Protein AF-0000000082525202 (afdb_homodimer)

Sequence (404 aa):
MDLHSHCEIDAHRSPLAAMVFSSNGMYMATASEQGTIIRVHLVSEATKSYSFRRGTYPSTIFSLSFGPSADLPDILLATSSSGSIHIFPLGLDLNQRSRKSSSFLGSLMPGSVSDVLDAAHHHIFHNAFPAGVRSNAVLRKIDKVGDRSISGPIALRATISVITYGGYFQEYGFRINHRNEASWTLEHELNLLTATAEIATSMDLHSHCEIDAHRSPLAAMVFSSNGMYMATASEQGTIIRVHLVSEATKSYSFRRGTYPSTIFSLSFGPSADLPDILLATSSSGSIHIFPLGLDLNQRSRKSSSFLGSLMPGSVSDVLDAAHHHIFHNAFPAGVRSNAVLRKIDKVGDRSISGPIALRATISVITYGGYFQEYGFRINHRNEASWTLEHELNLLTATAEIATS

Solvent-accessible surface area (backbone atoms only — not comparable to full-atom values): 21695 Å² total; per-residue (Å²): 130,82,50,66,54,75,25,55,12,93,35,68,92,50,63,67,56,40,69,38,64,33,77,78,55,52,35,34,38,36,23,22,55,47,29,26,45,39,34,40,31,36,61,90,44,30,69,44,55,42,32,39,42,72,46,92,58,73,35,41,45,55,29,66,31,55,30,88,43,96,82,59,55,41,31,38,38,34,32,31,37,70,9,30,37,38,40,38,66,35,44,73,55,60,53,48,46,65,57,54,59,67,68,75,74,72,92,70,64,81,81,61,67,55,63,54,42,70,46,61,88,52,48,75,44,70,68,70,46,64,58,69,53,55,36,42,57,45,47,26,77,75,41,78,48,73,63,85,80,53,98,55,54,66,18,34,38,31,34,36,43,36,33,34,73,78,17,48,31,40,30,28,41,36,35,28,38,59,82,67,47,75,48,79,41,85,72,48,49,33,38,40,39,39,60,60,72,74,73,71,77,125,130,83,51,65,55,74,25,56,12,92,35,67,92,50,62,66,57,42,69,40,62,33,79,79,56,53,35,35,40,38,24,22,55,48,28,26,44,38,35,42,30,35,61,89,42,30,68,44,55,43,34,37,46,71,47,93,58,72,33,42,44,54,30,64,31,55,31,84,45,96,83,61,56,40,34,39,38,34,31,31,37,70,11,30,38,37,38,38,66,38,43,72,57,60,54,50,44,66,60,56,59,67,69,74,74,73,91,70,62,82,80,59,67,58,64,55,43,65,54,56,89,52,47,73,44,73,69,72,45,63,59,70,53,53,37,42,56,46,46,26,77,74,40,78,47,71,65,84,80,52,97,56,55,66,18,34,36,30,36,37,43,36,34,32,71,77,17,48,32,39,30,30,42,36,36,29,38,58,84,68,48,75,48,78,40,85,73,46,47,34,38,40,40,38,58,60,7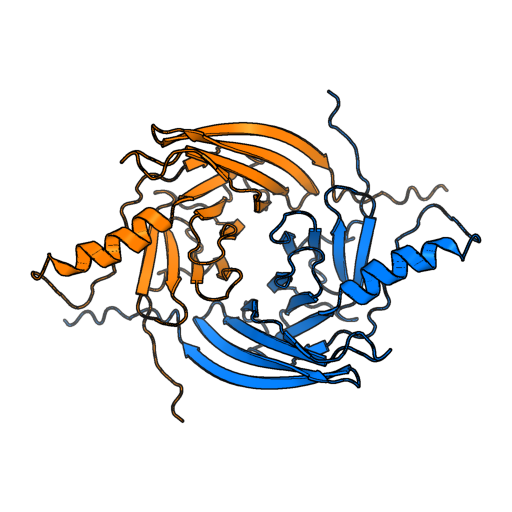0,73,72,72,75,124

pLDDT: mean 76.77, std 22.78, range [26.78, 98.69]

Nearest PDB structures (foldseek):
  8afw-assembly1_A  TM=7.609E-01  e=9.145E-12  Saccharomyces cerevisiae
  8afw-assembly1_C  TM=7.635E-01  e=1.856E-11  Saccharomyces cerevisiae
  8afq-assembly1_D  TM=7.635E-01  e=1.856E-11  Saccharomyces cerevisiae
  6kyb-assembly2_B  TM=7.438E-01  e=1.576E-11  Saccharomyces cerevisiae S288C
  3vu4-assembly3_B  TM=7.514E-01  e=5.843E-08  Kluyveromyces marxianus

InterPro domains:
  IPR015943 WD40/YVTN repeat-like-containing domain superfamily [G3DSA:2.130.10.10] (1-122)
  IPR036322 WD40-repeat-containing domain superfamily [SSF50978] (7-90)
  IPR048720 PROPPIN [PF21032] (3-107)
  IPR048720 PROPPIN [PTHR11227] (4-189)

Structure (mmCIF, N/CA/C/O backbone):
data_AF-0000000082525202-model_v1
#
loop_
_entity.id
_entity.type
_entity.pdbx_description
1 polymer 'Autophagy-related protein 18b'
#
loop_
_atom_site.group_PDB
_atom_site.id
_atom_site.type_symbol
_atom_site.label_atom_id
_atom_site.label_alt_id
_atom_site.label_comp_id
_atom_site.label_asym_id
_atom_site.label_entity_id
_atom_site.label_seq_id
_atom_site.pdbx_PDB_ins_code
_atom_site.Cartn_x
_atom_site.Cartn_y
_atom_site.Cartn_z
_atom_site.occupancy
_atom_site.B_iso_or_equiv
_atom_site.auth_seq_id
_atom_site.auth_comp_id
_atom_site.auth_asym_id
_atom_site.auth_atom_id
_atom_site.pdbx_PDB_model_num
ATOM 1 N N . MET A 1 1 ? 30.141 -5.074 12.086 1 28.77 1 MET A N 1
ATOM 2 C CA . MET A 1 1 ? 29.219 -6.18 11.82 1 28.77 1 MET A CA 1
ATOM 3 C C . MET A 1 1 ? 28.781 -6.191 10.359 1 28.77 1 MET A C 1
ATOM 5 O O . MET A 1 1 ? 28.422 -5.152 9.805 1 28.77 1 MET A O 1
ATOM 9 N N . ASP A 1 2 ? 29.328 -7.043 9.617 1 37 2 ASP A N 1
ATOM 10 C CA . ASP A 1 2 ? 29.25 -7.344 8.195 1 37 2 ASP A CA 1
ATOM 11 C C . ASP A 1 2 ? 27.797 -7.523 7.746 1 37 2 ASP A C 1
ATOM 13 O O . ASP A 1 2 ? 27.25 -8.625 7.812 1 37 2 ASP A O 1
ATOM 17 N N . LEU A 1 3 ? 26.938 -6.746 8.156 1 40.5 3 LEU A N 1
ATOM 18 C CA . LEU A 1 3 ? 25.5 -6.949 7.938 1 40.5 3 LEU A CA 1
ATOM 19 C C . LEU A 1 3 ? 25.219 -7.258 6.473 1 40.5 3 LEU A C 1
ATOM 21 O O . LEU A 1 3 ? 24.156 -6.922 5.957 1 40.5 3 LEU A O 1
ATOM 25 N N . HIS A 1 4 ? 26.359 -7.57 5.656 1 42.66 4 HIS A N 1
ATOM 26 C CA . HIS A 1 4 ? 26.109 -7.633 4.219 1 42.66 4 HIS A CA 1
ATOM 27 C C . HIS A 1 4 ? 25.391 -8.914 3.842 1 42.66 4 HIS A C 1
ATOM 29 O O . HIS A 1 4 ? 25.859 -9.672 2.992 1 42.66 4 HIS A O 1
ATOM 35 N N . SER A 1 5 ? 24.594 -9.523 4.656 1 44.94 5 SER A N 1
ATOM 36 C CA . SER A 1 5 ? 24.172 -10.836 4.18 1 44.94 5 SER A CA 1
ATOM 37 C C . SER A 1 5 ? 23.469 -10.734 2.834 1 44.94 5 SER A C 1
ATOM 39 O O . SER A 1 5 ? 22.609 -9.867 2.641 1 44.94 5 SER A O 1
ATOM 41 N N . HIS A 1 6 ? 24.219 -11.141 1.759 1 44.91 6 HIS A N 1
ATOM 42 C CA . HIS A 1 6 ? 23.781 -11.273 0.375 1 44.91 6 HIS A CA 1
ATOM 43 C C . HIS A 1 6 ? 22.578 -12.211 0.267 1 44.91 6 HIS A C 1
ATOM 45 O O . HIS A 1 6 ? 22.609 -13.328 0.798 1 44.91 6 HIS A O 1
ATOM 51 N N . CYS A 1 7 ? 21.438 -11.906 0.654 1 48.59 7 CYS A N 1
ATOM 52 C CA . CYS A 1 7 ? 20.375 -12.883 0.392 1 48.59 7 CYS A CA 1
ATOM 53 C C . CYS A 1 7 ? 19.906 -12.797 -1.055 1 48.59 7 CYS A C 1
ATOM 55 O O . CYS A 1 7 ? 19.953 -11.727 -1.664 1 48.59 7 CYS A O 1
ATOM 57 N N . GLU A 1 8 ? 20.219 -13.961 -1.849 1 47.69 8 GLU A N 1
ATOM 58 C CA . GLU A 1 8 ? 19.922 -14.125 -3.268 1 47.69 8 GLU A CA 1
ATOM 59 C C . GLU A 1 8 ? 18.453 -14.469 -3.482 1 47.69 8 GLU A C 1
ATOM 61 O O . GLU A 1 8 ? 17.984 -15.516 -3.033 1 47.69 8 GLU A O 1
ATOM 66 N N . ILE A 1 9 ? 17.578 -13.562 -3.496 1 57.41 9 ILE A N 1
ATOM 67 C CA . ILE A 1 9 ? 16.188 -13.922 -3.803 1 57.41 9 ILE A CA 1
ATOM 68 C C . ILE A 1 9 ? 16 -13.992 -5.316 1 57.41 9 ILE A C 1
ATOM 70 O O . ILE A 1 9 ? 16.766 -13.391 -6.074 1 57.41 9 ILE A O 1
ATOM 74 N N . ASP A 1 10 ? 15.219 -15.023 -5.785 1 61.44 10 ASP A N 1
ATOM 75 C CA . ASP A 1 10 ? 14.797 -15.062 -7.18 1 61.44 10 ASP A CA 1
ATOM 76 C C . ASP A 1 10 ? 14.25 -13.711 -7.625 1 61.44 10 ASP A C 1
ATOM 78 O O . ASP A 1 10 ? 13.234 -13.242 -7.105 1 61.44 10 ASP A O 1
ATOM 82 N N . ALA A 1 11 ? 15.133 -13.023 -8.32 1 70.5 11 ALA A N 1
ATOM 83 C CA . ALA A 1 11 ? 14.742 -11.711 -8.828 1 70.5 11 ALA A CA 1
ATOM 84 C C . ALA A 1 11 ? 14.031 -11.828 -10.172 1 70.5 11 ALA A C 1
ATOM 86 O O . ALA A 1 11 ? 14.242 -12.789 -10.914 1 70.5 11 ALA A O 1
ATOM 87 N N . HIS A 1 12 ? 13.062 -10.977 -10.305 1 83.5 12 HIS A N 1
ATOM 88 C CA . HIS A 1 12 ? 12.461 -10.82 -11.625 1 83.5 12 HIS A CA 1
ATOM 89 C C . HIS A 1 12 ? 13.523 -10.531 -12.688 1 83.5 12 HIS A C 1
ATOM 91 O O . HIS A 1 12 ? 14.578 -9.977 -12.375 1 83.5 12 HIS A O 1
ATOM 97 N N . ARG A 1 13 ? 13.32 -10.93 -13.859 1 82.38 13 ARG A N 1
ATOM 98 C CA . ARG A 1 13 ? 14.258 -10.711 -14.953 1 82.38 13 ARG A CA 1
ATOM 99 C C . ARG A 1 13 ? 14.156 -9.281 -15.484 1 82.38 13 ARG A C 1
ATOM 101 O O . ARG A 1 13 ? 15.133 -8.742 -16.016 1 82.38 13 ARG A O 1
ATOM 108 N N . SER A 1 14 ? 12.984 -8.766 -15.422 1 88.06 14 SER A N 1
ATOM 109 C CA . SER A 1 14 ? 12.75 -7.375 -15.812 1 88.06 14 SER A CA 1
ATOM 110 C C . SER A 1 14 ? 12.664 -6.465 -14.594 1 88.06 14 SER A C 1
ATOM 112 O O . SER A 1 14 ? 12.492 -6.938 -13.469 1 88.06 14 SER A O 1
ATOM 114 N N . PRO A 1 15 ? 12.844 -5.129 -14.828 1 90.56 15 PRO A N 1
ATOM 115 C CA . PRO A 1 15 ? 12.766 -4.188 -13.711 1 90.56 15 PRO A CA 1
ATOM 116 C C . PRO A 1 15 ? 11.445 -4.297 -12.945 1 90.56 15 PRO A C 1
ATOM 118 O O . PRO A 1 15 ? 10.422 -4.68 -13.523 1 90.56 15 PRO A O 1
ATOM 121 N N . LEU A 1 16 ? 11.578 -3.928 -11.711 1 93.88 16 LEU A N 1
ATOM 122 C CA . LEU A 1 16 ? 10.398 -3.957 -10.859 1 93.88 16 LEU A CA 1
ATOM 123 C C . LEU A 1 16 ? 9.453 -2.811 -11.203 1 93.88 16 LEU A C 1
ATOM 125 O O . LEU A 1 16 ? 9.891 -1.692 -11.469 1 93.88 16 LEU A O 1
ATOM 129 N N . ALA A 1 17 ? 8.141 -3.086 -11.164 1 95.69 17 ALA A N 1
ATOM 130 C CA . ALA A 1 17 ? 7.121 -2.074 -11.438 1 95.69 17 ALA A CA 1
ATOM 131 C C . ALA A 1 17 ? 6.242 -1.843 -10.211 1 95.69 17 ALA A C 1
ATOM 133 O O . ALA A 1 17 ? 5.598 -0.798 -10.086 1 95.69 17 ALA A O 1
ATOM 134 N N . ALA A 1 18 ? 6.176 -2.777 -9.344 1 96.75 18 ALA A N 1
ATOM 135 C CA . ALA A 1 18 ? 5.355 -2.664 -8.141 1 96.75 18 ALA A CA 1
ATOM 136 C C . ALA A 1 18 ? 5.953 -3.475 -6.996 1 96.75 18 ALA A C 1
ATOM 138 O O . ALA A 1 18 ? 6.547 -4.531 -7.219 1 96.75 18 ALA A O 1
ATOM 139 N N . MET A 1 19 ? 5.754 -3.027 -5.859 1 95.75 19 MET A N 1
ATOM 140 C CA . MET A 1 19 ? 6.234 -3.656 -4.633 1 95.75 19 MET A CA 1
ATOM 141 C C . MET A 1 19 ? 5.43 -3.186 -3.428 1 95.75 19 MET A C 1
ATOM 143 O O . MET A 1 19 ? 5.066 -2.012 -3.338 1 95.75 19 MET A O 1
ATOM 147 N N . VAL A 1 20 ? 5.16 -4.121 -2.506 1 95.31 20 VAL A N 1
ATOM 148 C CA . VAL A 1 20 ? 4.434 -3.725 -1.303 1 95.31 20 VAL A CA 1
ATOM 149 C C . VAL A 1 20 ? 4.832 -4.625 -0.137 1 95.31 20 VAL A C 1
ATOM 151 O O . VAL A 1 20 ? 5.094 -5.816 -0.326 1 95.31 20 VAL A O 1
ATOM 154 N N . PHE A 1 21 ? 4.844 -4.039 1.054 1 92.88 21 PHE A N 1
ATOM 155 C CA . PHE A 1 21 ? 5.004 -4.793 2.289 1 92.88 21 PHE A CA 1
ATOM 156 C C . PHE A 1 21 ? 3.652 -5.238 2.834 1 92.88 21 PHE A C 1
ATOM 158 O O . PHE A 1 21 ? 2.658 -4.523 2.697 1 92.88 21 PHE A O 1
ATOM 165 N N . SER A 1 22 ? 3.752 -6.41 3.471 1 91.31 22 SER A N 1
ATOM 166 C CA . SER A 1 22 ? 2.641 -6.695 4.371 1 91.31 22 SER A CA 1
ATOM 167 C C . SER A 1 22 ? 2.664 -5.773 5.586 1 91.31 22 SER A C 1
ATOM 169 O O . SER A 1 22 ? 3.684 -5.145 5.875 1 91.31 22 SER A O 1
ATOM 171 N N . SER A 1 23 ? 1.531 -5.672 6.281 1 86.31 23 SER A N 1
ATOM 172 C CA . SER A 1 23 ? 1.392 -4.715 7.371 1 86.31 23 SER A CA 1
ATOM 173 C C . SER A 1 23 ? 2.4 -4.988 8.484 1 86.31 23 SER A C 1
ATOM 175 O O . SER A 1 23 ? 2.867 -4.062 9.148 1 86.31 23 SER A O 1
ATOM 177 N N . ASN A 1 24 ? 2.736 -6.23 8.703 1 84 24 ASN A N 1
ATOM 178 C CA . ASN A 1 24 ? 3.666 -6.566 9.781 1 84 24 ASN A CA 1
ATOM 179 C C . ASN A 1 24 ? 5.113 -6.555 9.297 1 84 24 ASN A C 1
ATOM 181 O O . ASN A 1 24 ? 6.035 -6.797 10.07 1 84 24 ASN A O 1
ATOM 185 N N . GLY A 1 25 ? 5.219 -6.344 7.977 1 87.69 25 GLY A N 1
ATOM 186 C CA . GLY A 1 25 ? 6.551 -6.188 7.414 1 87.69 25 GLY A CA 1
ATOM 187 C C . GLY A 1 25 ? 7.246 -7.512 7.156 1 87.69 25 GLY A C 1
ATOM 188 O O . GLY A 1 25 ? 8.406 -7.539 6.73 1 87.69 25 GLY A O 1
ATOM 189 N N . MET A 1 26 ? 6.539 -8.578 7.34 1 86.88 26 MET A N 1
ATOM 190 C CA . MET A 1 26 ? 7.152 -9.898 7.246 1 86.88 26 MET A CA 1
ATOM 191 C C . MET A 1 26 ? 7.238 -10.359 5.793 1 86.88 26 MET A C 1
ATOM 193 O O . MET A 1 26 ? 8.109 -11.148 5.438 1 86.88 26 MET A O 1
ATOM 197 N N . TYR A 1 27 ? 6.332 -9.891 5.004 1 88.94 27 TYR A N 1
ATOM 198 C CA . TYR A 1 27 ? 6.277 -10.312 3.609 1 88.94 27 TYR A CA 1
ATOM 199 C C . TYR A 1 27 ? 6.375 -9.117 2.672 1 88.94 27 TYR A C 1
ATOM 201 O O . TYR A 1 27 ? 5.953 -8.008 3.02 1 88.94 27 TYR A O 1
ATOM 209 N N . MET A 1 28 ? 6.871 -9.422 1.5 1 91.44 28 MET A N 1
ATOM 210 C CA . MET A 1 28 ? 6.938 -8.445 0.422 1 91.44 28 MET A CA 1
ATOM 211 C C . MET A 1 28 ? 6.473 -9.055 -0.898 1 91.44 28 MET A C 1
ATOM 213 O O . MET A 1 28 ? 6.922 -10.133 -1.276 1 91.44 28 MET A O 1
ATOM 217 N N . ALA A 1 29 ? 5.598 -8.383 -1.494 1 93.62 29 ALA A N 1
ATOM 218 C CA . ALA A 1 29 ? 5.176 -8.812 -2.826 1 93.62 29 ALA A CA 1
ATOM 219 C C . ALA A 1 29 ? 5.766 -7.906 -3.904 1 93.62 29 ALA A C 1
ATOM 221 O O . ALA A 1 29 ? 5.836 -6.688 -3.729 1 93.62 29 ALA A O 1
ATOM 222 N N . THR A 1 30 ? 6.191 -8.492 -5.035 1 94.88 30 THR A N 1
ATOM 223 C CA . THR A 1 30 ? 6.797 -7.73 -6.121 1 94.88 30 THR A CA 1
ATOM 224 C C . THR A 1 30 ? 6.227 -8.164 -7.469 1 94.88 30 THR A C 1
ATOM 226 O O . THR A 1 30 ? 5.77 -9.297 -7.621 1 94.88 30 THR A O 1
ATOM 229 N N . ALA A 1 31 ? 6.207 -7.254 -8.367 1 96.25 31 ALA A N 1
ATOM 230 C CA . ALA A 1 31 ? 5.902 -7.504 -9.773 1 96.25 31 ALA A CA 1
ATOM 231 C C . ALA A 1 31 ? 6.828 -6.711 -10.688 1 96.25 31 ALA A C 1
ATOM 233 O O . ALA A 1 31 ? 7.141 -5.551 -10.414 1 96.25 31 ALA A O 1
ATOM 234 N N . SER A 1 32 ? 7.277 -7.336 -11.719 1 95.31 32 SER A N 1
ATOM 235 C CA . SER A 1 32 ? 8.094 -6.656 -12.719 1 95.31 32 SER A CA 1
ATOM 236 C C . SER A 1 32 ? 7.227 -5.867 -13.695 1 95.31 32 SER A C 1
ATOM 238 O O . SER A 1 32 ? 6 -5.879 -13.594 1 95.31 32 SER A O 1
ATOM 240 N N . GLU A 1 33 ? 7.898 -5.223 -14.641 1 96.44 33 GLU A N 1
ATOM 241 C CA . GLU A 1 33 ? 7.211 -4.461 -15.68 1 96.44 33 GLU A CA 1
ATOM 242 C C . GLU A 1 33 ? 6.367 -5.375 -16.562 1 96.44 33 GLU A C 1
ATOM 244 O O . GLU A 1 33 ? 5.367 -4.941 -17.141 1 96.44 33 GLU A O 1
ATOM 249 N N . GLN A 1 34 ? 6.77 -6.652 -16.672 1 96.12 34 GLN A N 1
ATOM 250 C CA . GLN A 1 34 ? 5.977 -7.602 -17.438 1 96.12 34 GLN A CA 1
ATOM 251 C C . GLN A 1 34 ? 4.676 -7.949 -16.719 1 96.12 34 GLN A C 1
ATOM 253 O O . GLN A 1 34 ? 3.639 -8.133 -17.359 1 96.12 34 GLN A O 1
ATOM 258 N N . GLY A 1 35 ? 4.742 -8.109 -15.469 1 97.25 35 GLY A N 1
ATOM 259 C CA . GLY A 1 35 ? 3.551 -8.289 -14.656 1 97.25 35 GLY A CA 1
ATOM 260 C C . GLY A 1 35 ? 2.934 -9.664 -14.789 1 97.25 35 GLY A C 1
ATOM 261 O O . GLY A 1 35 ? 1.771 -9.875 -14.43 1 97.25 35 GLY A O 1
ATOM 262 N N . THR A 1 36 ? 3.648 -10.633 -15.312 1 95.56 36 THR A N 1
ATOM 263 C CA . THR A 1 36 ? 3.098 -11.969 -15.531 1 95.56 36 THR A CA 1
ATOM 264 C C . THR A 1 36 ? 3.215 -12.812 -14.266 1 95.56 36 THR A C 1
ATOM 266 O O . THR A 1 36 ? 2.506 -13.812 -14.109 1 95.56 36 THR A O 1
ATOM 269 N N . ILE A 1 37 ? 4.137 -12.43 -13.461 1 93.06 37 ILE A N 1
ATOM 270 C CA . ILE A 1 37 ? 4.379 -13.18 -12.234 1 93.06 37 ILE A CA 1
ATOM 271 C C . ILE A 1 37 ? 4.426 -12.219 -11.047 1 93.06 37 ILE A C 1
ATOM 273 O O . ILE A 1 37 ? 5.035 -11.148 -11.125 1 93.06 37 ILE A O 1
ATOM 277 N N . ILE A 1 38 ? 3.707 -12.602 -10.016 1 94.56 38 ILE A N 1
ATOM 278 C CA . ILE A 1 38 ? 3.855 -11.953 -8.719 1 94.56 38 ILE A CA 1
ATOM 279 C C . ILE A 1 38 ? 4.699 -12.828 -7.793 1 94.56 38 ILE A C 1
ATOM 281 O O . ILE A 1 38 ? 4.477 -14.039 -7.703 1 94.56 38 ILE A O 1
ATOM 285 N N . ARG A 1 39 ? 5.648 -12.227 -7.152 1 90 39 ARG A N 1
ATOM 286 C CA . ARG A 1 39 ? 6.457 -12.969 -6.188 1 90 39 ARG A CA 1
ATOM 287 C C . ARG A 1 39 ? 6.254 -12.438 -4.773 1 90 39 ARG A C 1
ATOM 289 O O . ARG A 1 39 ? 6.156 -11.227 -4.57 1 90 39 ARG A O 1
ATOM 296 N N . VAL A 1 40 ? 6.133 -13.352 -3.861 1 90.56 40 VAL A N 1
ATOM 297 C CA . VAL A 1 40 ? 6.031 -13.016 -2.443 1 90.56 40 VAL A CA 1
ATOM 298 C C . VAL A 1 40 ? 7.262 -13.531 -1.702 1 90.56 40 VAL A C 1
ATOM 300 O O . VAL A 1 40 ? 7.559 -14.727 -1.727 1 90.56 40 VAL A O 1
ATOM 303 N N . HIS A 1 41 ? 7.914 -12.578 -1.051 1 86.44 41 HIS A N 1
ATOM 304 C CA . HIS A 1 41 ? 9.164 -12.875 -0.355 1 86.44 41 HIS A CA 1
ATOM 305 C C . HIS A 1 41 ? 8.977 -12.828 1.158 1 86.44 41 HIS A C 1
ATOM 307 O O . HIS A 1 41 ? 8.25 -11.969 1.67 1 86.44 41 HIS A O 1
ATOM 313 N N . LEU A 1 42 ? 9.648 -13.75 1.799 1 84.31 42 LEU A N 1
ATOM 314 C CA . LEU A 1 42 ? 9.82 -13.594 3.238 1 84.31 42 LEU A CA 1
ATOM 315 C C . LEU A 1 42 ? 11 -12.672 3.545 1 84.31 42 LEU A C 1
ATOM 317 O O . LEU A 1 42 ? 12.141 -12.977 3.184 1 84.31 42 LEU A O 1
ATOM 321 N N . VAL A 1 43 ? 10.758 -11.609 4.223 1 85 43 VAL A N 1
ATOM 322 C CA . VAL A 1 43 ? 11.742 -10.555 4.406 1 85 43 VAL A CA 1
ATOM 323 C C . VAL A 1 43 ? 12.891 -11.062 5.277 1 85 43 VAL A C 1
ATOM 325 O O . VAL A 1 43 ? 14.055 -10.734 5.039 1 85 43 VAL A O 1
ATOM 328 N N . SER A 1 44 ? 12.586 -11.852 6.328 1 78.81 44 SER A N 1
ATOM 329 C CA . SER A 1 44 ? 13.602 -12.344 7.258 1 78.81 44 SER A CA 1
ATOM 330 C C . SER A 1 44 ? 14.414 -13.477 6.641 1 78.81 44 SER A C 1
ATOM 332 O O . SER A 1 44 ? 15.508 -13.789 7.117 1 78.81 44 SER A O 1
ATOM 334 N N . GLU A 1 45 ? 13.797 -14.133 5.727 1 75.69 45 GLU A N 1
ATOM 335 C CA . GLU A 1 45 ? 14.477 -15.219 5.027 1 75.69 45 GLU A CA 1
ATOM 336 C C . GLU A 1 45 ? 14.609 -14.922 3.539 1 75.69 45 GLU A C 1
ATOM 338 O O . GLU A 1 45 ? 13.789 -15.359 2.734 1 75.69 45 GLU A O 1
ATOM 343 N N . ALA A 1 46 ? 15.602 -14.297 3.141 1 64.75 46 ALA A N 1
ATOM 344 C CA . ALA A 1 46 ? 15.773 -13.727 1.809 1 64.75 46 ALA A CA 1
ATOM 345 C C . ALA A 1 46 ? 15.789 -14.812 0.739 1 64.75 46 ALA A C 1
ATOM 347 O O . ALA A 1 46 ? 15.594 -14.531 -0.446 1 64.75 46 ALA A O 1
ATOM 348 N N . THR A 1 47 ? 15.867 -15.969 1.153 1 65.69 47 THR A N 1
ATOM 349 C CA . THR A 1 47 ? 15.984 -17.031 0.167 1 65.69 47 THR A CA 1
ATOM 350 C C . THR A 1 47 ? 14.633 -17.703 -0.084 1 65.69 47 THR A C 1
ATOM 352 O O . THR A 1 47 ? 14.5 -18.516 -0.998 1 65.69 47 THR A O 1
ATOM 355 N N . LYS A 1 48 ? 13.695 -17.281 0.657 1 75 48 LYS A N 1
ATOM 356 C CA . LYS A 1 48 ? 12.391 -17.922 0.503 1 75 48 LYS A CA 1
ATOM 357 C C . LYS A 1 48 ? 11.406 -17.016 -0.211 1 75 48 LYS A C 1
ATOM 359 O O . LYS A 1 48 ? 11.148 -15.891 0.24 1 75 48 LYS A O 1
ATOM 364 N N . SER A 1 49 ? 11.031 -17.469 -1.362 1 81.5 49 SER A N 1
ATOM 365 C CA . SER A 1 49 ? 10.023 -16.734 -2.113 1 81.5 49 SER A CA 1
ATOM 366 C C . SER A 1 49 ? 9.031 -17.672 -2.787 1 81.5 49 SER A C 1
ATOM 368 O O . SER A 1 49 ? 9.328 -18.859 -2.982 1 81.5 49 SER A O 1
ATOM 370 N N . TYR A 1 50 ? 7.832 -17.109 -3.018 1 84.12 50 TYR A N 1
ATOM 371 C CA . TYR A 1 50 ? 6.762 -17.797 -3.736 1 84.12 50 TYR A CA 1
ATOM 372 C C . TYR A 1 50 ? 6.355 -17.016 -4.98 1 84.12 50 TYR A C 1
ATOM 374 O O . TYR A 1 50 ? 6.305 -15.781 -4.961 1 84.12 50 TYR A O 1
ATOM 382 N N . SER A 1 51 ? 6.086 -17.797 -6.02 1 87.75 51 SER A N 1
ATOM 383 C CA . SER A 1 51 ? 5.703 -17.156 -7.277 1 87.75 51 SER A CA 1
ATOM 384 C C . SER A 1 51 ? 4.258 -17.484 -7.645 1 87.75 51 SER A C 1
ATOM 386 O O . SER A 1 51 ? 3.822 -18.625 -7.504 1 87.75 51 SER A O 1
ATOM 388 N N . PHE A 1 52 ? 3.539 -16.516 -8.102 1 89.69 52 PHE A N 1
ATOM 389 C CA . PHE A 1 52 ? 2.154 -16.641 -8.547 1 89.69 52 PHE A CA 1
ATOM 390 C C . PHE A 1 52 ? 1.981 -16.094 -9.953 1 89.69 52 PHE A C 1
ATOM 392 O O . PHE A 1 52 ? 2.203 -14.914 -10.203 1 89.69 52 PHE A O 1
ATOM 399 N N . ARG A 1 53 ? 1.524 -16.984 -10.773 1 92.56 53 ARG A N 1
ATOM 400 C CA . ARG A 1 53 ? 1.319 -16.547 -12.148 1 92.56 53 ARG A CA 1
ATOM 401 C C . ARG A 1 53 ? 0.023 -15.758 -12.289 1 92.56 53 ARG A C 1
ATOM 403 O O . ARG A 1 53 ? -1.051 -16.25 -11.93 1 92.56 53 ARG A O 1
ATOM 410 N N . ARG A 1 54 ? 0.119 -14.648 -12.711 1 94.69 54 ARG A N 1
ATOM 411 C CA . ARG A 1 54 ? -1.042 -13.812 -12.984 1 94.69 54 ARG A CA 1
ATOM 412 C C . ARG A 1 54 ? -1.645 -14.133 -14.344 1 94.69 54 ARG A C 1
ATOM 414 O O . ARG A 1 54 ? -2.867 -14.133 -14.508 1 94.69 54 ARG A O 1
ATOM 421 N N . GLY A 1 55 ? -0.815 -14.297 -15.297 1 93.62 55 GLY A N 1
ATOM 422 C CA . GLY A 1 55 ? -1.191 -14.547 -16.688 1 93.62 55 GLY A CA 1
ATOM 423 C C . GLY A 1 55 ? -0.002 -14.82 -17.578 1 93.62 55 GLY A C 1
ATOM 424 O O . GLY A 1 55 ? 1.148 -14.727 -17.141 1 93.62 55 GLY A O 1
ATOM 425 N N . THR A 1 56 ? -0.325 -15.164 -18.797 1 92.69 56 THR A N 1
ATOM 426 C CA . THR A 1 56 ? 0.72 -15.477 -19.766 1 92.69 56 THR A CA 1
ATOM 427 C C . THR A 1 56 ? 1.121 -14.227 -20.547 1 92.69 56 THR A C 1
ATOM 429 O O . THR A 1 56 ? 2.246 -14.133 -21.031 1 92.69 56 THR A O 1
ATOM 432 N N . TYR A 1 57 ? 0.237 -13.258 -20.594 1 95.88 57 TYR A N 1
ATOM 433 C CA . TYR A 1 57 ? 0.507 -12.023 -21.328 1 95.88 57 TYR A CA 1
ATOM 434 C C . TYR A 1 57 ? 0.902 -10.898 -20.375 1 95.88 57 TYR A C 1
ATOM 436 O O . TYR A 1 57 ? 0.399 -10.82 -19.25 1 95.88 57 TYR A O 1
ATOM 444 N N . PRO A 1 58 ? 1.711 -10.039 -20.922 1 97.19 58 PRO A N 1
ATOM 445 C CA . PRO A 1 58 ? 2.133 -8.922 -20.062 1 97.19 58 PRO A CA 1
ATOM 446 C C . PRO A 1 58 ? 0.988 -7.969 -19.734 1 97.19 58 PRO A C 1
ATOM 448 O O . PRO A 1 58 ? 0.098 -7.75 -20.547 1 97.19 58 PRO A O 1
ATOM 451 N N . SER A 1 59 ? 0.913 -7.477 -18.578 1 98.31 59 SER A N 1
ATOM 452 C CA . SER A 1 59 ? 0.037 -6.434 -18.047 1 98.31 59 SER A CA 1
ATOM 453 C C . SER A 1 59 ? 0.657 -5.746 -16.828 1 98.31 59 SER A C 1
ATOM 455 O O . SER A 1 59 ? 1.021 -6.41 -15.859 1 98.31 59 SER A O 1
ATOM 457 N N . THR A 1 60 ? 0.784 -4.445 -16.922 1 98.19 60 THR A N 1
ATOM 458 C CA . THR A 1 60 ? 1.413 -3.709 -15.836 1 98.19 60 THR A CA 1
ATOM 459 C C . THR A 1 60 ? 0.585 -3.82 -14.562 1 98.19 60 THR A C 1
ATOM 461 O O . THR A 1 60 ? -0.624 -3.574 -14.578 1 98.19 60 THR A O 1
ATOM 464 N N . ILE A 1 61 ? 1.256 -4.152 -13.508 1 98.62 61 ILE A N 1
ATOM 465 C CA . ILE A 1 61 ? 0.593 -4.184 -12.203 1 98.62 61 ILE A CA 1
ATOM 466 C C . ILE A 1 61 ? 0.514 -2.771 -11.633 1 98.62 61 ILE A C 1
ATOM 468 O O . ILE A 1 61 ? 1.539 -2.115 -11.438 1 98.62 61 ILE A O 1
ATOM 472 N N . PHE A 1 62 ? -0.696 -2.305 -11.359 1 98.38 62 PHE A N 1
ATOM 473 C CA . PHE A 1 62 ? -0.885 -0.958 -10.828 1 98.38 62 PHE A CA 1
ATOM 474 C C . PHE A 1 62 ? -0.787 -0.95 -9.312 1 98.38 62 PHE A C 1
ATOM 476 O O . PHE A 1 62 ? -0.285 0.009 -8.719 1 98.38 62 PHE A O 1
ATOM 483 N N . SER A 1 63 ? -1.271 -1.947 -8.719 1 98.31 63 SER A N 1
ATOM 484 C CA . SER A 1 63 ? -1.216 -1.966 -7.266 1 98.31 63 SER A CA 1
ATOM 485 C C . SER A 1 63 ? -1.177 -3.395 -6.73 1 98.31 63 SER A C 1
ATOM 487 O O . SER A 1 63 ? -1.615 -4.328 -7.406 1 98.31 63 SER A O 1
ATOM 489 N N . LEU A 1 64 ? -0.562 -3.576 -5.574 1 97.5 64 LEU A N 1
ATOM 490 C CA . LEU A 1 64 ? -0.534 -4.777 -4.75 1 97.5 64 LEU A CA 1
ATOM 491 C C . LEU A 1 64 ? -1.012 -4.477 -3.334 1 97.5 64 LEU A C 1
ATOM 493 O O . LEU A 1 64 ? -0.712 -3.412 -2.787 1 97.5 64 LEU A O 1
ATOM 497 N N . SER A 1 65 ? -1.748 -5.406 -2.773 1 95.44 65 SER A N 1
ATOM 498 C CA . SER A 1 65 ? -2.184 -5.227 -1.393 1 95.44 65 SER A CA 1
ATOM 499 C C . SER A 1 65 ? -2.4 -6.566 -0.701 1 95.44 65 SER A C 1
ATOM 501 O O . SER A 1 65 ? -3.123 -7.426 -1.214 1 95.44 65 SER A O 1
ATOM 503 N N . PHE A 1 66 ? -1.76 -6.723 0.467 1 92.62 66 PHE A N 1
ATOM 504 C CA . PHE A 1 66 ? -1.999 -7.906 1.285 1 92.62 66 PHE A CA 1
ATOM 505 C C . PHE A 1 66 ? -3.303 -7.773 2.062 1 92.62 66 PHE A C 1
ATOM 507 O O . PHE A 1 66 ? -3.639 -6.688 2.539 1 92.62 66 PHE A O 1
ATOM 514 N N . GLY A 1 67 ? -4.059 -8.828 2.162 1 89.19 67 GLY A N 1
ATOM 515 C CA . GLY A 1 67 ? -5.199 -8.844 3.068 1 89.19 67 GLY A CA 1
ATOM 516 C C . GLY A 1 67 ? -4.801 -8.711 4.527 1 89.19 67 GLY A C 1
ATOM 517 O O . GLY A 1 67 ? -3.625 -8.844 4.871 1 89.19 67 GLY A O 1
ATOM 518 N N . PRO A 1 68 ? -5.988 -8.422 5.309 1 76.31 68 PRO A N 1
ATOM 519 C CA . PRO A 1 68 ? -5.734 -8.211 6.738 1 76.31 68 PRO A CA 1
ATOM 520 C C . PRO A 1 68 ? -5.512 -9.516 7.496 1 76.31 68 PRO A C 1
ATOM 522 O O . PRO A 1 68 ? -6.148 -10.531 7.191 1 76.31 68 PRO A O 1
ATOM 525 N N . SER A 1 69 ? -4.324 -10.141 7.734 1 62.34 69 SER A N 1
ATOM 526 C CA . SER A 1 69 ? -4.211 -11.305 8.602 1 62.34 69 SER A CA 1
ATOM 527 C C . SER A 1 69 ? -3.104 -11.125 9.633 1 62.34 69 SER A C 1
ATOM 529 O O . SER A 1 69 ? -2.08 -10.5 9.344 1 62.34 69 SER A O 1
ATOM 531 N N . ALA A 1 70 ? -3.543 -11.242 10.883 1 54.5 70 ALA A N 1
ATOM 532 C CA . ALA A 1 70 ? -2.627 -11.109 12.016 1 54.5 70 ALA A CA 1
ATOM 533 C C . ALA A 1 70 ? -1.391 -11.984 11.82 1 54.5 70 ALA A C 1
ATOM 535 O O . ALA A 1 70 ? -0.289 -11.609 12.234 1 54.5 70 ALA A O 1
ATOM 536 N N . ASP A 1 71 ? -1.451 -13.172 11.281 1 53.88 71 ASP A N 1
ATOM 537 C CA . ASP A 1 71 ? -0.303 -14.07 11.289 1 53.88 71 ASP A CA 1
ATOM 538 C C . ASP A 1 71 ? 0.247 -14.273 9.883 1 53.88 71 ASP A C 1
ATOM 540 O O . ASP A 1 71 ? 1.435 -14.055 9.633 1 53.88 71 ASP A O 1
ATOM 544 N N . LEU A 1 72 ? -0.479 -14.875 8.984 1 56.28 72 LEU A N 1
ATOM 545 C CA . LEU A 1 72 ? -0.071 -15.109 7.605 1 56.28 72 LEU A CA 1
ATOM 546 C C . LEU A 1 72 ? -1.004 -14.391 6.637 1 56.28 72 LEU A C 1
ATOM 548 O O . LEU A 1 72 ? -2.223 -14.398 6.816 1 56.28 72 LEU A O 1
ATOM 552 N N . PRO A 1 73 ? -0.29 -13.477 5.719 1 60.5 73 PRO A N 1
ATOM 553 C CA . PRO A 1 73 ? -1.215 -12.953 4.707 1 60.5 73 PRO A CA 1
ATOM 554 C C . PRO A 1 73 ? -1.881 -14.062 3.895 1 60.5 73 PRO A C 1
ATOM 556 O O . PRO A 1 73 ? -1.193 -14.906 3.309 1 60.5 73 PRO A O 1
ATOM 559 N N . ASP A 1 74 ? -3.227 -14.133 3.955 1 77.38 74 ASP A N 1
ATOM 560 C CA . ASP A 1 74 ? -3.945 -15.227 3.316 1 77.38 74 ASP A CA 1
ATOM 561 C C . ASP A 1 74 ? -4.309 -14.883 1.874 1 77.38 74 ASP A C 1
ATOM 563 O O . ASP A 1 74 ? -4.559 -15.773 1.06 1 77.38 74 ASP A O 1
ATOM 567 N N . ILE A 1 75 ? -4.191 -13.609 1.65 1 89.62 75 ILE A N 1
ATOM 568 C CA . ILE A 1 75 ? -4.652 -13.211 0.326 1 89.62 75 ILE A CA 1
ATOM 569 C C . ILE A 1 75 ? -3.816 -12.039 -0.178 1 89.62 75 ILE A C 1
ATOM 571 O O . ILE A 1 75 ? -3.48 -11.133 0.589 1 89.62 75 ILE A O 1
ATOM 575 N N . LEU A 1 76 ? -3.471 -12.039 -1.414 1 94 76 LEU A N 1
ATOM 576 C CA . LEU A 1 76 ? -2.848 -10.906 -2.102 1 94 76 LEU A CA 1
ATOM 577 C C . LEU A 1 76 ? -3.715 -10.438 -3.262 1 94 76 LEU A C 1
ATOM 579 O O . LEU A 1 76 ? -4.18 -11.242 -4.066 1 94 76 LEU A O 1
ATOM 583 N N . LEU A 1 77 ? -3.975 -9.164 -3.238 1 96.19 77 LEU A N 1
ATOM 584 C CA . LEU A 1 77 ? -4.77 -8.516 -4.277 1 96.19 77 LEU A CA 1
ATOM 585 C C . LEU A 1 77 ? -3.881 -7.703 -5.215 1 96.19 77 LEU A C 1
ATOM 587 O O . LEU A 1 77 ? -2.953 -7.023 -4.766 1 96.19 77 LEU A O 1
ATOM 591 N N . ALA A 1 78 ? -4.145 -7.785 -6.566 1 98.06 78 ALA A N 1
ATOM 592 C CA . ALA A 1 78 ? -3.428 -6.992 -7.559 1 98.06 78 ALA A CA 1
ATOM 593 C C . ALA A 1 78 ? -4.391 -6.352 -8.555 1 98.06 78 ALA A C 1
ATOM 595 O O . ALA A 1 78 ? -5.363 -6.984 -8.984 1 98.06 78 ALA A O 1
ATOM 596 N N . THR A 1 79 ? -4.156 -5.125 -8.859 1 98.69 79 THR A N 1
ATOM 597 C CA . THR A 1 79 ? -4.812 -4.5 -10 1 98.69 79 THR A CA 1
ATOM 598 C C . THR A 1 79 ? -3.855 -4.383 -11.18 1 98.69 79 THR A C 1
ATOM 600 O O . THR A 1 79 ? -2.65 -4.199 -10.992 1 98.69 79 THR A O 1
ATOM 603 N N . SER A 1 80 ? -4.328 -4.484 -12.383 1 98.62 80 SER A N 1
ATOM 604 C CA . SER A 1 80 ? -3.461 -4.445 -13.555 1 98.62 80 SER A CA 1
ATOM 605 C C . SER A 1 80 ? -4.008 -3.498 -14.617 1 98.62 80 SER A C 1
ATOM 607 O O . SER A 1 80 ? -5.152 -3.057 -14.531 1 98.62 80 SER A O 1
ATOM 609 N N . SER A 1 81 ? -3.17 -3.24 -15.625 1 98.56 81 SER A N 1
ATOM 610 C CA . SER A 1 81 ? -3.494 -2.287 -16.672 1 98.56 81 SER A CA 1
ATOM 611 C C . SER A 1 81 ? -4.578 -2.832 -17.594 1 98.56 8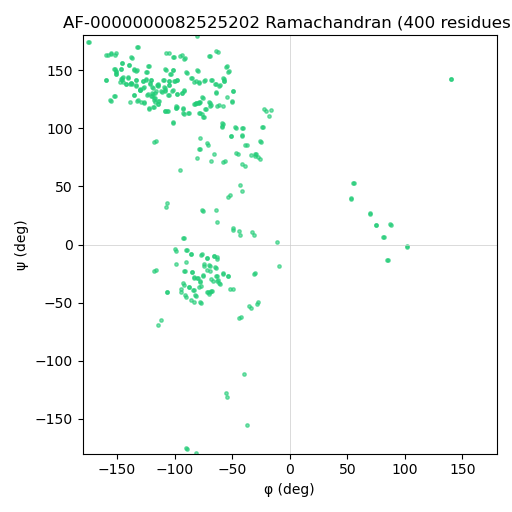1 SER A C 1
ATOM 613 O O . SER A 1 81 ? -5.164 -2.086 -18.391 1 98.56 81 SER A O 1
ATOM 615 N N . SER A 1 82 ? -4.898 -4.117 -17.484 1 98.06 82 SER A N 1
ATOM 616 C CA . SER A 1 82 ? -5.992 -4.691 -18.25 1 98.06 82 SER A CA 1
ATOM 617 C C . SER A 1 82 ? -7.348 -4.312 -17.672 1 98.06 82 SER A C 1
ATOM 619 O O . SER A 1 82 ? -8.391 -4.598 -18.266 1 98.06 82 SER A O 1
ATOM 621 N N . GLY A 1 83 ? -7.352 -3.691 -16.516 1 98.25 83 GLY A N 1
ATOM 622 C CA . GLY A 1 83 ? -8.594 -3.334 -15.844 1 98.25 83 GLY A CA 1
ATOM 623 C C . GLY A 1 83 ? -9.133 -4.441 -14.961 1 98.25 83 GLY A C 1
ATOM 624 O O . GLY A 1 83 ? -10.32 -4.449 -14.617 1 98.25 83 GLY A O 1
ATOM 625 N N . SER A 1 84 ? -8.289 -5.418 -14.617 1 98.31 84 SER A N 1
ATOM 626 C CA . SER A 1 84 ? -8.711 -6.586 -13.852 1 98.31 84 SER A CA 1
ATOM 627 C C . SER A 1 84 ? -8.172 -6.539 -12.422 1 98.31 84 SER A C 1
ATOM 629 O O . SER A 1 84 ? -7.152 -5.895 -12.164 1 98.31 84 SER A O 1
ATOM 631 N N . ILE A 1 85 ? -8.906 -7.133 -11.586 1 98.38 85 ILE A N 1
ATOM 632 C CA . ILE A 1 85 ? -8.445 -7.418 -10.227 1 98.38 85 ILE A CA 1
ATOM 633 C C . ILE A 1 85 ? -8.117 -8.906 -10.094 1 98.38 85 ILE A C 1
ATOM 635 O O . ILE A 1 85 ? -8.922 -9.758 -10.477 1 98.38 85 ILE A O 1
ATOM 639 N N . HIS A 1 86 ? -6.965 -9.188 -9.609 1 97.06 86 HIS A N 1
ATOM 640 C CA . HIS A 1 86 ? -6.508 -10.555 -9.367 1 97.06 86 HIS A CA 1
ATOM 641 C C . HIS A 1 86 ? -6.375 -10.836 -7.875 1 97.06 86 HIS A C 1
ATOM 643 O O . HIS A 1 86 ? -5.801 -10.031 -7.137 1 97.06 86 HIS A O 1
ATOM 649 N N . ILE A 1 87 ? -6.922 -11.945 -7.445 1 94.94 87 ILE A N 1
ATOM 650 C CA . ILE A 1 87 ? -6.883 -12.336 -6.043 1 94.94 87 ILE A CA 1
ATOM 651 C C . ILE A 1 87 ? -6.137 -13.664 -5.898 1 94.94 87 ILE A C 1
ATOM 653 O O . ILE A 1 87 ? -6.586 -14.695 -6.414 1 94.94 87 ILE A O 1
ATOM 657 N N . PHE A 1 88 ? -5.039 -13.625 -5.168 1 91.94 88 PHE A N 1
ATOM 658 C CA . PHE A 1 88 ? -4.199 -14.797 -4.969 1 91.94 88 PHE A CA 1
ATOM 659 C C . PHE A 1 88 ? -4.328 -15.32 -3.543 1 91.94 88 PHE A C 1
ATOM 661 O O . PHE A 1 88 ? -3.971 -14.633 -2.586 1 91.94 88 PHE A O 1
ATOM 668 N N . PRO A 1 89 ? -4.855 -16.516 -3.338 1 85.38 89 PRO A N 1
ATOM 669 C CA . PRO A 1 89 ? -4.766 -17.156 -2.018 1 85.38 89 PRO A CA 1
ATOM 670 C C . PRO A 1 89 ? -3.34 -17.562 -1.658 1 85.38 89 PRO A C 1
ATOM 672 O O . PRO A 1 89 ? -2.713 -18.328 -2.395 1 85.38 89 PRO A O 1
ATOM 675 N N . LEU A 1 90 ? -2.781 -17.031 -0.566 1 82.62 90 LEU A N 1
ATOM 676 C CA . LEU A 1 90 ? -1.396 -17.297 -0.188 1 82.62 90 LEU A CA 1
ATOM 677 C C . LEU A 1 90 ? -1.303 -18.5 0.733 1 82.62 90 LEU A C 1
ATOM 679 O O . LEU A 1 90 ? -0.26 -19.156 0.801 1 82.62 90 LEU A O 1
ATOM 683 N N . GLY A 1 91 ? -2.23 -18.688 1.829 1 67.38 91 GLY A N 1
ATOM 684 C CA . GLY A 1 91 ? -2.225 -19.75 2.82 1 67.38 91 GLY A CA 1
ATOM 685 C C . GLY A 1 91 ? -1.987 -21.125 2.219 1 67.38 91 GLY A C 1
ATOM 686 O O . GLY A 1 91 ? -1.155 -21.891 2.713 1 67.38 91 GLY A O 1
ATOM 687 N N . LEU A 1 92 ? -2.896 -21.516 1.414 1 54.28 92 LEU A N 1
ATOM 688 C CA . LEU A 1 92 ? -2.811 -22.891 0.919 1 54.28 92 LEU A CA 1
ATOM 689 C C . LEU A 1 92 ? -1.439 -23.156 0.308 1 54.28 92 LEU A C 1
ATOM 691 O O . LEU A 1 92 ? -0.907 -24.266 0.434 1 54.28 92 LEU A O 1
ATOM 695 N N . ASP A 1 93 ? -0.882 -22.172 -0.133 1 52 93 ASP A N 1
ATOM 696 C CA . ASP A 1 93 ? 0.374 -22.391 -0.847 1 52 93 ASP A CA 1
ATOM 697 C C . ASP A 1 93 ? 1.568 -22.281 0.099 1 52 93 ASP A C 1
ATOM 699 O O . ASP A 1 93 ? 2.496 -23.078 0.031 1 52 93 ASP A O 1
ATOM 703 N N . LEU A 1 94 ? 1.434 -21.375 1.059 1 55.19 94 LEU A N 1
ATOM 704 C CA . LEU A 1 94 ? 2.561 -21.156 1.955 1 55.19 94 LEU A CA 1
ATOM 705 C C . LEU A 1 94 ? 2.668 -22.266 2.994 1 55.19 94 LEU A C 1
ATOM 707 O O . LEU A 1 94 ? 3.77 -22.625 3.416 1 55.19 94 LEU A O 1
ATOM 711 N N . ASN A 1 95 ? 1.504 -22.812 3.488 1 49.53 95 ASN A N 1
ATOM 712 C CA . ASN A 1 95 ? 1.47 -23.891 4.473 1 49.53 95 ASN A CA 1
ATOM 713 C C . ASN A 1 95 ? 1.753 -25.25 3.83 1 49.53 95 ASN A C 1
ATOM 715 O O . ASN A 1 95 ? 2.41 -26.094 4.43 1 49.53 95 ASN A O 1
ATOM 719 N N . GLN A 1 96 ? 1.072 -25.484 2.812 1 44.66 96 GLN A N 1
ATOM 720 C CA . GLN A 1 96 ? 1.244 -26.797 2.205 1 44.66 96 GLN A CA 1
ATOM 721 C C . GLN A 1 96 ? 2.697 -27.031 1.806 1 44.66 96 GLN A C 1
ATOM 723 O O . GLN A 1 96 ? 3.186 -28.156 1.853 1 44.66 96 GLN A O 1
ATOM 728 N N . ARG A 1 97 ? 3.4 -25.953 1.566 1 46.16 97 ARG A N 1
ATOM 729 C CA . ARG A 1 97 ? 4.773 -26.188 1.133 1 46.16 97 ARG A CA 1
ATOM 730 C C . ARG A 1 97 ? 5.676 -26.5 2.32 1 46.16 97 ARG A C 1
ATOM 732 O O . ARG A 1 97 ? 6.652 -27.25 2.18 1 46.16 97 ARG A O 1
ATOM 739 N N . SER A 1 98 ? 5.266 -25.938 3.461 1 41.91 98 SER A N 1
ATOM 740 C CA . SER A 1 98 ? 6.07 -26.422 4.582 1 41.91 98 SER A CA 1
ATOM 741 C C . SER A 1 98 ? 5.918 -27.922 4.77 1 41.91 98 SER A C 1
ATOM 743 O O . SER A 1 98 ? 6.863 -28.609 5.18 1 41.91 98 SER A O 1
ATOM 745 N N . ARG A 1 99 ? 4.73 -28.5 4.426 1 40.84 99 ARG A N 1
ATOM 746 C CA . ARG A 1 99 ? 4.574 -29.922 4.66 1 40.84 99 ARG A CA 1
ATOM 747 C C . ARG A 1 99 ? 5.152 -30.734 3.504 1 40.84 99 ARG A C 1
ATOM 749 O O . ARG A 1 99 ? 5.598 -31.875 3.693 1 40.84 99 ARG A O 1
ATOM 756 N N . LYS A 1 100 ? 4.93 -30.234 2.299 1 39.09 100 LYS A N 1
ATOM 757 C CA . LYS A 1 100 ? 5.391 -31.125 1.235 1 39.09 100 LYS A CA 1
ATOM 758 C C . LYS A 1 100 ? 6.914 -31.109 1.131 1 39.09 100 LYS A C 1
ATOM 760 O O . LYS A 1 100 ? 7.492 -31.859 0.348 1 39.09 100 LYS A O 1
ATOM 765 N N . SER A 1 101 ? 7.559 -30.047 1.708 1 37.81 101 SER A N 1
ATOM 766 C CA . SER A 1 101 ? 9 -30.219 1.547 1 37.81 101 SER A CA 1
ATOM 767 C C . SER A 1 101 ? 9.5 -31.453 2.297 1 37.81 101 SER A C 1
ATOM 769 O O . SER A 1 101 ? 10.664 -31.844 2.148 1 37.81 101 SER A O 1
ATOM 771 N N . SER A 1 102 ? 8.781 -31.938 3.24 1 34.75 102 SER A N 1
ATOM 772 C CA . SER A 1 102 ? 9.484 -33.062 3.861 1 34.75 102 SER A CA 1
ATOM 773 C C . SER A 1 102 ? 9.57 -34.25 2.916 1 34.75 102 SER A C 1
ATOM 775 O O . SER A 1 102 ? 10.469 -35.094 3.039 1 34.75 102 SER A O 1
ATOM 777 N N . SER A 1 103 ? 8.578 -34.594 2.174 1 33.19 103 SER A N 1
ATOM 778 C CA . SER A 1 103 ? 8.75 -35.969 1.654 1 33.19 103 SER A CA 1
ATOM 779 C C . SER A 1 103 ? 9.633 -35.969 0.411 1 33.19 103 SER A C 1
ATOM 781 O O . SER A 1 103 ? 10.125 -37 -0.004 1 33.19 103 SER A O 1
ATOM 783 N N . PHE A 1 104 ? 9.469 -35.125 -0.708 1 31.86 104 PHE A N 1
ATOM 784 C CA . PHE A 1 104 ? 10.273 -35.469 -1.877 1 31.86 104 PHE A CA 1
ATOM 785 C C . PHE A 1 104 ? 11.742 -35.156 -1.636 1 31.86 104 PHE A C 1
ATOM 787 O O . PHE A 1 104 ? 12.109 -33.969 -1.479 1 31.86 104 PHE A O 1
ATOM 794 N N . LEU A 1 105 ? 12.68 -35.938 -1.078 1 34.03 105 LEU A N 1
ATOM 795 C CA . LEU A 1 105 ? 14.117 -36.188 -1.102 1 34.03 105 LEU A CA 1
ATOM 796 C C . LEU A 1 105 ? 14.703 -35.812 -2.465 1 34.03 105 LEU A C 1
ATOM 798 O O . LEU A 1 105 ? 15.914 -35.906 -2.664 1 34.03 105 LEU A O 1
ATOM 802 N N . GLY A 1 106 ? 14.094 -36.281 -3.709 1 33.06 106 GLY A N 1
ATOM 803 C CA . GLY A 1 106 ? 14.984 -36.406 -4.852 1 33.06 106 GLY A CA 1
ATOM 804 C C . GLY A 1 106 ? 15.742 -35.094 -5.145 1 33.06 106 GLY A C 1
ATOM 805 O O . GLY A 1 106 ? 16.797 -34.844 -4.566 1 33.06 106 GLY A O 1
ATOM 806 N N . SER A 1 107 ? 15.75 -34.594 -6.582 1 33.06 107 SER A N 1
ATOM 807 C CA . SER A 1 107 ? 16.75 -33.781 -7.262 1 33.06 107 SER A CA 1
ATOM 808 C C . SER A 1 107 ? 16.828 -32.375 -6.676 1 33.06 107 SER A C 1
ATOM 810 O O . SER A 1 107 ? 15.852 -31.641 -6.734 1 33.06 107 SER A O 1
ATOM 812 N N . LEU A 1 108 ? 17.422 -32.031 -5.566 1 34.38 108 LEU A N 1
ATOM 813 C CA . LEU A 1 108 ? 18.078 -30.906 -4.934 1 34.38 108 LEU A CA 1
ATOM 814 C C . LEU A 1 108 ? 18.766 -30.031 -5.973 1 34.38 108 LEU A C 1
ATOM 816 O O . LEU A 1 108 ? 19.734 -29.328 -5.656 1 34.38 108 LEU A O 1
ATOM 820 N N . MET A 1 109 ? 18.625 -30.203 -7.371 1 32.16 109 MET A N 1
ATOM 821 C CA . MET A 1 109 ? 19.531 -29.297 -8.047 1 32.16 109 MET A CA 1
ATOM 822 C C . MET A 1 109 ? 19.391 -27.875 -7.5 1 32.16 109 MET A C 1
ATOM 824 O O . MET A 1 109 ? 18.281 -27.453 -7.16 1 32.16 109 MET A O 1
ATOM 828 N N . PRO A 1 110 ? 20.516 -27.203 -7.18 1 34.81 110 PRO A N 1
ATOM 829 C CA . PRO A 1 110 ? 20.703 -25.891 -6.562 1 34.81 110 PRO A CA 1
ATOM 830 C C . PRO A 1 110 ? 19.641 -24.891 -6.984 1 34.81 110 PRO A C 1
ATOM 832 O O . PRO A 1 110 ? 19.328 -23.953 -6.23 1 34.81 110 PRO A O 1
ATOM 835 N N . GLY A 1 111 ? 19.469 -24.734 -8.367 1 37.47 111 GLY A N 1
ATOM 836 C CA . GLY A 1 111 ? 18.766 -23.516 -8.734 1 37.47 111 GLY A CA 1
ATOM 837 C C . GLY A 1 111 ? 17.328 -23.484 -8.211 1 37.47 111 GLY A C 1
ATOM 838 O O . GLY A 1 111 ? 16.406 -23.922 -8.891 1 37.47 111 GLY A O 1
ATOM 839 N N . SER A 1 112 ? 17.047 -24.094 -7.145 1 36.47 112 SER A N 1
ATOM 840 C CA . SER A 1 112 ? 15.695 -24.312 -6.633 1 36.47 112 SER A CA 1
ATOM 841 C C . SER A 1 112 ? 14.836 -23.062 -6.793 1 36.47 112 SER A C 1
ATOM 843 O O . SER A 1 112 ? 14.984 -22.094 -6.043 1 36.47 112 SER A O 1
ATOM 845 N N . VAL A 1 113 ? 14.914 -22.453 -8.023 1 40.09 113 VAL A N 1
ATOM 846 C CA . VAL A 1 113 ? 13.781 -21.578 -8.289 1 40.09 113 VAL A CA 1
ATOM 847 C C . VAL A 1 113 ? 12.523 -22.141 -7.637 1 40.09 113 VAL A C 1
ATOM 849 O O . VAL A 1 113 ? 12.102 -23.25 -7.945 1 40.09 113 VAL A O 1
ATOM 852 N N . SER A 1 114 ? 12.375 -22 -6.387 1 42.25 114 SER A N 1
ATOM 853 C CA . SER A 1 114 ? 11.109 -22.344 -5.746 1 42.25 114 SER A CA 1
ATOM 854 C C . SER A 1 114 ? 9.953 -22.312 -6.746 1 42.25 114 SER A C 1
ATOM 856 O O . SER A 1 114 ? 9.945 -21.5 -7.668 1 42.25 114 SER A O 1
ATOM 858 N N . ASP A 1 115 ? 9.367 -23.453 -6.945 1 40.91 115 ASP A N 1
ATOM 859 C CA . ASP A 1 115 ? 8.164 -23.844 -7.676 1 40.91 115 ASP A CA 1
ATOM 860 C C . ASP A 1 115 ? 7.176 -22.688 -7.762 1 40.91 115 ASP A C 1
ATOM 862 O O . ASP A 1 115 ? 6.906 -22.016 -6.762 1 40.91 115 ASP A O 1
ATOM 866 N N . VAL A 1 116 ? 7.359 -21.781 -8.953 1 46.09 116 VAL A N 1
ATOM 867 C CA . VAL A 1 116 ? 6.164 -21 -9.25 1 46.09 116 VAL A CA 1
ATOM 868 C C . VAL A 1 116 ? 4.926 -21.75 -8.773 1 46.09 116 VAL A C 1
ATOM 870 O O . VAL A 1 116 ? 4.688 -22.906 -9.172 1 46.09 116 VAL A O 1
ATOM 873 N N . LEU A 1 117 ? 4.66 -21.797 -7.586 1 48 117 LEU A N 1
ATOM 874 C CA . LEU A 1 117 ? 3.324 -22.297 -7.277 1 48 117 LEU A CA 1
ATOM 875 C C . LEU A 1 117 ? 2.383 -22.094 -8.461 1 48 117 LEU A C 1
ATOM 877 O O . LEU A 1 117 ? 2.453 -21.062 -9.141 1 48 117 LEU A O 1
ATOM 881 N N . ASP A 1 118 ? 2.166 -23.203 -9.195 1 42.97 118 ASP A N 1
ATOM 882 C CA . ASP A 1 118 ? 1.241 -23.188 -10.32 1 42.97 118 ASP A CA 1
ATOM 883 C C . ASP A 1 118 ? 0.3 -21.984 -10.234 1 42.97 118 ASP A C 1
ATOM 885 O O . ASP A 1 118 ? -0.029 -21.516 -9.141 1 42.97 118 ASP A O 1
ATOM 889 N N . ALA A 1 119 ? 0.458 -21 -11.164 1 46.12 119 ALA A N 1
ATOM 890 C CA . ALA A 1 119 ? -0.606 -20.062 -11.539 1 46.12 119 ALA A CA 1
ATOM 891 C C . ALA A 1 119 ? -1.938 -20.484 -10.922 1 46.12 119 ALA A C 1
ATOM 893 O O . ALA A 1 119 ? -2.982 -19.906 -11.234 1 46.12 119 ALA A O 1
ATOM 894 N N . ALA A 1 120 ? -1.953 -21.781 -10.523 1 50.94 120 ALA A N 1
ATOM 895 C CA . ALA A 1 120 ? -3.334 -22.25 -10.609 1 50.94 120 ALA A CA 1
ATOM 896 C C . ALA A 1 120 ? -4.309 -21.172 -10.141 1 50.94 120 ALA A C 1
ATOM 898 O O . ALA A 1 120 ? -5.168 -20.734 -10.898 1 50.94 120 ALA A O 1
ATOM 899 N N . HIS A 1 121 ? -5.039 -21.375 -8.898 1 68.12 121 HIS A N 1
ATOM 900 C CA . HIS A 1 121 ? -6.434 -21.016 -8.664 1 68.12 121 HIS A CA 1
ATOM 901 C C . HIS A 1 121 ? -6.547 -19.656 -8 1 68.12 121 HIS A C 1
ATOM 903 O O . HIS A 1 121 ? -6.543 -19.547 -6.77 1 68.12 121 HIS A O 1
ATOM 909 N N . HIS A 1 122 ? -5.996 -18.625 -8.984 1 88.69 122 HIS A N 1
ATOM 910 C CA . HIS A 1 122 ? -6.418 -17.344 -8.406 1 88.69 122 HIS A CA 1
ATOM 911 C C . HIS A 1 122 ? -7.727 -16.875 -9.031 1 88.69 122 HIS A C 1
ATOM 913 O O . HIS A 1 122 ? -8.203 -17.453 -10.008 1 88.69 122 HIS A O 1
ATOM 919 N N . HIS A 1 123 ? -8.297 -16.031 -8.398 1 93.31 123 HIS A N 1
ATOM 920 C CA . HIS A 1 123 ? -9.578 -15.5 -8.852 1 93.31 123 HIS A CA 1
ATOM 921 C C . HIS A 1 123 ? -9.406 -14.156 -9.562 1 93.31 123 HIS A C 1
ATOM 923 O O . HIS A 1 123 ? -8.602 -13.328 -9.133 1 93.31 123 HIS A O 1
ATOM 929 N N . ILE A 1 124 ? -10.211 -14.008 -10.656 1 96.19 124 ILE A N 1
ATOM 930 C CA . ILE A 1 124 ? -10.07 -12.797 -11.461 1 96.19 124 ILE A CA 1
ATOM 931 C C . ILE A 1 124 ? -11.414 -12.086 -11.562 1 96.19 124 ILE A C 1
ATOM 933 O O . ILE A 1 124 ? -12.438 -12.727 -11.836 1 96.19 124 ILE A O 1
ATOM 937 N N . PHE A 1 125 ? -11.453 -10.867 -11.281 1 97.25 125 PHE A N 1
ATOM 938 C CA . PHE A 1 125 ? -12.555 -9.984 -11.617 1 97.25 125 PHE A CA 1
ATOM 939 C C . PHE A 1 125 ? -12.211 -9.133 -12.836 1 97.25 125 PHE A C 1
ATOM 941 O O . PHE A 1 125 ? -11.484 -8.141 -12.727 1 97.25 125 PHE A O 1
ATOM 948 N N . HIS A 1 126 ? -12.766 -9.453 -13.953 1 96.94 126 HIS A N 1
ATOM 949 C CA . HIS A 1 126 ? -12.461 -8.758 -15.195 1 96.94 126 HIS A CA 1
ATOM 950 C C . HIS A 1 126 ? -13.25 -7.449 -15.289 1 96.94 126 HIS A C 1
ATOM 952 O O . HIS A 1 126 ? -14.352 -7.344 -14.758 1 96.94 126 HIS A O 1
ATOM 958 N N . ASN A 1 127 ? -12.664 -6.516 -15.961 1 97.06 127 ASN A N 1
ATOM 959 C CA . ASN A 1 127 ? -13.289 -5.234 -16.266 1 97.06 127 ASN A CA 1
ATOM 960 C C . ASN A 1 127 ? -13.805 -4.547 -15.008 1 97.06 127 ASN A C 1
ATOM 962 O O . ASN A 1 127 ? -14.93 -4.047 -14.984 1 97.06 127 ASN A O 1
ATOM 966 N N . ALA A 1 128 ? -13.062 -4.637 -13.953 1 96.81 128 ALA A N 1
ATOM 967 C CA . ALA A 1 128 ? -13.398 -3.98 -12.695 1 96.81 128 ALA A CA 1
ATOM 968 C C . ALA A 1 128 ? -13.32 -2.463 -12.828 1 96.81 128 ALA A C 1
ATOM 970 O O . ALA A 1 128 ? -14.047 -1.734 -12.141 1 96.81 128 ALA A O 1
ATOM 971 N N . PHE A 1 129 ? -12.5 -1.936 -13.609 1 96.12 129 PHE A N 1
ATOM 972 C CA . PHE A 1 129 ? -12.289 -0.535 -13.961 1 96.12 129 PHE A CA 1
ATOM 973 C C . PHE A 1 129 ? -11.75 -0.405 -15.383 1 96.12 129 PHE A C 1
ATOM 975 O O . PHE A 1 129 ? -11.359 -1.399 -15.992 1 96.12 129 PHE A O 1
ATOM 982 N N . PRO A 1 130 ? -11.812 0.796 -15.945 1 96.56 130 PRO A N 1
ATOM 983 C CA . PRO A 1 130 ? -11.367 0.932 -17.328 1 96.56 130 PRO A CA 1
ATOM 984 C C . PRO A 1 130 ? -9.891 0.578 -17.516 1 96.56 130 PRO A C 1
ATOM 986 O O . PRO A 1 130 ? -9.055 0.974 -16.703 1 96.56 130 PRO A O 1
ATOM 989 N N . ALA A 1 131 ? -9.57 -0.177 -18.594 1 98 131 ALA A N 1
ATOM 990 C CA . ALA A 1 131 ? -8.188 -0.554 -18.891 1 98 131 ALA A CA 1
ATOM 991 C C . ALA A 1 131 ? -7.305 0.68 -19.047 1 98 131 ALA A C 1
ATOM 993 O O . ALA A 1 131 ? -7.73 1.692 -19.609 1 98 131 ALA A O 1
ATOM 994 N N . GLY A 1 132 ? -6.094 0.569 -18.578 1 97.56 132 GLY A N 1
ATOM 995 C CA . GLY A 1 132 ? -5.125 1.642 -18.75 1 97.56 132 GLY A CA 1
ATOM 996 C C . GLY A 1 132 ? -5.223 2.703 -17.672 1 97.56 132 GLY A C 1
ATOM 997 O O . GLY A 1 132 ? -4.352 3.568 -17.562 1 97.56 132 GLY A O 1
ATOM 998 N N . VAL A 1 133 ? -6.27 2.73 -16.891 1 96.38 133 VAL A N 1
ATOM 999 C CA . VAL A 1 133 ? -6.438 3.721 -15.836 1 96.38 133 VAL A CA 1
ATOM 1000 C C . VAL A 1 133 ? -5.887 3.174 -14.523 1 96.38 133 VAL A C 1
ATOM 1002 O O . VAL A 1 133 ? -6.395 2.184 -13.992 1 96.38 133 VAL A O 1
ATOM 1005 N N . ARG A 1 134 ? -4.844 3.885 -14.039 1 96.88 134 ARG A N 1
ATOM 1006 C CA . ARG A 1 134 ? -4.219 3.439 -12.797 1 96.88 134 ARG A CA 1
ATOM 1007 C C . ARG A 1 134 ? -5.238 3.361 -11.672 1 96.88 134 ARG A C 1
ATOM 1009 O O . ARG A 1 134 ? -6.113 4.223 -11.555 1 96.88 134 ARG A O 1
ATOM 1016 N N . SER A 1 135 ? -5.094 2.328 -10.859 1 97.44 135 SER A N 1
ATOM 1017 C CA . SER A 1 135 ? -6.055 2.064 -9.797 1 97.44 135 SER A CA 1
ATOM 1018 C C . SER A 1 135 ? -5.371 1.467 -8.57 1 97.44 135 SER A C 1
ATOM 1020 O O . SER A 1 135 ? -4.25 0.967 -8.656 1 97.44 135 SER A O 1
ATOM 1022 N N . ASN A 1 136 ? -5.973 1.626 -7.469 1 97.25 136 ASN A N 1
ATOM 1023 C CA . ASN A 1 136 ? -5.613 1.002 -6.203 1 97.25 136 ASN A CA 1
ATOM 1024 C C . ASN A 1 136 ? -6.781 0.221 -5.609 1 97.25 136 ASN A C 1
ATOM 1026 O O . ASN A 1 136 ? -7.941 0.582 -5.812 1 97.25 136 ASN A O 1
ATOM 1030 N N . ALA A 1 137 ? -6.445 -0.848 -4.898 1 97.56 137 ALA A N 1
ATOM 1031 C CA . ALA A 1 137 ? -7.484 -1.68 -4.301 1 97.56 137 ALA A CA 1
ATOM 1032 C C . ALA A 1 137 ? -7.02 -2.268 -2.971 1 97.56 137 ALA A C 1
ATOM 1034 O O . ALA A 1 137 ? -5.824 -2.459 -2.754 1 97.56 137 ALA A O 1
ATOM 1035 N N . VAL A 1 138 ? -7.977 -2.51 -2.094 1 95.5 138 VAL A N 1
ATOM 1036 C CA . VAL A 1 138 ? -7.688 -3.141 -0.81 1 95.5 138 VAL A CA 1
ATOM 1037 C C . VAL A 1 138 ? -8.789 -4.133 -0.46 1 95.5 138 VAL A C 1
ATOM 1039 O O . VAL A 1 138 ? -9.945 -3.953 -0.853 1 95.5 138 VAL A O 1
ATOM 1042 N N . LEU A 1 139 ? -8.383 -5.191 0.15 1 93.06 139 LEU A N 1
ATOM 1043 C CA . LEU A 1 139 ? -9.312 -6.172 0.708 1 93.06 139 LEU A CA 1
ATOM 1044 C C . LEU A 1 139 ? -9.586 -5.879 2.18 1 93.06 139 LEU A C 1
ATOM 1046 O O . LEU A 1 139 ? -8.656 -5.676 2.963 1 93.06 139 LEU A O 1
ATOM 1050 N N . ARG A 1 140 ? -10.852 -5.863 2.473 1 89.5 140 ARG A N 1
ATOM 1051 C CA . ARG A 1 140 ? -11.242 -5.539 3.842 1 89.5 140 ARG A CA 1
ATOM 1052 C C . ARG A 1 140 ? -12.344 -6.469 4.332 1 89.5 140 ARG A C 1
ATOM 1054 O O . ARG A 1 140 ? -12.992 -7.152 3.535 1 89.5 140 ARG A O 1
ATOM 1061 N N . LYS A 1 141 ? -12.523 -6.555 5.676 1 86.88 141 LYS A N 1
ATOM 1062 C CA . LYS A 1 141 ? -13.625 -7.281 6.309 1 86.88 141 LYS A CA 1
ATOM 1063 C C . LYS A 1 141 ? -13.656 -8.734 5.848 1 86.88 141 LYS A C 1
ATOM 1065 O O . LYS A 1 141 ? -14.695 -9.227 5.41 1 86.88 141 LYS A O 1
ATOM 1070 N N . ILE A 1 142 ? -12.648 -9.406 5.938 1 86.25 142 ILE A N 1
ATOM 1071 C CA . ILE A 1 142 ? -12.57 -10.797 5.512 1 86.25 142 ILE A CA 1
ATOM 1072 C C . ILE A 1 142 ? -13.203 -11.695 6.57 1 86.25 142 ILE A C 1
ATOM 1074 O O . ILE A 1 142 ? -12.844 -11.625 7.75 1 86.25 142 ILE A O 1
ATOM 1078 N N . ASP A 1 143 ? -14.18 -12.438 6.156 1 86.12 143 ASP A N 1
ATOM 1079 C CA . ASP A 1 143 ? -14.836 -13.43 7.004 1 86.12 143 ASP A CA 1
ATOM 1080 C C . ASP A 1 143 ? -14.758 -14.82 6.387 1 86.12 143 ASP A C 1
ATOM 1082 O O . ASP A 1 143 ? -15.242 -15.039 5.273 1 86.12 143 ASP A O 1
ATOM 1086 N N . LYS A 1 144 ? -14.117 -15.711 7.031 1 80 144 LYS A N 1
ATOM 1087 C CA . LYS A 1 144 ? -14.062 -17.094 6.594 1 80 144 LYS A CA 1
ATOM 1088 C C . LYS A 1 144 ? -15.227 -17.906 7.168 1 80 144 LYS A C 1
ATOM 1090 O O . LYS A 1 144 ? -15.5 -17.844 8.367 1 80 144 LYS A O 1
ATOM 1095 N N . VAL A 1 145 ? -16.062 -18.297 6.25 1 72 145 VAL A N 1
ATOM 1096 C CA . VAL A 1 145 ? -17.297 -18.984 6.621 1 72 145 VAL A CA 1
ATOM 1097 C C . VAL A 1 145 ? -17.125 -20.5 6.461 1 72 145 VAL A C 1
ATOM 1099 O O . VAL A 1 145 ? -16.734 -20.969 5.387 1 72 145 VAL A O 1
ATOM 1102 N N . GLY A 1 146 ? -17.234 -21.344 7.645 1 65.12 146 GLY A N 1
ATOM 1103 C CA . GLY A 1 146 ? -17.266 -22.797 7.621 1 65.12 146 GLY A CA 1
ATOM 1104 C C . GLY A 1 146 ? -16.469 -23.422 8.75 1 65.12 146 GLY A C 1
ATOM 1105 O O . GLY A 1 146 ? -15.695 -22.75 9.422 1 65.12 146 GLY A O 1
ATOM 1106 N N . ASP A 1 147 ? -16.969 -24.484 9.281 1 55.09 147 ASP A N 1
ATOM 1107 C CA . ASP A 1 147 ? -16.422 -25.344 10.336 1 55.09 147 ASP A CA 1
ATOM 1108 C C . ASP A 1 147 ? -15.07 -25.922 9.93 1 55.09 147 ASP A C 1
ATOM 1110 O O . ASP A 1 147 ? -14.961 -26.562 8.883 1 55.09 147 ASP A O 1
ATOM 1114 N N . ARG A 1 148 ? -14.047 -25.312 10.461 1 54.53 148 ARG A N 1
ATOM 1115 C CA . ARG A 1 148 ? -12.703 -25.844 10.266 1 54.53 148 ARG A CA 1
ATOM 1116 C C . ARG A 1 148 ? -12.734 -27.359 10.117 1 54.53 148 ARG A C 1
ATOM 1118 O O . ARG A 1 148 ? -11.711 -27.984 9.812 1 54.53 148 ARG A O 1
ATOM 1125 N N . SER A 1 149 ? -13.711 -27.828 10.648 1 50.25 149 SER A N 1
ATOM 1126 C CA . SER A 1 149 ? -13.695 -29.281 10.773 1 50.25 149 SER A CA 1
ATOM 1127 C C . SER A 1 149 ? -13.891 -29.938 9.414 1 50.25 149 SER A C 1
ATOM 1129 O O . SER A 1 149 ? -13.672 -31.156 9.273 1 50.25 149 SER A O 1
ATOM 1131 N N . ILE A 1 150 ? -14.484 -29.25 8.406 1 48.06 150 ILE A N 1
ATOM 1132 C CA . ILE A 1 150 ? -14.781 -29.969 7.168 1 48.06 150 ILE A CA 1
ATOM 1133 C C . ILE A 1 150 ? -13.688 -29.703 6.137 1 48.06 150 ILE A C 1
ATOM 1135 O O . ILE A 1 150 ? -13.172 -28.578 6.051 1 48.06 150 ILE A O 1
ATOM 1139 N N . SER A 1 151 ? -12.945 -30.688 5.668 1 53.19 151 SER A N 1
ATOM 1140 C CA . SER A 1 151 ? -11.844 -30.844 4.719 1 53.19 151 SER A CA 1
ATOM 1141 C C . SER A 1 151 ? -12.086 -30.016 3.463 1 53.19 151 SER A C 1
ATOM 1143 O O . SER A 1 151 ? -11.461 -30.25 2.428 1 53.19 151 SER A O 1
ATOM 1145 N N . GLY A 1 152 ? -13.125 -29.141 3.438 1 54.62 152 GLY A N 1
ATOM 1146 C CA . GLY A 1 152 ? -13.383 -28.469 2.176 1 54.62 152 GLY A CA 1
ATOM 1147 C C . GLY A 1 152 ? -12.93 -27.016 2.174 1 54.62 152 GLY A C 1
ATOM 1148 O O . GLY A 1 152 ? -12.398 -26.516 3.172 1 54.62 152 GLY A O 1
ATOM 1149 N N . PRO A 1 153 ? -12.875 -26.531 0.925 1 60 153 PRO A N 1
ATOM 1150 C CA . PRO A 1 153 ? -12.484 -25.125 0.807 1 60 153 PRO A CA 1
ATOM 1151 C C . PRO A 1 153 ? -13.297 -24.219 1.718 1 60 153 PRO A C 1
ATOM 1153 O O . PRO A 1 153 ? -14.492 -24.422 1.906 1 60 153 PRO A O 1
ATOM 1156 N N . ILE A 1 154 ? -12.68 -23.516 2.537 1 66.19 154 ILE A N 1
ATOM 1157 C CA . ILE A 1 154 ? -13.281 -22.516 3.416 1 66.19 154 ILE A CA 1
ATOM 1158 C C . ILE A 1 154 ? -13.938 -21.422 2.582 1 66.19 154 ILE A C 1
ATOM 1160 O O . ILE A 1 154 ? -13.336 -20.922 1.624 1 66.19 154 ILE A O 1
ATOM 1164 N N . ALA A 1 155 ? -15.234 -21.312 2.803 1 83.69 155 ALA A N 1
ATOM 1165 C CA . ALA A 1 155 ? -15.93 -20.172 2.195 1 83.69 155 ALA A CA 1
ATOM 1166 C C . ALA A 1 155 ? -15.438 -18.859 2.77 1 83.69 155 ALA A C 1
ATOM 1168 O O . ALA A 1 155 ? -15.055 -18.781 3.939 1 83.69 155 ALA A O 1
ATOM 1169 N N . LEU A 1 156 ? -15.273 -17.906 1.875 1 88.25 156 LEU A N 1
ATOM 1170 C CA . LEU A 1 156 ? -14.75 -16.594 2.262 1 88.25 156 LEU A CA 1
ATOM 1171 C C . LEU A 1 156 ? -15.68 -15.484 1.792 1 88.25 156 LEU A C 1
ATOM 1173 O O . LEU A 1 156 ? -16.203 -15.531 0.679 1 88.25 156 LEU A O 1
ATOM 1177 N N . ARG A 1 157 ? -15.898 -14.57 2.707 1 92.62 157 ARG A N 1
ATOM 1178 C CA . ARG A 1 157 ? -16.547 -13.312 2.355 1 92.62 157 ARG A CA 1
ATOM 1179 C C . ARG A 1 157 ? -15.648 -12.125 2.686 1 92.62 157 ARG A C 1
ATOM 1181 O O . ARG A 1 157 ? -15.008 -12.102 3.736 1 92.62 157 ARG A O 1
ATOM 1188 N N . ALA A 1 158 ? -15.656 -11.18 1.742 1 93.44 158 ALA A N 1
ATOM 1189 C CA . ALA A 1 158 ? -14.836 -9.992 1.974 1 93.44 158 ALA A CA 1
ATOM 1190 C C . ALA A 1 158 ? -15.383 -8.797 1.198 1 93.44 158 ALA A C 1
ATOM 1192 O O . ALA A 1 158 ? -16.281 -8.938 0.368 1 93.44 158 ALA A O 1
ATOM 1193 N N . THR A 1 159 ? -14.969 -7.688 1.537 1 94.81 159 THR A N 1
ATOM 1194 C CA . THR A 1 159 ? -15.227 -6.465 0.789 1 94.81 159 THR A CA 1
ATOM 1195 C C . THR A 1 159 ? -13.969 -5.973 0.088 1 94.81 159 THR A C 1
ATOM 1197 O O . THR A 1 159 ? -12.883 -5.969 0.68 1 94.81 159 THR A O 1
ATOM 1200 N N . ILE A 1 160 ? -14.078 -5.59 -1.163 1 96.38 160 ILE A N 1
ATOM 1201 C CA . ILE A 1 160 ? -12.969 -5.023 -1.922 1 96.38 160 ILE A CA 1
ATOM 1202 C C . ILE A 1 160 ? -13.273 -3.566 -2.27 1 96.38 160 ILE A C 1
ATOM 1204 O O . ILE A 1 160 ? -14.32 -3.266 -2.859 1 96.38 160 ILE A O 1
ATOM 1208 N N . SER A 1 161 ? -12.461 -2.699 -1.843 1 96.06 161 SER A N 1
ATOM 1209 C CA . SER A 1 161 ? -12.547 -1.298 -2.24 1 96.06 161 SER A CA 1
ATOM 1210 C C . SER A 1 161 ? -11.57 -0.988 -3.371 1 96.06 161 SER A C 1
ATOM 1212 O O . SER A 1 161 ? -10.383 -1.316 -3.283 1 96.06 161 SER A O 1
ATOM 1214 N N . VAL A 1 162 ? -12.055 -0.376 -4.422 1 97.06 162 VAL A N 1
ATOM 1215 C CA . VAL A 1 162 ? -11.242 -0.013 -5.578 1 97.06 162 VAL A CA 1
ATOM 1216 C C . VAL A 1 162 ? -11.422 1.472 -5.887 1 97.06 162 VAL A C 1
ATOM 1218 O O . VAL A 1 162 ? -12.539 1.993 -5.836 1 97.06 162 VAL A O 1
ATOM 1221 N N . ILE A 1 163 ? -10.328 2.096 -6.246 1 94.94 163 ILE A N 1
ATOM 1222 C CA . ILE A 1 163 ? -10.414 3.488 -6.672 1 94.94 163 ILE A CA 1
ATOM 1223 C C . ILE A 1 163 ? -9.445 3.732 -7.828 1 94.94 163 ILE A C 1
ATOM 1225 O O . ILE A 1 163 ? -8.328 3.215 -7.824 1 94.94 163 ILE A O 1
ATOM 1229 N N . THR A 1 164 ? -9.852 4.445 -8.781 1 95.56 164 THR A N 1
ATOM 1230 C CA . THR A 1 164 ? -8.984 4.844 -9.883 1 95.56 164 THR A CA 1
ATOM 1231 C C . THR A 1 164 ? -8.328 6.188 -9.594 1 95.56 164 THR A C 1
ATOM 1233 O O . THR A 1 164 ? -8.781 6.934 -8.719 1 95.56 164 THR A O 1
ATOM 1236 N N . TYR A 1 165 ? -7.242 6.473 -10.273 1 93.94 165 TYR A N 1
ATOM 1237 C CA . TYR A 1 165 ? -6.543 7.742 -10.094 1 93.94 165 TYR A CA 1
ATOM 1238 C C . TYR A 1 165 ? -7.402 8.906 -10.57 1 93.94 165 TYR A C 1
ATOM 1240 O O . TYR A 1 165 ? -7.109 10.07 -10.266 1 93.94 165 TYR A O 1
ATOM 1248 N N . GLY A 1 166 ? -8.508 8.625 -11.242 1 88.19 166 GLY A N 1
ATOM 1249 C CA . GLY A 1 166 ? -9.484 9.641 -11.586 1 88.19 166 GLY A CA 1
ATOM 1250 C C . GLY A 1 166 ? -10.5 9.898 -10.492 1 88.19 166 GLY A C 1
ATOM 1251 O O . GLY A 1 166 ? -11.352 10.773 -10.617 1 88.19 166 GLY A O 1
ATOM 1252 N N . GLY A 1 167 ? -10.445 9.047 -9.469 1 89.38 167 GLY A N 1
ATOM 1253 C CA . GLY A 1 167 ? -11.281 9.32 -8.312 1 89.38 167 GLY A CA 1
ATOM 1254 C C . GLY A 1 167 ? -12.531 8.469 -8.266 1 89.38 167 GLY A C 1
ATOM 1255 O O . GLY A 1 167 ? -13.367 8.633 -7.375 1 89.38 167 GLY A O 1
ATOM 1256 N N . TYR A 1 168 ? -12.727 7.633 -9.25 1 91.69 168 TYR A N 1
ATOM 1257 C CA . TYR A 1 168 ? -13.883 6.742 -9.273 1 91.69 168 TYR A CA 1
ATOM 1258 C C . TYR A 1 168 ? -13.719 5.613 -8.258 1 91.69 168 TYR A C 1
ATOM 1260 O O . TYR A 1 168 ? -12.844 4.754 -8.414 1 91.69 168 TYR A O 1
ATOM 1268 N N . PHE A 1 169 ? -14.625 5.621 -7.285 1 93.75 169 PHE A N 1
ATOM 1269 C CA . PHE A 1 169 ? -14.562 4.672 -6.18 1 93.75 169 PHE A CA 1
ATOM 1270 C C . PHE A 1 169 ? -15.664 3.629 -6.297 1 93.75 169 PHE A C 1
ATOM 1272 O O . PHE A 1 169 ? -16.828 3.967 -6.531 1 93.75 169 PHE A O 1
ATOM 1279 N N . GLN A 1 170 ? -15.266 2.344 -6.133 1 94.94 170 GLN A N 1
ATOM 1280 C CA . GLN A 1 170 ? -16.203 1.218 -6.141 1 94.94 170 GLN A CA 1
ATOM 1281 C C . GLN A 1 170 ? -15.93 0.275 -4.973 1 94.94 170 GLN A C 1
ATOM 1283 O O . GLN A 1 170 ? -14.781 0.041 -4.605 1 94.94 170 GLN A O 1
ATOM 1288 N N . GLU A 1 171 ? -16.984 -0.228 -4.41 1 95.44 171 GLU A N 1
ATOM 1289 C CA . GLU A 1 171 ? -16.906 -1.277 -3.396 1 95.44 171 GLU A CA 1
ATOM 1290 C C . GLU A 1 171 ? -17.641 -2.537 -3.855 1 95.44 171 GLU A C 1
ATOM 1292 O O . GLU A 1 171 ? -18.812 -2.48 -4.242 1 95.44 171 GLU A O 1
ATOM 1297 N N . TYR A 1 172 ? -16.969 -3.645 -3.736 1 96.56 172 TYR A N 1
ATOM 1298 C CA . TYR A 1 172 ? -17.531 -4.926 -4.145 1 96.56 172 TYR A CA 1
ATOM 1299 C C . TYR A 1 172 ? -17.609 -5.891 -2.965 1 96.56 172 TYR A C 1
ATOM 1301 O O . TYR A 1 172 ? -16.672 -5.969 -2.158 1 96.56 172 TYR A O 1
ATOM 1309 N N . GLY A 1 173 ? -18.719 -6.531 -2.873 1 96.12 173 GLY A N 1
ATOM 1310 C CA . GLY A 1 173 ? -18.734 -7.762 -2.094 1 96.12 173 GLY A CA 1
ATOM 1311 C C . GLY A 1 173 ? -18.109 -8.938 -2.816 1 96.12 173 GLY A C 1
ATOM 1312 O O . GLY A 1 173 ? -18.438 -9.211 -3.975 1 96.12 173 GLY A O 1
ATOM 1313 N N . PHE A 1 174 ? -17.203 -9.547 -2.176 1 95.31 174 PHE A N 1
ATOM 1314 C CA . PHE A 1 174 ? -16.469 -10.68 -2.73 1 95.31 174 PHE A CA 1
ATOM 1315 C C . PHE A 1 174 ? -16.719 -11.938 -1.908 1 95.31 174 PHE A C 1
ATOM 1317 O O . PHE A 1 174 ? -16.625 -11.914 -0.679 1 95.31 174 PHE A O 1
ATOM 1324 N N . ARG A 1 175 ? -17.062 -13.008 -2.672 1 92.81 175 ARG A N 1
ATOM 1325 C CA . ARG A 1 175 ? -17.328 -14.281 -1.998 1 92.81 175 ARG A CA 1
ATOM 1326 C C . ARG A 1 175 ? -16.688 -15.438 -2.75 1 92.81 175 ARG A C 1
ATOM 1328 O O . ARG A 1 175 ? -16.672 -15.461 -3.982 1 92.81 175 ARG A O 1
ATOM 1335 N N . ILE A 1 176 ? -16.141 -16.297 -2.006 1 90.12 176 ILE A N 1
ATOM 1336 C CA . ILE A 1 176 ? -15.727 -17.609 -2.51 1 90.12 176 ILE A CA 1
ATOM 1337 C C . ILE A 1 176 ? -16.516 -18.703 -1.802 1 90.12 176 ILE A C 1
ATOM 1339 O O . ILE A 1 176 ? -16.5 -18.781 -0.571 1 90.12 176 ILE A O 1
ATOM 1343 N N . ASN A 1 177 ? -17.125 -19.516 -2.559 1 89.38 177 ASN A N 1
ATOM 1344 C 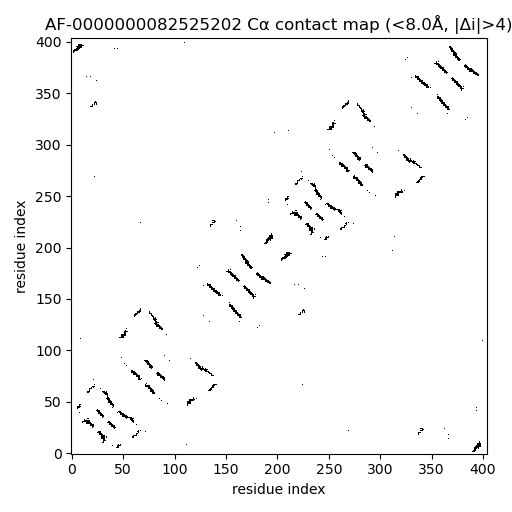CA . ASN A 1 177 ? -17.906 -20.578 -1.936 1 89.38 177 ASN A CA 1
ATOM 1345 C C . ASN A 1 177 ? -17.078 -21.828 -1.689 1 89.38 177 ASN A C 1
ATOM 1347 O O . ASN A 1 177 ? -15.867 -21.828 -1.927 1 89.38 177 ASN A O 1
ATOM 1351 N N . HIS A 1 178 ? -17.75 -22.891 -1.197 1 84.5 178 HIS A N 1
ATOM 1352 C CA . HIS A 1 178 ? -17.062 -24.125 -0.806 1 84.5 178 HIS A CA 1
ATOM 1353 C C . HIS A 1 178 ? -16.516 -24.859 -2.021 1 84.5 178 HIS A C 1
ATOM 1355 O O . HIS A 1 178 ? -15.688 -25.766 -1.886 1 84.5 178 HIS A O 1
ATOM 1361 N N . ARG A 1 179 ? -17.031 -24.531 -3.174 1 85.19 179 ARG A N 1
ATOM 1362 C CA . ARG A 1 179 ? -16.531 -25.109 -4.414 1 85.19 179 ARG A CA 1
ATOM 1363 C C . ARG A 1 179 ? -15.43 -24.25 -5.023 1 85.19 179 ARG A C 1
ATOM 1365 O O . ARG A 1 179 ? -15.078 -24.422 -6.191 1 85.19 179 ARG A O 1
ATOM 1372 N N . ASN A 1 180 ? -15.016 -23.203 -4.285 1 84.5 180 ASN A N 1
ATOM 1373 C CA . ASN A 1 180 ? -13.953 -22.281 -4.691 1 84.5 180 ASN A CA 1
ATOM 1374 C C . ASN A 1 180 ? -14.391 -21.406 -5.867 1 84.5 180 ASN A C 1
ATOM 1376 O O . ASN A 1 180 ? -13.562 -21 -6.684 1 84.5 180 ASN A O 1
ATOM 1380 N N . GLU A 1 181 ? -15.656 -21.234 -5.918 1 89.81 181 GLU A N 1
ATOM 1381 C CA . GLU A 1 181 ? -16.188 -20.328 -6.93 1 89.81 181 GLU A CA 1
ATOM 1382 C C . GLU A 1 181 ? -16.312 -18.906 -6.387 1 89.81 181 GLU A C 1
ATOM 1384 O O . GLU A 1 181 ? -16.859 -18.688 -5.301 1 89.81 181 GLU A O 1
ATOM 1389 N N . ALA A 1 182 ? -15.812 -18.016 -7.227 1 92.88 182 ALA A N 1
ATOM 1390 C CA . ALA A 1 182 ? -15.812 -16.625 -6.785 1 92.88 182 ALA A CA 1
ATOM 1391 C C . ALA A 1 182 ? -17.016 -15.875 -7.363 1 92.88 182 ALA A C 1
ATOM 1393 O O . ALA A 1 182 ? -17.453 -16.156 -8.484 1 92.88 182 ALA A O 1
ATOM 1394 N N . SER A 1 183 ? -17.578 -15.008 -6.559 1 95.69 183 SER A N 1
ATOM 1395 C CA . SER A 1 183 ? -18.625 -14.094 -7 1 95.69 183 SER A CA 1
ATOM 1396 C C . SER A 1 183 ? -18.359 -12.672 -6.52 1 95.69 183 SER A C 1
ATOM 1398 O O . SER A 1 183 ? -17.734 -12.477 -5.473 1 95.69 183 SER A O 1
ATOM 1400 N N . TRP A 1 184 ? -18.844 -11.742 -7.363 1 95.31 184 TRP A N 1
ATOM 1401 C CA . TRP A 1 184 ? -18.641 -10.312 -7.125 1 95.31 184 TRP A CA 1
ATOM 1402 C C . TRP A 1 184 ? -19.953 -9.555 -7.223 1 95.31 184 TRP A C 1
ATOM 1404 O 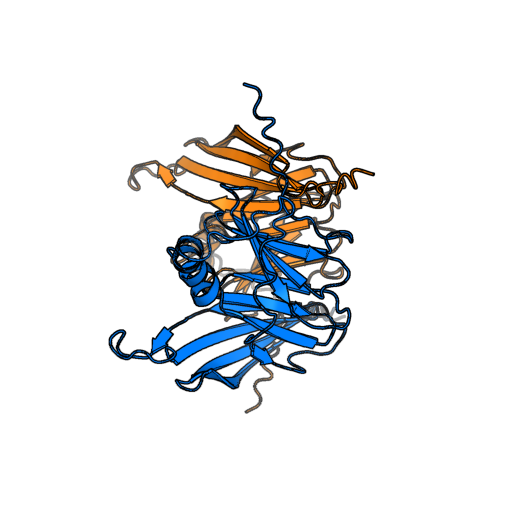O . TRP A 1 184 ? -20.734 -9.766 -8.148 1 95.31 184 TRP A O 1
ATOM 1414 N N . THR A 1 185 ? -20.141 -8.742 -6.258 1 96.25 185 THR A N 1
ATOM 1415 C CA . THR A 1 185 ? -21.328 -7.898 -6.297 1 96.25 185 THR A CA 1
ATOM 1416 C C . THR A 1 185 ? -20.969 -6.441 -6.012 1 96.25 185 THR A C 1
ATOM 1418 O O . THR A 1 185 ? -20.375 -6.137 -4.98 1 96.25 185 THR A O 1
ATOM 1421 N N . LEU A 1 186 ? -21.328 -5.539 -6.918 1 95.81 186 LEU A N 1
ATOM 1422 C CA . LEU A 1 186 ? -21.109 -4.113 -6.684 1 95.81 186 LEU A CA 1
ATOM 1423 C C . LEU A 1 186 ? -22.047 -3.598 -5.594 1 95.81 186 LEU A C 1
ATOM 1425 O O . LEU A 1 186 ? -23.266 -3.699 -5.719 1 95.81 186 LEU A O 1
ATOM 1429 N N . GLU A 1 187 ? -21.484 -3.059 -4.578 1 95.06 187 GLU A N 1
ATOM 1430 C CA . GLU A 1 187 ? -22.281 -2.633 -3.436 1 95.06 187 GLU A CA 1
ATOM 1431 C C . GLU A 1 187 ? -22.406 -1.113 -3.381 1 95.06 187 GLU A C 1
ATOM 1433 O O . GLU A 1 187 ? -23.438 -0.581 -2.975 1 95.06 187 GLU A O 1
ATOM 1438 N N . HIS A 1 188 ? -21.359 -0.441 -3.652 1 91.5 188 HIS A N 1
ATOM 1439 C CA . HIS A 1 188 ? -21.312 1.017 -3.604 1 91.5 188 HIS A CA 1
ATOM 1440 C C . HIS A 1 188 ? -20.391 1.582 -4.68 1 91.5 188 HIS A C 1
ATOM 1442 O O . HIS A 1 188 ? -19.375 0.968 -5.02 1 91.5 188 HIS A O 1
ATOM 1448 N N . GLU A 1 189 ? -20.766 2.73 -5.262 1 90.06 189 GLU A N 1
ATOM 1449 C CA . GLU A 1 189 ? -19.875 3.461 -6.152 1 90.06 189 GLU A CA 1
ATOM 1450 C C . GLU A 1 189 ? -20.078 4.969 -6.027 1 90.06 189 GLU A C 1
ATOM 1452 O O . GLU A 1 189 ? -21.188 5.43 -5.781 1 90.06 189 GLU A O 1
ATOM 1457 N N . LEU A 1 190 ? -18.984 5.68 -6.086 1 86.06 190 LEU A N 1
ATOM 1458 C CA . LEU A 1 190 ? -19.047 7.137 -6.051 1 86.06 190 LEU A CA 1
ATOM 1459 C C . LEU A 1 190 ? -17.797 7.75 -6.652 1 86.06 190 LEU A C 1
ATOM 1461 O O . LEU A 1 190 ? -16.781 7.062 -6.816 1 86.06 190 LEU A O 1
ATOM 1465 N N . ASN A 1 191 ? -17.891 9.086 -6.996 1 83.75 191 ASN A N 1
ATOM 1466 C CA . ASN A 1 191 ? -16.703 9.852 -7.379 1 83.75 191 ASN A CA 1
ATOM 1467 C C . ASN A 1 191 ? -16.094 10.555 -6.176 1 83.75 191 ASN A C 1
ATOM 1469 O O . ASN A 1 191 ? -16.703 11.453 -5.59 1 83.75 191 ASN A O 1
ATOM 1473 N N . LEU A 1 192 ? -14.922 10.211 -5.715 1 79.75 192 LEU A N 1
ATOM 1474 C CA . LEU A 1 192 ? -14.297 10.711 -4.492 1 79.75 192 LEU A CA 1
ATOM 1475 C C . LEU A 1 192 ? -13.375 11.883 -4.797 1 79.75 192 LEU A C 1
ATOM 1477 O O . LEU A 1 192 ? -13.242 12.805 -3.982 1 79.75 192 LEU A O 1
ATOM 1481 N N . LEU A 1 193 ? -12.523 12.008 -5.863 1 70.56 193 LEU A N 1
ATOM 1482 C CA . LEU A 1 193 ? -11.492 13.016 -6.109 1 70.56 193 LEU A CA 1
ATOM 1483 C C . LEU A 1 193 ? -11.938 13.992 -7.188 1 70.56 193 LEU A C 1
ATOM 1485 O O . LEU A 1 193 ? -11.109 14.711 -7.758 1 70.56 193 LEU A O 1
ATOM 1489 N N . THR A 1 194 ? -13.133 14.375 -7.312 1 55.91 194 THR A N 1
ATOM 1490 C CA . THR A 1 194 ? -13.523 15.32 -8.359 1 55.91 194 THR A CA 1
ATOM 1491 C C . THR A 1 194 ? -13.086 16.734 -7.996 1 55.91 194 THR A C 1
ATOM 1493 O O . THR A 1 194 ? -13.211 17.156 -6.844 1 55.91 194 THR A O 1
ATOM 1496 N N . ALA A 1 195 ? -12.086 17.344 -8.742 1 47.91 195 ALA A N 1
ATOM 1497 C CA . ALA A 1 195 ? -11.672 18.734 -8.664 1 47.91 195 ALA A CA 1
ATOM 1498 C C . ALA A 1 195 ? -12.875 19.672 -8.547 1 47.91 195 ALA A C 1
ATOM 1500 O O . ALA A 1 195 ? -13.852 19.531 -9.289 1 47.91 195 ALA A O 1
ATOM 1501 N N . THR A 1 196 ? -13.219 20 -7.41 1 42.94 196 THR A N 1
ATOM 1502 C CA . THR A 1 196 ? -14.211 21.078 -7.387 1 42.94 196 THR A CA 1
ATOM 1503 C C . THR A 1 196 ? -13.758 22.25 -8.25 1 42.94 196 THR A C 1
ATOM 1505 O O . THR A 1 196 ? -12.641 22.75 -8.094 1 42.94 196 THR A O 1
ATOM 1508 N N . ALA A 1 197 ? -14.141 22.344 -9.508 1 37.19 197 ALA A N 1
ATOM 1509 C CA . ALA A 1 197 ? -14.039 23.625 -10.203 1 37.19 197 ALA A CA 1
ATOM 1510 C C . ALA A 1 197 ? -14.406 24.781 -9.273 1 37.19 197 ALA A C 1
ATOM 1512 O O . ALA A 1 197 ? -15.477 24.781 -8.664 1 37.19 197 ALA A O 1
ATOM 1513 N N . GLU A 1 198 ? -13.461 25.234 -8.539 1 37.12 198 GLU A N 1
ATOM 1514 C CA . GLU A 1 198 ? -13.758 26.562 -8.023 1 37.12 198 GLU A CA 1
ATOM 1515 C C . GLU A 1 198 ? -14.656 27.344 -8.977 1 37.12 198 GLU A C 1
ATOM 1517 O O . GLU A 1 198 ? -14.289 27.578 -10.133 1 37.12 198 GLU A O 1
ATOM 1522 N N . ILE A 1 199 ? -15.914 27.078 -9.008 1 33.12 199 ILE A N 1
ATOM 1523 C CA . ILE A 1 199 ? -16.734 28.094 -9.672 1 33.12 199 ILE A CA 1
ATOM 1524 C C . ILE A 1 199 ? -16.344 29.484 -9.164 1 33.12 199 ILE A C 1
ATOM 1526 O O . ILE A 1 199 ? -16.562 29.797 -7.992 1 33.12 199 ILE A O 1
ATOM 1530 N N . ALA A 1 200 ? -15.242 30.016 -9.664 1 34.75 200 ALA A N 1
ATOM 1531 C CA . ALA A 1 200 ? -15.102 31.469 -9.609 1 34.75 200 ALA A CA 1
ATOM 1532 C C . ALA A 1 200 ? -16.422 32.156 -9.945 1 34.75 200 ALA A C 1
ATOM 1534 O O . ALA A 1 200 ? -16.875 32.125 -11.094 1 34.75 200 ALA A O 1
ATOM 1535 N N . THR A 1 201 ? -17.391 32.094 -9.18 1 28.03 201 THR A N 1
ATOM 1536 C CA . THR A 1 201 ? -18.391 33.125 -9.414 1 28.03 201 THR A CA 1
ATOM 1537 C C . THR A 1 201 ? -17.719 34.469 -9.703 1 28.03 201 THR A C 1
ATOM 1539 O O . THR A 1 201 ? -16.953 34.969 -8.875 1 28.03 201 THR A O 1
ATOM 1542 N N . SER A 1 202 ? -17.641 34.812 -10.883 1 26.78 202 SER A N 1
ATOM 1543 C CA . SER A 1 202 ? -17.531 36.188 -11.289 1 26.78 202 SER A CA 1
ATOM 1544 C C . SER A 1 202 ? -18.516 37.094 -10.531 1 26.78 202 SER A C 1
ATOM 1546 O O . SER A 1 202 ? -19.672 36.688 -10.32 1 26.78 202 SER A O 1
ATOM 1548 N N . MET B 1 1 ? -31.109 3.125 -8.352 1 28.39 1 MET B N 1
ATOM 1549 C CA . MET B 1 1 ? -30.562 3.887 -7.227 1 28.39 1 MET B CA 1
ATOM 1550 C C . MET B 1 1 ? -29.344 4.703 -7.66 1 28.39 1 MET B C 1
ATOM 1552 O O . MET B 1 1 ? -28.469 4.191 -8.352 1 28.39 1 MET B O 1
ATOM 1556 N N . ASP B 1 2 ? -29.5 5.953 -7.781 1 36.59 2 ASP B N 1
ATOM 1557 C CA . ASP B 1 2 ? -28.672 7.059 -8.234 1 36.59 2 ASP B CA 1
ATOM 1558 C C . ASP B 1 2 ? -27.344 7.086 -7.473 1 36.59 2 ASP B C 1
ATOM 1560 O O . ASP B 1 2 ? -27.234 7.699 -6.41 1 36.59 2 ASP B O 1
ATOM 1564 N N . LEU B 1 3 ? -26.75 6.02 -7.23 1 40.06 3 LEU B N 1
ATOM 1565 C CA . LEU B 1 3 ? -25.594 5.938 -6.352 1 40.06 3 LEU B CA 1
ATOM 1566 C C . LEU B 1 3 ? -24.562 7 -6.711 1 40.06 3 LEU B C 1
ATOM 1568 O O . LEU B 1 3 ? -23.359 6.781 -6.559 1 40.06 3 LEU B O 1
ATOM 1572 N N . HIS B 1 4 ? -25.016 8.031 -7.578 1 41.91 4 HIS B N 1
ATOM 1573 C CA . HIS B 1 4 ? -23.984 8.914 -8.102 1 41.91 4 HIS B CA 1
ATOM 1574 C C . HIS B 1 4 ? -23.516 9.914 -7.047 1 41.91 4 HIS B C 1
ATOM 1576 O O . HIS B 1 4 ? -23.641 11.125 -7.238 1 41.91 4 HIS B O 1
ATOM 1582 N N . SER B 1 5 ? -23.531 9.641 -5.797 1 44.34 5 SER B N 1
ATOM 1583 C CA . SER B 1 5 ? -23.234 10.797 -4.953 1 44.34 5 SER B CA 1
ATOM 1584 C C . SER B 1 5 ? -21.875 11.391 -5.289 1 44.34 5 SER B C 1
ATOM 1586 O O . SER B 1 5 ? -20.891 10.664 -5.441 1 44.34 5 SER B O 1
ATOM 1588 N N . HIS B 1 6 ? -21.922 12.547 -6.016 1 43.69 6 HIS B N 1
ATOM 1589 C CA . HIS B 1 6 ? -20.797 13.406 -6.375 1 43.69 6 HIS B CA 1
ATOM 1590 C C . HIS B 1 6 ? -20.062 13.891 -5.133 1 43.69 6 HIS B C 1
ATOM 1592 O O . HIS B 1 6 ? -20.672 14.406 -4.199 1 43.69 6 HIS B O 1
ATOM 1598 N N . CYS B 1 7 ? -19.375 13.148 -4.438 1 47.88 7 CYS B N 1
ATOM 1599 C CA . CYS B 1 7 ? -18.641 13.789 -3.348 1 47.88 7 CYS B CA 1
ATOM 1600 C C . CYS B 1 7 ? -17.391 14.492 -3.871 1 47.88 7 CYS B C 1
ATOM 1602 O O . CYS B 1 7 ? -16.797 14.062 -4.859 1 47.88 7 CYS B O 1
ATOM 1604 N N . GLU B 1 8 ? -17.453 15.945 -3.75 1 46.78 8 GLU B N 1
ATOM 1605 C CA . GLU B 1 8 ? -16.406 16.859 -4.219 1 46.78 8 GLU B CA 1
ATOM 1606 C C . GLU B 1 8 ? -15.242 16.906 -3.238 1 46.78 8 GLU B C 1
ATOM 1608 O O . GLU B 1 8 ? -15.414 17.312 -2.086 1 46.78 8 GLU B O 1
ATOM 1613 N N . ILE B 1 9 ? -14.344 16.031 -3.238 1 56.75 9 ILE B N 1
ATOM 1614 C CA . ILE B 1 9 ? -13.195 16.188 -2.35 1 56.75 9 ILE B CA 1
ATOM 1615 C C . ILE B 1 9 ? -12.172 17.125 -2.975 1 56.75 9 ILE B C 1
ATOM 1617 O O . ILE B 1 9 ? -12.164 17.328 -4.191 1 56.75 9 ILE B O 1
ATOM 1621 N N . ASP B 1 10 ? -11.539 18 -2.117 1 60.41 10 ASP B N 1
ATOM 1622 C CA . ASP B 1 10 ? -10.406 18.812 -2.557 1 60.41 10 ASP B CA 1
ATOM 1623 C C . ASP B 1 10 ? -9.391 17.984 -3.328 1 60.41 10 ASP B C 1
ATOM 1625 O O . ASP B 1 10 ? -8.773 17.078 -2.768 1 60.41 10 ASP B O 1
ATOM 1629 N N . ALA B 1 11 ? -9.5 18.125 -4.629 1 69.12 11 ALA B N 1
ATOM 1630 C CA . ALA B 1 11 ? -8.578 17.406 -5.496 1 69.12 11 ALA B CA 1
ATOM 1631 C C . ALA B 1 11 ? -7.273 18.172 -5.676 1 69.12 11 ALA B C 1
ATOM 1633 O O . ALA B 1 11 ? -7.238 19.391 -5.531 1 69.12 11 ALA B O 1
ATOM 1634 N N . HIS B 1 12 ? -6.242 17.391 -5.73 1 83.06 12 HIS B N 1
ATOM 1635 C CA . HIS B 1 12 ? -4.965 17.969 -6.141 1 83.06 12 HIS B CA 1
ATOM 1636 C C . HIS B 1 12 ? -5.098 18.703 -7.473 1 83.06 12 HIS B C 1
ATOM 1638 O O . HIS B 1 12 ? -5.957 18.359 -8.289 1 83.06 12 HIS B O 1
ATOM 1644 N N . ARG B 1 13 ? -4.355 19.703 -7.68 1 82.19 13 ARG B N 1
ATOM 1645 C CA . ARG B 1 13 ? -4.387 20.469 -8.914 1 82.19 13 ARG B CA 1
ATOM 1646 C C . ARG B 1 13 ? -3.646 19.75 -10.039 1 82.19 13 ARG B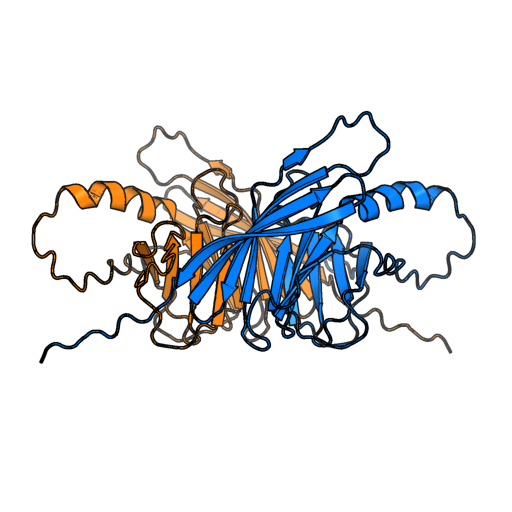 C 1
ATOM 1648 O O . ARG B 1 13 ? -3.945 19.953 -11.219 1 82.19 13 ARG B O 1
ATOM 1655 N N . SER B 1 14 ? -2.662 19.031 -9.656 1 87.75 14 SER B N 1
ATOM 1656 C CA . SER B 1 14 ? -1.908 18.203 -10.602 1 87.75 14 SER B CA 1
ATOM 1657 C C . SER B 1 14 ? -2.324 16.75 -10.523 1 87.75 14 SER B C 1
ATOM 1659 O O . SER B 1 14 ? -2.969 16.328 -9.562 1 87.75 14 SER B O 1
ATOM 1661 N N . PRO B 1 15 ? -1.997 15.977 -11.602 1 90.44 15 PRO B N 1
ATOM 1662 C CA . PRO B 1 15 ? -2.346 14.547 -11.586 1 90.44 15 PRO B CA 1
ATOM 1663 C C . PRO B 1 15 ? -1.802 13.82 -10.367 1 90.44 15 PRO B C 1
ATOM 1665 O O . PRO B 1 15 ? -0.775 14.219 -9.805 1 90.44 15 PRO B O 1
ATOM 1668 N N . LEU B 1 16 ? -2.521 12.781 -10.062 1 93.75 16 LEU B N 1
ATOM 1669 C CA . LEU B 1 16 ? -2.111 11.969 -8.922 1 93.75 16 LEU B CA 1
ATOM 1670 C C . LEU B 1 16 ? -0.896 11.117 -9.273 1 93.75 16 LEU B C 1
ATOM 1672 O O . LEU B 1 16 ? -0.804 10.586 -10.383 1 93.75 16 LEU B O 1
ATOM 1676 N N . ALA B 1 17 ? 0.034 10.984 -8.32 1 95.56 17 ALA B N 1
ATOM 1677 C CA . ALA B 1 17 ? 1.23 10.164 -8.508 1 95.56 17 ALA B CA 1
ATOM 1678 C C . ALA B 1 17 ? 1.253 8.992 -7.527 1 95.56 17 ALA B C 1
ATOM 1680 O O . ALA B 1 17 ? 1.941 8 -7.762 1 95.56 17 ALA B O 1
ATOM 1681 N N . ALA B 1 18 ? 0.564 9.094 -6.461 1 96.75 18 ALA B N 1
ATOM 1682 C CA . ALA B 1 18 ? 0.522 8.031 -5.453 1 96.75 18 ALA B CA 1
ATOM 1683 C C . ALA B 1 18 ? -0.811 8.039 -4.711 1 96.75 18 ALA B C 1
ATOM 1685 O O . ALA B 1 18 ? -1.405 9.094 -4.492 1 96.75 18 ALA B O 1
ATOM 1686 N N . MET B 1 19 ? -1.202 6.941 -4.309 1 95.75 19 MET B N 1
ATOM 1687 C CA . MET B 1 19 ? -2.447 6.738 -3.572 1 95.75 19 MET B CA 1
ATOM 1688 C C . MET B 1 19 ? -2.416 5.418 -2.805 1 95.75 19 MET B C 1
ATOM 1690 O O . MET B 1 19 ? -1.902 4.418 -3.303 1 95.75 19 MET B O 1
ATOM 1694 N N . VAL B 1 20 ? -2.975 5.438 -1.585 1 95.38 20 VAL B N 1
ATOM 1695 C CA . VAL B 1 20 ? -3.018 4.199 -0.813 1 95.38 20 VAL B CA 1
ATOM 1696 C C . VAL B 1 20 ? -4.23 4.211 0.115 1 95.38 20 VAL B C 1
ATOM 1698 O O . VAL B 1 20 ? -4.617 5.262 0.63 1 95.38 20 VAL B O 1
ATOM 1701 N N . PHE B 1 21 ? -4.785 3.029 0.338 1 92.88 21 PHE B N 1
ATOM 1702 C CA . PHE B 1 21 ? -5.816 2.828 1.35 1 92.88 21 PHE B CA 1
ATOM 1703 C C . PHE B 1 21 ? -5.191 2.467 2.693 1 92.88 21 PHE B C 1
ATOM 1705 O O . PHE B 1 21 ? -4.164 1.79 2.744 1 92.88 21 PHE B O 1
ATOM 1712 N N . SER B 1 22 ? -5.934 2.936 3.693 1 91.31 22 SER B N 1
ATOM 1713 C CA . SER B 1 22 ? -5.668 2.287 4.973 1 91.31 22 SER B CA 1
ATOM 1714 C C . SER B 1 22 ? -6.164 0.846 4.98 1 91.31 22 SER B C 1
ATOM 1716 O O . SER B 1 22 ? -6.969 0.458 4.129 1 91.31 22 SER B O 1
ATOM 1718 N N . SER B 1 23 ? -5.668 0.039 5.918 1 86.44 23 SER B N 1
ATOM 1719 C CA . SER B 1 23 ? -5.957 -1.392 5.934 1 86.44 23 SER B CA 1
ATOM 1720 C C . SER B 1 23 ? -7.453 -1.651 6.078 1 86.44 23 SER B C 1
ATOM 1722 O O . SER B 1 23 ? -7.973 -2.635 5.547 1 86.44 23 SER B O 1
ATOM 1724 N N . ASN B 1 24 ? -8.156 -0.808 6.805 1 84 24 ASN B N 1
ATOM 1725 C CA . ASN B 1 24 ? -9.586 -1.02 7.016 1 84 24 ASN B CA 1
ATOM 1726 C C . ASN B 1 24 ? -10.422 -0.362 5.922 1 84 24 ASN B C 1
ATOM 1728 O O . ASN B 1 24 ? -11.648 -0.459 5.93 1 84 24 ASN B O 1
ATOM 1732 N N . GLY B 1 25 ? -9.68 0.35 5.059 1 87.69 25 GLY B N 1
ATOM 1733 C CA . GLY B 1 25 ? -10.352 0.926 3.902 1 87.69 25 GLY B CA 1
ATOM 1734 C C . GLY B 1 25 ? -11.07 2.225 4.215 1 87.69 25 GLY B C 1
ATOM 1735 O O . GLY B 1 25 ? -11.727 2.803 3.344 1 87.69 25 GLY B O 1
ATOM 1736 N N . MET B 1 26 ? -10.883 2.715 5.41 1 86.88 26 MET B N 1
ATOM 1737 C CA . MET B 1 26 ? -11.633 3.891 5.848 1 86.88 26 MET B CA 1
ATOM 1738 C C . MET B 1 26 ? -10.969 5.172 5.359 1 86.88 26 MET B C 1
ATOM 1740 O O . MET B 1 26 ? -11.633 6.195 5.18 1 86.88 26 MET B O 1
ATOM 1744 N N . TYR B 1 27 ? -9.703 5.113 5.188 1 88.75 27 TYR B N 1
ATOM 1745 C CA . TYR B 1 27 ? -8.953 6.301 4.793 1 88.75 27 TY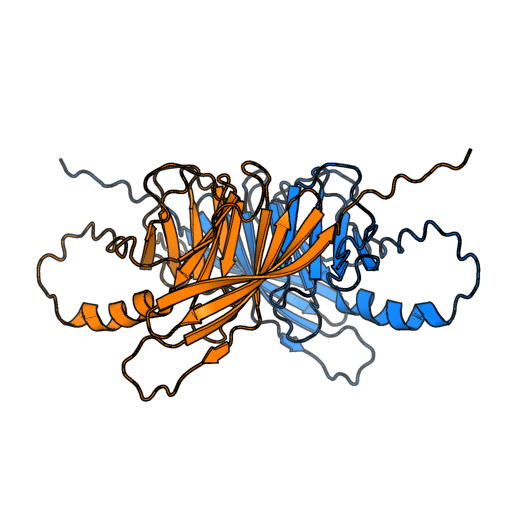R B CA 1
ATOM 1746 C C . TYR B 1 27 ? -8.18 6.055 3.502 1 88.75 27 TYR B C 1
ATOM 1748 O O . TYR B 1 27 ? -7.773 4.922 3.221 1 88.75 27 TYR B O 1
ATOM 1756 N N . MET B 1 28 ? -7.961 7.156 2.824 1 91.44 28 MET B N 1
ATOM 1757 C CA . MET B 1 28 ? -7.141 7.148 1.616 1 91.44 28 MET B CA 1
ATOM 1758 C C . MET B 1 28 ? -6.168 8.32 1.614 1 91.44 28 MET B C 1
ATOM 1760 O O . MET B 1 28 ? -6.562 9.461 1.858 1 91.44 28 MET B O 1
ATOM 1764 N N . ALA B 1 29 ? -4.973 8 1.396 1 93.56 29 ALA B N 1
ATOM 1765 C CA . ALA B 1 29 ? -3.979 9.062 1.247 1 93.56 29 ALA B CA 1
ATOM 1766 C C . ALA B 1 29 ? -3.58 9.234 -0.215 1 93.56 29 ALA B C 1
ATOM 1768 O O . ALA B 1 29 ? -3.432 8.258 -0.948 1 93.56 29 ALA B O 1
ATOM 1769 N N . THR B 1 30 ? -3.395 10.5 -0.653 1 94.81 30 THR B N 1
ATOM 1770 C CA . THR B 1 30 ? -3.041 10.789 -2.037 1 94.81 30 THR B CA 1
ATOM 1771 C C . THR B 1 30 ? -1.921 11.828 -2.104 1 94.81 30 THR B C 1
ATOM 1773 O O . THR B 1 30 ? -1.763 12.641 -1.187 1 94.81 30 THR B O 1
ATOM 1776 N N . ALA B 1 31 ? -1.148 11.727 -3.127 1 96.19 31 ALA B N 1
ATOM 1777 C CA . ALA B 1 31 ? -0.159 12.742 -3.494 1 96.19 31 ALA B CA 1
ATOM 1778 C C . ALA B 1 31 ? -0.151 12.977 -5 1 96.19 31 ALA B C 1
ATOM 1780 O O . ALA B 1 31 ? -0.263 12.031 -5.785 1 96.19 31 ALA B O 1
ATOM 1781 N N . SER B 1 32 ? -0.052 14.203 -5.379 1 95.12 32 SER B N 1
ATOM 1782 C CA . SER B 1 32 ? 0.07 14.562 -6.789 1 95.12 32 SER B CA 1
ATOM 1783 C C . SER B 1 32 ? 1.505 14.398 -7.277 1 95.12 32 SER B C 1
ATOM 1785 O O . SER B 1 32 ? 2.393 14.031 -6.504 1 95.12 32 SER B O 1
ATOM 1787 N N . GLU B 1 33 ? 1.698 14.695 -8.555 1 96.31 33 GLU B N 1
ATOM 1788 C CA . GLU B 1 33 ? 3.025 14.641 -9.156 1 96.31 33 GLU B CA 1
ATOM 1789 C C . GLU B 1 33 ? 3.967 15.656 -8.523 1 96.31 33 GLU B C 1
ATOM 1791 O O . GLU B 1 33 ? 5.184 15.461 -8.5 1 96.31 33 GLU B O 1
ATOM 1796 N N . GLN B 1 34 ? 3.4 16.75 -7.988 1 96.06 34 GLN B N 1
ATOM 1797 C CA . GLN B 1 34 ? 4.227 17.75 -7.305 1 96.06 34 GLN B CA 1
ATOM 1798 C C . GLN B 1 34 ? 4.73 17.203 -5.965 1 96.06 34 GLN B C 1
ATOM 1800 O O . GLN B 1 34 ? 5.855 17.5 -5.559 1 96.06 34 GLN B O 1
ATOM 1805 N N . GLY B 1 35 ? 3.912 16.531 -5.266 1 97.19 35 GLY B N 1
ATOM 1806 C CA . GLY B 1 35 ? 4.312 15.844 -4.047 1 97.19 35 GLY B CA 1
ATOM 1807 C C . GLY B 1 35 ? 4.523 16.781 -2.873 1 97.19 35 GLY B C 1
ATOM 1808 O O . GLY B 1 35 ? 5.16 16.406 -1.884 1 97.19 35 GLY B O 1
ATOM 1809 N N . THR B 1 36 ? 4.031 18 -2.939 1 95.5 36 THR B N 1
ATOM 1810 C CA . THR B 1 36 ? 4.25 18.969 -1.875 1 95.5 36 THR B CA 1
ATOM 1811 C C . THR B 1 36 ? 3.211 18.812 -0.769 1 95.5 36 THR B C 1
ATOM 1813 O O . THR B 1 36 ? 3.428 19.25 0.364 1 95.5 36 THR B O 1
ATOM 1816 N N . ILE B 1 37 ? 2.121 18.25 -1.158 1 92.94 37 ILE B N 1
ATOM 1817 C CA . ILE B 1 37 ? 1.032 18.062 -0.205 1 92.94 37 ILE B CA 1
ATOM 1818 C C . ILE B 1 37 ? 0.542 16.625 -0.248 1 92.94 37 ILE B C 1
ATOM 1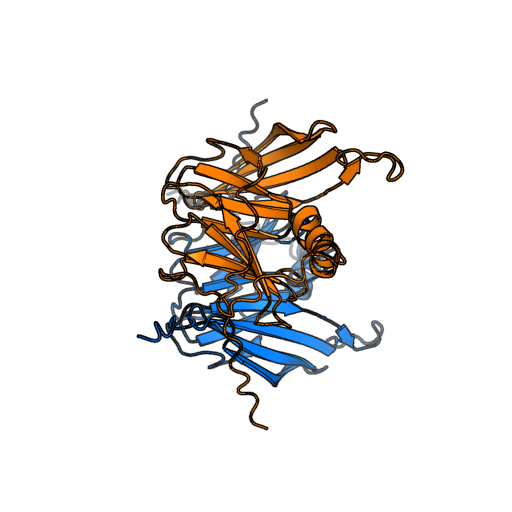820 O O . ILE B 1 37 ? 0.379 16.047 -1.327 1 92.94 37 ILE B O 1
ATOM 1824 N N . ILE B 1 38 ? 0.399 16.062 0.936 1 94.44 38 ILE B N 1
ATOM 1825 C CA . ILE B 1 38 ? -0.306 14.789 1.082 1 94.44 38 ILE B CA 1
ATOM 1826 C C . ILE B 1 38 ? -1.715 15.039 1.614 1 94.44 38 ILE B C 1
ATOM 1828 O O . ILE B 1 38 ? -1.899 15.805 2.566 1 94.44 38 ILE B O 1
ATOM 1832 N N . ARG B 1 39 ? -2.672 14.438 0.995 1 89.94 39 ARG B N 1
ATOM 1833 C CA . ARG B 1 39 ? -4.043 14.555 1.479 1 89.94 39 ARG B CA 1
ATOM 1834 C C . ARG B 1 39 ? -4.574 13.211 1.967 1 89.94 39 ARG B C 1
ATOM 1836 O O . ARG B 1 39 ? -4.316 12.18 1.35 1 89.94 39 ARG B O 1
ATOM 1843 N N . VAL B 1 40 ? -5.234 13.266 3.078 1 90.5 40 VAL B N 1
ATOM 1844 C CA . VAL B 1 40 ? -5.898 12.086 3.635 1 90.5 40 VAL B CA 1
ATOM 1845 C C . VAL B 1 40 ? -7.41 12.289 3.615 1 90.5 40 VAL B C 1
ATOM 1847 O O . VAL B 1 40 ? -7.922 13.25 4.199 1 90.5 40 VAL B O 1
ATOM 1850 N N . HIS B 1 41 ? -8.07 11.344 2.965 1 86.31 41 HIS B N 1
ATOM 1851 C CA . HIS B 1 41 ? -9.516 11.422 2.777 1 86.31 41 HIS B CA 1
ATOM 1852 C C . HIS B 1 41 ? -10.234 10.375 3.613 1 86.31 41 HIS B C 1
ATOM 1854 O O . HIS B 1 41 ? -9.758 9.242 3.746 1 86.31 41 HIS B O 1
ATOM 1860 N N . LEU B 1 42 ? -11.352 10.805 4.141 1 84.31 42 LEU B N 1
ATOM 1861 C CA . LEU B 1 42 ? -12.289 9.812 4.656 1 84.31 42 LEU B CA 1
ATOM 1862 C C . LEU B 1 42 ? -13.148 9.242 3.535 1 84.31 42 LEU B C 1
ATOM 1864 O O . LEU B 1 42 ? -13.898 9.977 2.887 1 84.31 42 LEU B O 1
ATOM 1868 N N . VAL B 1 43 ? -13.102 7.969 3.33 1 84.94 43 VAL B N 1
ATOM 1869 C CA . VAL B 1 43 ? -13.711 7.332 2.168 1 84.94 43 VAL B CA 1
ATOM 1870 C C . VAL B 1 43 ? -15.234 7.434 2.262 1 84.94 43 VAL B C 1
ATOM 1872 O O . VAL B 1 43 ? -15.914 7.637 1.252 1 84.94 43 VAL B O 1
ATOM 1875 N N . SER B 1 44 ? -15.805 7.262 3.459 1 78.81 44 SER B N 1
ATOM 1876 C CA . SER B 1 44 ? -17.25 7.277 3.645 1 78.81 44 SER B CA 1
ATOM 1877 C C . SER B 1 44 ? -17.797 8.695 3.576 1 78.81 44 SER B C 1
ATOM 1879 O O . SER B 1 44 ? -19 8.891 3.373 1 78.81 44 SER B O 1
ATOM 1881 N N . GLU B 1 45 ? -16.953 9.609 3.91 1 75.5 45 GLU B N 1
ATOM 1882 C CA . GLU B 1 45 ? -17.344 11.008 3.848 1 75.5 45 GLU B CA 1
ATOM 1883 C C . GLU B 1 45 ? -16.516 11.773 2.824 1 75.5 45 GLU B C 1
ATOM 1885 O O . GLU B 1 45 ? -15.492 12.383 3.174 1 75.5 45 GLU B O 1
ATOM 1890 N N . ALA B 1 46 ? -16.906 11.828 1.65 1 64.75 46 ALA B N 1
ATOM 1891 C CA . ALA B 1 46 ? -16.125 12.312 0.514 1 64.75 46 ALA B CA 1
ATOM 1892 C C . ALA B 1 46 ? -15.766 13.781 0.678 1 64.75 46 ALA B C 1
ATOM 1894 O O . ALA B 1 46 ? -14.844 14.281 0.03 1 64.75 46 ALA B O 1
ATOM 1895 N N . THR B 1 47 ? -16.359 14.383 1.577 1 65.38 47 THR B N 1
ATOM 1896 C CA . THR B 1 47 ? -16.141 15.82 1.699 1 65.38 47 THR B CA 1
ATOM 1897 C C . THR B 1 47 ? -15.109 16.125 2.787 1 65.38 47 THR B C 1
ATOM 1899 O O . THR B 1 47 ? -14.664 17.266 2.93 1 65.38 47 THR B O 1
ATOM 1902 N N . LYS B 1 48 ? -14.727 15.102 3.449 1 74.56 48 LYS B N 1
ATOM 1903 C CA . LYS B 1 48 ? -13.789 15.336 4.543 1 74.56 48 LYS B CA 1
ATOM 1904 C C . LYS B 1 48 ? -12.375 14.883 4.168 1 74.56 48 LYS B C 1
ATOM 1906 O O . LYS B 1 48 ? -12.164 13.719 3.824 1 74.56 48 LYS B O 1
ATOM 1911 N N . SER B 1 49 ? -11.531 15.859 4.105 1 81.25 49 SER B N 1
ATOM 1912 C CA . SER B 1 49 ? -10.125 15.555 3.842 1 81.25 49 SER B CA 1
ATOM 1913 C C . SER B 1 49 ? -9.203 16.422 4.684 1 81.25 49 SER B C 1
ATOM 1915 O O . SER B 1 49 ? -9.609 17.484 5.172 1 81.25 49 SER B O 1
ATOM 1917 N N . TYR B 1 50 ? -8 15.875 4.91 1 83.94 50 TYR B N 1
ATOM 1918 C CA . TYR B 1 50 ? -6.926 16.562 5.609 1 83.94 50 TYR B CA 1
ATOM 1919 C C . TYR B 1 50 ? -5.691 16.703 4.727 1 83.94 50 TYR B C 1
ATOM 1921 O O . TYR B 1 50 ? -5.355 15.773 3.98 1 83.94 50 TYR B O 1
ATOM 1929 N N . SER B 1 51 ? -5.066 17.859 4.863 1 87.69 51 SER B N 1
ATOM 1930 C CA . SER B 1 51 ? -3.881 18.109 4.051 1 87.69 51 SER B CA 1
ATOM 1931 C C . SER B 1 51 ? -2.631 18.219 4.914 1 87.69 51 SER B C 1
ATOM 1933 O O . SER B 1 51 ? -2.658 18.859 5.969 1 87.69 51 SER B O 1
ATOM 1935 N N . PHE B 1 52 ? -1.569 17.625 4.484 1 89.44 52 PHE B N 1
ATOM 1936 C CA . PHE B 1 52 ? -0.275 17.672 5.152 1 89.44 52 PHE B CA 1
ATOM 1937 C C . PHE B 1 52 ? 0.818 18.125 4.199 1 89.44 52 PHE B C 1
ATOM 1939 O O . PHE B 1 52 ? 1.084 17.484 3.188 1 89.44 52 PHE B O 1
ATOM 1946 N N . ARG B 1 53 ? 1.435 19.172 4.633 1 92.44 53 ARG B N 1
ATOM 1947 C CA . ARG B 1 53 ? 2.506 19.688 3.785 1 92.44 53 ARG B CA 1
ATOM 1948 C C . ARG B 1 53 ? 3.785 18.875 3.969 1 92.44 53 ARG B C 1
ATOM 1950 O O . ARG B 1 53 ? 4.285 18.734 5.09 1 92.44 53 ARG B O 1
ATOM 1957 N N . ARG B 1 54 ? 4.23 18.359 2.99 1 94.56 54 ARG B N 1
ATOM 1958 C CA . ARG B 1 54 ? 5.5 17.641 2.994 1 94.56 54 ARG B CA 1
ATOM 1959 C C . ARG B 1 54 ? 6.676 18.609 2.877 1 94.56 54 ARG B C 1
ATOM 1961 O O . ARG B 1 54 ? 7.711 18.406 3.514 1 94.56 54 ARG B O 1
ATOM 1968 N N . GLY B 1 55 ? 6.562 19.547 2.016 1 93.44 55 GLY B N 1
ATOM 1969 C CA . GLY B 1 55 ? 7.598 20.516 1.709 1 93.44 55 GLY B CA 1
ATOM 1970 C C . GLY B 1 55 ? 7.137 21.594 0.734 1 93.44 55 GLY B C 1
ATOM 1971 O O . GLY B 1 55 ? 6.023 21.516 0.213 1 93.44 55 GLY B O 1
ATOM 1972 N N . THR B 1 56 ? 8 22.531 0.547 1 92.44 56 THR B N 1
ATOM 1973 C CA . THR B 1 56 ? 7.68 23.641 -0.353 1 92.44 56 THR B CA 1
ATOM 1974 C C . THR B 1 56 ? 8.141 23.328 -1.774 1 92.44 56 THR B C 1
ATOM 1976 O O . THR B 1 56 ? 7.594 23.859 -2.742 1 92.44 56 THR B O 1
ATOM 1979 N N . TYR B 1 57 ? 9.094 22.438 -1.9 1 95.75 57 TYR B N 1
ATOM 1980 C CA . TYR B 1 57 ? 9.625 22.078 -3.211 1 95.75 57 TYR B CA 1
ATOM 1981 C C . TYR B 1 57 ? 9.039 20.75 -3.688 1 95.75 57 TYR B C 1
ATOM 1983 O O . TYR B 1 57 ? 8.789 19.844 -2.885 1 95.75 57 TYR B O 1
ATOM 1991 N N . PRO B 1 58 ? 8.953 20.672 -4.988 1 97.12 58 PRO B N 1
ATOM 1992 C CA . PRO B 1 58 ? 8.406 19.422 -5.527 1 97.12 58 PRO B CA 1
ATOM 1993 C C . PRO B 1 58 ? 9.336 18.234 -5.297 1 97.12 58 PRO B C 1
ATOM 1995 O O . PRO B 1 58 ? 10.555 18.375 -5.328 1 97.12 58 PRO B O 1
ATOM 1998 N N . SER B 1 59 ? 8.836 17.109 -4.992 1 98.31 59 SER B N 1
ATOM 1999 C CA . SER B 1 59 ? 9.469 15.805 -4.887 1 98.31 59 SER B CA 1
ATOM 2000 C C . SER B 1 59 ? 8.453 14.688 -5.082 1 98.31 59 SER B C 1
ATOM 2002 O O . SER B 1 59 ? 7.438 14.633 -4.391 1 98.31 59 SER B O 1
ATOM 2004 N N . THR B 1 60 ? 8.742 13.828 -6.039 1 98.12 60 THR B N 1
ATOM 2005 C CA . THR B 1 60 ? 7.805 12.75 -6.336 1 98.12 60 THR B CA 1
ATOM 2006 C C . THR B 1 60 ? 7.676 11.797 -5.145 1 98.12 60 THR B C 1
ATOM 2008 O O . THR B 1 60 ? 8.68 11.328 -4.609 1 98.12 60 THR B O 1
ATOM 2011 N N . ILE B 1 61 ? 6.453 11.539 -4.801 1 98.56 61 ILE B N 1
ATOM 2012 C CA . ILE B 1 61 ? 6.203 10.57 -3.742 1 98.56 61 ILE B CA 1
ATOM 2013 C C . ILE B 1 61 ? 6.277 9.156 -4.312 1 98.56 61 ILE B C 1
ATOM 2015 O O . ILE B 1 61 ? 5.531 8.805 -5.23 1 98.56 61 ILE B O 1
ATOM 2019 N N . PHE B 1 62 ? 7.168 8.336 -3.77 1 98.38 62 PHE B N 1
ATOM 2020 C CA . PHE B 1 62 ? 7.344 6.977 -4.262 1 98.38 62 PHE B CA 1
ATOM 2021 C C . PHE B 1 62 ? 6.387 6.02 -3.561 1 98.38 62 PHE B C 1
ATOM 2023 O O . PHE B 1 62 ? 5.898 5.066 -4.168 1 98.38 62 PHE B O 1
ATOM 2030 N N . SER B 1 63 ? 6.164 6.246 -2.344 1 98.31 63 SER B N 1
ATOM 2031 C CA . SER B 1 63 ? 5.27 5.34 -1.637 1 98.31 63 SER B CA 1
ATOM 2032 C C . SER B 1 63 ? 4.57 6.043 -0.478 1 98.31 63 SER B C 1
ATOM 2034 O O . SER B 1 63 ? 5.07 7.043 0.038 1 98.31 63 SER B O 1
ATOM 2036 N N . LEU B 1 64 ? 3.381 5.594 -0.136 1 97.56 64 LEU B N 1
ATOM 2037 C CA . LEU B 1 64 ? 2.58 5.945 1.033 1 97.56 64 LEU B CA 1
ATOM 2038 C C . LEU B 1 64 ? 2.201 4.699 1.827 1 97.56 64 LEU B C 1
ATOM 2040 O O . LEU B 1 64 ? 1.92 3.648 1.246 1 97.56 64 LEU B O 1
ATOM 2044 N N . SER B 1 65 ? 2.205 4.836 3.125 1 95.56 65 SER B N 1
ATOM 2045 C CA . SER B 1 65 ? 1.784 3.711 3.955 1 95.56 65 SER B CA 1
ATOM 2046 C C . SER B 1 65 ? 1.222 4.188 5.289 1 95.56 65 SER B C 1
ATOM 2048 O O . SER B 1 65 ? 1.869 4.957 6 1 95.56 65 SER B O 1
ATOM 2050 N N . PHE B 1 66 ? 0.013 3.719 5.617 1 92.62 66 PHE B N 1
ATOM 2051 C CA . PHE B 1 66 ? -0.567 3.998 6.926 1 92.62 66 PHE B CA 1
ATOM 2052 C C . PHE B 1 66 ? 0.026 3.078 7.988 1 92.62 66 PHE B C 1
ATOM 2054 O O . PHE B 1 66 ? 0.27 1.898 7.727 1 92.62 66 PHE B O 1
ATOM 2061 N N . GLY B 1 67 ? 0.302 3.609 9.125 1 89.31 67 GLY B N 1
ATOM 2062 C CA . GLY B 1 67 ? 0.649 2.762 10.258 1 89.31 67 GLY B CA 1
ATOM 2063 C C . GLY B 1 67 ? -0.476 1.836 10.672 1 89.31 67 GLY B C 1
ATOM 2064 O O . GLY B 1 67 ? -1.623 2.016 10.258 1 89.31 67 GLY B O 1
ATOM 2065 N N . PRO B 1 68 ? 0.076 0.861 11.539 1 76.75 68 PRO B N 1
ATOM 2066 C CA . PRO B 1 68 ? -0.928 -0.103 12 1 76.75 68 PRO B CA 1
ATOM 2067 C C . PRO B 1 68 ? -1.854 0.471 13.062 1 76.75 68 PRO B C 1
ATOM 2069 O O . PRO B 1 68 ? -1.438 1.322 13.859 1 76.75 68 PRO B O 1
ATOM 2072 N N . SER B 1 69 ? -3.16 0.757 12.875 1 63.41 69 SER B N 1
ATOM 2073 C CA . SER B 1 69 ? -4.047 1.129 13.969 1 63.41 69 SER B CA 1
ATOM 2074 C C . SER B 1 69 ? -5.414 0.466 13.828 1 63.41 69 SER B C 1
ATOM 2076 O O . SER B 1 69 ? -5.922 0.32 12.711 1 63.41 69 SER B O 1
ATOM 2078 N N . ALA B 1 70 ? -5.727 -0.239 14.844 1 54.81 70 ALA B N 1
ATOM 2079 C CA . ALA B 1 70 ? -7.035 -0.888 14.875 1 54.81 70 ALA B CA 1
ATOM 2080 C C . ALA B 1 70 ? -8.148 0.113 14.586 1 54.81 70 ALA B C 1
ATOM 2082 O O . ALA B 1 70 ? -9.141 -0.221 13.922 1 54.81 70 ALA B O 1
ATOM 2083 N N . ASP B 1 71 ? -8.102 1.333 15.039 1 54.84 71 ASP B N 1
ATOM 2084 C CA . ASP B 1 71 ? -9.234 2.25 14.938 1 54.84 71 ASP B CA 1
ATOM 2085 C C . ASP B 1 71 ? -8.906 3.424 14.016 1 54.84 71 ASP B C 1
ATOM 2087 O O . ASP B 1 71 ? -9.586 3.637 13.008 1 54.84 71 ASP B O 1
ATOM 2091 N N . LEU B 1 72 ? -8.031 4.309 14.398 1 57.19 72 LEU B N 1
ATOM 2092 C CA . LEU B 1 72 ? -7.633 5.473 13.617 1 57.19 72 LEU B CA 1
ATOM 2093 C C . LEU B 1 72 ? -6.152 5.402 13.25 1 57.19 72 LEU B C 1
ATOM 2095 O O . LEU B 1 72 ? -5.316 5.078 14.094 1 57.19 72 LEU B O 1
ATOM 2099 N N . PRO B 1 73 ? -5.934 5.453 11.812 1 60 73 PRO B N 1
ATOM 2100 C CA . PRO B 1 73 ? -4.504 5.574 11.508 1 60 73 PRO B CA 1
ATOM 2101 C C . PRO B 1 73 ? -3.85 6.766 12.211 1 60 73 PRO B C 1
ATOM 2103 O O . PRO B 1 73 ? -4.371 7.879 12.156 1 60 73 PRO B O 1
ATOM 2106 N N . ASP B 1 74 ? -2.773 6.504 12.922 1 77.94 74 ASP B N 1
ATOM 2107 C CA . ASP B 1 74 ? -2.133 7.559 13.703 1 77.94 74 ASP B CA 1
ATOM 2108 C C . ASP B 1 74 ? -0.929 8.133 12.961 1 77.94 74 ASP B C 1
ATOM 2110 O O . ASP B 1 74 ? -0.469 9.234 13.273 1 77.94 74 ASP B O 1
ATOM 2114 N N . ILE B 1 75 ? -0.539 7.383 12.016 1 89.88 75 ILE B N 1
ATOM 2115 C CA . ILE B 1 75 ? 0.694 7.816 11.367 1 89.88 75 ILE B CA 1
ATOM 2116 C C . ILE B 1 75 ? 0.635 7.484 9.875 1 89.88 75 ILE B C 1
ATOM 2118 O O . ILE B 1 75 ? 0.154 6.418 9.492 1 89.88 75 ILE B O 1
ATOM 2122 N N . LEU B 1 76 ? 1.1 8.352 9.062 1 94 76 LEU B N 1
ATOM 2123 C CA . LEU B 1 76 ? 1.297 8.125 7.637 1 94 76 LEU B CA 1
ATOM 2124 C C . LEU B 1 76 ? 2.762 8.312 7.254 1 94 76 LEU B C 1
ATOM 2126 O O . LEU B 1 76 ? 3.391 9.297 7.645 1 94 76 LEU B O 1
ATOM 2130 N N . LEU B 1 77 ? 3.268 7.316 6.602 1 96.31 77 LEU B N 1
ATOM 2131 C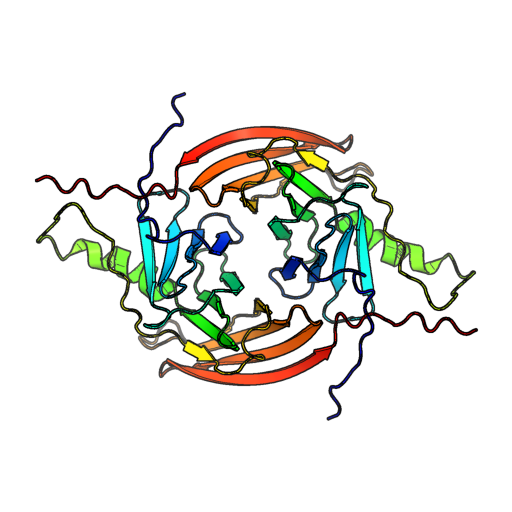 CA . LEU B 1 77 ? 4.648 7.312 6.129 1 96.31 77 LEU B CA 1
ATOM 2132 C C . LEU B 1 77 ? 4.707 7.547 4.621 1 96.31 77 LEU B C 1
ATOM 2134 O O . LEU B 1 77 ? 3.895 7 3.873 1 96.31 77 LEU B O 1
ATOM 2138 N N . ALA B 1 78 ? 5.672 8.398 4.152 1 98.06 78 ALA B N 1
ATOM 2139 C CA . ALA B 1 78 ? 5.891 8.641 2.729 1 98.06 78 ALA B CA 1
ATOM 2140 C C . ALA B 1 78 ? 7.375 8.57 2.383 1 98.06 78 ALA B C 1
ATOM 2142 O O . ALA B 1 78 ? 8.219 9.062 3.137 1 98.06 78 ALA B O 1
ATOM 2143 N N . THR B 1 79 ? 7.684 7.941 1.307 1 98.69 79 THR B N 1
ATOM 2144 C CA . THR B 1 79 ? 9.008 8.055 0.716 1 98.69 79 THR B CA 1
ATOM 2145 C C . THR B 1 79 ? 8.984 8.961 -0.51 1 98.69 79 THR B C 1
ATOM 2147 O O . THR B 1 79 ? 7.992 9 -1.236 1 98.69 79 THR B O 1
ATOM 2150 N N . SER B 1 80 ? 10.023 9.688 -0.761 1 98.62 80 SER B N 1
ATOM 2151 C CA . SER B 1 80 ? 10.047 10.625 -1.878 1 98.62 80 SER B CA 1
ATOM 2152 C C . SER B 1 80 ? 11.32 10.477 -2.699 1 98.62 80 SER B C 1
ATOM 2154 O O . SER B 1 80 ? 12.266 9.812 -2.273 1 98.62 80 SER B O 1
ATOM 2156 N N . SER B 1 81 ? 11.328 11.148 -3.848 1 98.56 81 SER B N 1
ATOM 2157 C CA . SER B 1 81 ? 12.438 11.055 -4.797 1 98.56 81 SER B CA 1
ATOM 2158 C C . SER B 1 81 ? 13.68 11.766 -4.277 1 98.56 81 SER B C 1
ATOM 2160 O O . SER B 1 81 ? 14.773 11.586 -4.812 1 98.56 81 SER B O 1
ATOM 2162 N N . SER B 1 82 ? 13.539 12.539 -3.215 1 98.06 82 SER B N 1
ATOM 2163 C CA . SER B 1 82 ? 14.703 13.18 -2.602 1 98.06 82 SER B CA 1
ATOM 2164 C C . SER B 1 82 ? 15.508 12.188 -1.771 1 98.06 82 SER B C 1
ATOM 2166 O O . SER B 1 82 ? 16.594 12.508 -1.291 1 98.06 82 SER B O 1
ATOM 2168 N N . GLY B 1 83 ? 14.977 10.992 -1.575 1 98.19 83 GLY B N 1
ATOM 2169 C CA . GLY B 1 83 ? 15.633 9.992 -0.747 1 98.19 83 GLY B CA 1
ATOM 2170 C C . GLY B 1 83 ? 15.258 10.094 0.72 1 98.19 83 GLY B C 1
ATOM 2171 O O . GLY B 1 83 ? 15.961 9.57 1.584 1 98.19 83 GLY B O 1
ATOM 2172 N N . SER B 1 84 ? 14.164 10.805 1.022 1 98.25 84 SER B N 1
ATOM 2173 C CA . SER B 1 84 ? 13.75 11.055 2.398 1 98.25 84 SER B CA 1
ATOM 2174 C C . SER B 1 84 ? 12.516 10.242 2.764 1 98.25 84 SER B C 1
ATOM 2176 O O . SER B 1 84 ? 11.742 9.852 1.886 1 98.25 84 SER B O 1
ATOM 2178 N N . ILE B 1 85 ? 12.453 9.938 4.004 1 98.38 85 ILE B N 1
ATOM 2179 C CA . ILE B 1 85 ? 11.234 9.391 4.59 1 98.38 85 ILE B CA 1
ATOM 2180 C C . ILE B 1 85 ? 10.531 10.469 5.418 1 98.38 85 ILE B C 1
ATOM 2182 O O . ILE B 1 85 ? 11.164 11.133 6.242 1 98.38 85 ILE B O 1
ATOM 2186 N N . HIS B 1 86 ? 9.289 10.664 5.172 1 97 86 HIS B N 1
ATOM 2187 C CA . HIS B 1 86 ? 8.453 11.609 5.898 1 97 86 HIS B CA 1
ATOM 2188 C C . HIS B 1 86 ? 7.414 10.891 6.75 1 97 86 HIS B C 1
ATOM 2190 O O . HIS B 1 86 ? 6.734 9.977 6.266 1 97 86 HIS B O 1
ATOM 2196 N N . ILE B 1 87 ? 7.312 11.273 7.992 1 94.94 87 ILE B N 1
ATOM 2197 C CA . ILE B 1 87 ? 6.363 10.672 8.922 1 94.94 87 ILE B CA 1
ATOM 2198 C C . ILE B 1 87 ? 5.375 11.734 9.406 1 94.94 87 ILE B C 1
ATOM 2200 O O . ILE B 1 87 ? 5.762 12.703 10.062 1 94.94 87 ILE B O 1
ATOM 2204 N N . PHE B 1 88 ? 4.113 11.508 9.109 1 92 88 PHE B N 1
ATOM 2205 C CA . PHE B 1 88 ? 3.057 12.445 9.469 1 92 88 PHE B CA 1
ATOM 2206 C C . PHE B 1 88 ? 2.199 11.891 10.602 1 92 88 PHE B C 1
ATOM 2208 O O . PHE B 1 88 ? 1.532 10.867 10.438 1 92 88 PHE B O 1
ATOM 2215 N N . PRO B 1 89 ? 2.18 12.492 11.773 1 85.69 89 PRO B N 1
ATOM 2216 C CA . PRO B 1 89 ? 1.186 12.133 12.781 1 85.69 89 PRO B CA 1
ATOM 2217 C C . PRO B 1 89 ? -0.228 12.562 12.406 1 85.69 89 PRO B C 1
ATOM 2219 O O . PRO B 1 89 ? -0.474 13.75 12.172 1 85.69 89 PRO B O 1
ATOM 2222 N N . LEU B 1 90 ? -1.164 11.609 12.273 1 82.75 90 LEU B N 1
ATOM 2223 C CA . LEU B 1 90 ? -2.52 11.906 11.82 1 82.75 90 LEU B CA 1
ATOM 2224 C C . LEU B 1 90 ? -3.43 12.219 13 1 82.75 90 LEU B C 1
ATOM 2226 O O . LEU B 1 90 ? -4.438 12.914 12.852 1 82.75 90 LEU B O 1
ATOM 2230 N N . GLY B 1 91 ? -3.404 11.391 14.203 1 67.5 91 GLY B N 1
ATOM 2231 C CA . GLY B 1 91 ? -4.25 11.531 15.383 1 67.5 91 GLY B CA 1
ATOM 2232 C C . GLY B 1 91 ? -4.434 12.969 15.82 1 67.5 91 GLY B C 1
ATOM 2233 O O . GLY B 1 91 ? -5.555 13.406 16.094 1 67.5 91 GLY B O 1
ATOM 2234 N N . LEU B 1 92 ? -3.365 13.555 16.172 1 54 92 LEU B N 1
ATOM 2235 C CA . LEU B 1 92 ? -3.488 14.891 16.75 1 54 92 LEU B CA 1
ATOM 2236 C C . LEU B 1 92 ? -4.281 15.805 15.828 1 54 92 LEU B C 1
ATOM 2238 O O . LEU B 1 92 ? -5.051 16.641 16.297 1 54 92 LEU B O 1
ATOM 2242 N N . ASP B 1 93 ? -4.215 15.508 14.641 1 51.84 93 ASP B N 1
ATOM 2243 C CA . ASP B 1 93 ? -4.836 16.438 13.695 1 51.84 93 ASP B CA 1
ATOM 2244 C C . ASP B 1 93 ? -6.285 16.031 13.414 1 51.84 93 ASP B C 1
ATOM 2246 O O . ASP B 1 93 ? -7.168 16.906 13.352 1 51.84 93 ASP B O 1
ATOM 2250 N N . LEU B 1 94 ? -6.523 14.742 13.43 1 55.12 94 LEU B N 1
ATOM 2251 C CA . LEU B 1 94 ? -7.859 14.273 13.086 1 55.12 94 LEU B CA 1
ATOM 2252 C C . LEU B 1 94 ? -8.812 14.438 14.258 1 55.12 94 LEU B C 1
ATOM 2254 O O . LEU B 1 94 ? -10 14.703 14.062 1 55.12 94 LEU B O 1
ATOM 2258 N N . ASN B 1 95 ? -8.336 14.227 15.531 1 49.66 95 ASN B N 1
ATOM 2259 C CA . ASN B 1 95 ? -9.141 14.367 16.734 1 49.66 95 ASN B CA 1
ATOM 2260 C C . ASN B 1 95 ? -9.344 15.828 17.109 1 49.66 95 ASN B C 1
ATOM 2262 O O . ASN B 1 95 ? -10.422 16.219 17.578 1 49.66 95 ASN B O 1
ATOM 2266 N N . GLN B 1 96 ? -8.289 16.5 17.141 1 44.69 96 GLN B N 1
ATOM 2267 C CA . GLN B 1 96 ? -8.414 17.891 17.562 1 44.69 96 GLN B CA 1
ATOM 2268 C C . GLN B 1 96 ? -9.383 18.656 16.672 1 44.69 96 GLN B C 1
ATOM 2270 O O . GLN B 1 96 ? -10.078 19.562 17.125 1 44.69 96 GLN B O 1
ATOM 2275 N N . ARG B 1 97 ? -9.539 18.172 15.461 1 46.56 97 ARG B N 1
ATOM 2276 C CA . ARG B 1 97 ? -10.422 18.938 14.578 1 46.56 97 ARG B CA 1
ATOM 2277 C C . ARG B 1 97 ? -11.883 18.609 14.867 1 46.56 97 ARG B C 1
ATOM 2279 O O . ARG B 1 97 ? -12.75 19.484 14.719 1 46.56 97 ARG B O 1
ATOM 2286 N N . SER B 1 98 ? -12.086 17.375 15.336 1 42.31 98 SER B N 1
ATOM 2287 C CA . SER B 1 98 ? -13.477 17.188 15.734 1 42.31 98 SER B CA 1
ATOM 2288 C C . SER B 1 98 ? -13.852 18.125 16.875 1 42.31 98 SER B C 1
ATOM 2290 O O . SER B 1 98 ? -14.992 18.578 16.969 1 42.31 98 SER B O 1
ATOM 2292 N N . ARG B 1 99 ? -12.891 18.469 17.75 1 41.25 99 ARG B N 1
ATOM 2293 C CA . ARG B 1 99 ? -13.266 19.328 18.875 1 41.25 99 ARG B CA 1
ATOM 2294 C C . ARG B 1 99 ? -13.273 20.797 18.453 1 41.25 99 ARG B C 1
ATOM 2296 O O . ARG B 1 99 ? -14.008 21.609 19.031 1 41.25 99 ARG B O 1
ATOM 2303 N N . LYS B 1 100 ? -12.312 21.172 17.641 1 39.22 100 LYS B N 1
ATOM 2304 C CA . LYS B 1 100 ? -12.289 22.609 17.375 1 39.22 100 LYS B CA 1
ATOM 2305 C C . LYS B 1 100 ? -13.422 23 16.438 1 39.22 100 LYS B C 1
ATOM 2307 O O . LYS B 1 100 ? -13.617 24.188 16.156 1 39.22 100 LYS B O 1
ATOM 2312 N N . SER B 1 101 ? -14.016 22.016 15.742 1 37.91 101 SER B N 1
ATOM 2313 C CA . SER B 1 101 ? -15.117 22.547 14.945 1 37.91 101 SER B CA 1
ATOM 2314 C C . SER B 1 101 ? -16.219 23.094 15.828 1 37.91 101 SER B C 1
ATOM 2316 O O . SER B 1 101 ? -17.188 23.703 15.336 1 37.91 101 SER B O 1
ATOM 2318 N N . SER B 1 102 ? -16.281 22.719 17.047 1 34.78 102 SER B N 1
ATOM 2319 C CA . SER B 1 102 ? -17.469 23.297 17.688 1 34.78 102 SER B CA 1
ATOM 2320 C C . SER B 1 102 ? -17.312 24.797 17.875 1 34.78 102 SER B C 1
ATOM 2322 O O . SER B 1 102 ? -18.312 25.531 17.953 1 34.78 102 SER B O 1
ATOM 2324 N N . SER B 1 103 ? -16.219 25.375 18.281 1 33.06 103 SER B N 1
ATOM 2325 C CA . SER B 1 103 ? -16.406 26.75 18.766 1 33.06 103 SER B CA 1
ATOM 2326 C C . SER B 1 103 ? -16.359 27.734 17.609 1 33.06 103 SER B C 1
ATOM 2328 O O . SER B 1 103 ? -16.703 28.906 17.766 1 33.06 103 SER B O 1
ATOM 2330 N N . PHE B 1 104 ? -15.414 27.766 16.609 1 31.53 104 PHE B N 1
ATOM 2331 C CA . PHE B 1 104 ? -15.453 28.922 15.719 1 31.53 104 PHE B CA 1
ATOM 2332 C C . PHE B 1 104 ? -16.672 28.875 14.812 1 31.53 104 PHE B C 1
ATOM 2334 O O . PHE B 1 104 ? -16.797 27.969 13.969 1 31.53 104 PHE B O 1
ATOM 2341 N N . LEU B 1 105 ? -17.906 29.297 15.039 1 33.88 105 LEU B N 1
ATOM 2342 C CA . LEU B 1 105 ? -19.047 29.859 14.312 1 33.88 105 LEU B CA 1
ATOM 2343 C C . LEU B 1 105 ? -18.578 30.641 13.094 1 33.88 105 LEU B C 1
ATOM 2345 O O . LEU B 1 105 ? -19.406 31.125 12.305 1 33.88 105 LEU B O 1
ATOM 2349 N N . GLY B 1 106 ? -17.531 31.688 13.156 1 32.69 106 GLY B N 1
ATOM 2350 C CA . GLY B 1 106 ? -17.609 32.719 12.125 1 32.69 106 GLY B CA 1
ATOM 2351 C C . GLY B 1 106 ? -17.609 32.125 10.719 1 32.69 106 GLY B C 1
ATOM 2352 O O . GLY B 1 106 ? -18.672 31.891 10.148 1 32.69 106 GLY B O 1
ATOM 2353 N N . SER B 1 107 ? -16.594 32.656 9.695 1 32.72 107 SER B N 1
ATOM 2354 C CA . SER B 1 107 ? -16.719 32.75 8.25 1 32.72 107 SER B CA 1
ATOM 2355 C C . SER B 1 107 ? -16.734 31.375 7.602 1 32.72 107 SER B C 1
ATOM 2357 O O . SER B 1 107 ? -15.75 30.641 7.652 1 32.72 107 SER B O 1
ATOM 2359 N N . LEU B 1 108 ? -17.734 30.5 7.656 1 34.25 108 LEU B N 1
ATOM 2360 C CA . LEU B 1 108 ? -18.281 29.406 6.863 1 34.25 108 LEU B CA 1
ATOM 2361 C C . LEU B 1 108 ? -18.078 29.672 5.375 1 34.25 108 LEU B C 1
ATOM 2363 O O . LEU B 1 108 ? -18.859 29.172 4.551 1 34.25 108 LEU B O 1
ATOM 2367 N N . MET B 1 109 ? -17.266 30.703 4.871 1 31.98 109 MET B N 1
ATOM 2368 C CA . MET B 1 109 ? -17.375 30.75 3.414 1 31.98 109 MET B CA 1
ATOM 2369 C C . MET B 1 109 ? -17.188 29.344 2.82 1 31.98 109 MET B C 1
ATOM 2371 O O . MET B 1 109 ? -16.391 28.547 3.322 1 31.98 109 MET B O 1
ATOM 2375 N N . PRO B 1 110 ? -18.109 28.953 1.893 1 34.91 110 PRO B N 1
ATOM 2376 C CA . PRO B 1 110 ? -18.234 27.656 1.207 1 34.91 110 PRO B CA 1
ATOM 2377 C C . PRO B 1 110 ? -16.891 26.984 0.939 1 34.91 110 PRO B C 1
ATOM 2379 O O . PRO B 1 110 ? -16.812 25.766 0.907 1 34.91 110 PRO B O 1
ATOM 2382 N N . GLY B 1 111 ? -15.969 27.766 0.247 1 36.88 111 GLY B N 1
ATOM 2383 C CA . GLY B 1 111 ? -14.844 27.016 -0.305 1 36.88 111 GLY B CA 1
ATOM 2384 C C . GLY B 1 111 ? -13.984 26.359 0.756 1 36.88 111 GLY B C 1
ATOM 2385 O O . GLY B 1 111 ? -12.836 26.766 0.963 1 36.88 111 GLY B O 1
ATOM 2386 N N . SER B 1 112 ? -14.445 26.172 1.903 1 36.25 112 SER B N 1
ATOM 2387 C CA . SER B 1 112 ? -13.656 25.766 3.062 1 36.25 112 SER B CA 1
ATOM 2388 C C . SER B 1 112 ? -12.664 24.656 2.701 1 36.25 112 SER B C 1
ATOM 2390 O O . SER B 1 112 ? -13.062 23.516 2.473 1 36.25 112 SER B O 1
ATOM 2392 N N . VAL B 1 113 ? -11.883 24.922 1.596 1 39.62 113 VAL B N 1
ATOM 2393 C CA . VAL B 1 113 ? -10.664 24.125 1.552 1 39.62 113 VAL B CA 1
ATOM 2394 C C . VAL B 1 113 ? -10.211 23.797 2.973 1 39.62 113 VAL B C 1
ATOM 2396 O O . VAL B 1 113 ? -9.938 24.703 3.766 1 39.62 113 VAL B O 1
ATOM 2399 N N . SER B 1 114 ? -10.828 22.891 3.617 1 42.06 114 SER B N 1
ATOM 2400 C CA . SER B 1 114 ? -10.312 22.422 4.898 1 42.06 114 SER B CA 1
ATOM 2401 C C . SER B 1 114 ? -8.828 22.734 5.055 1 42.06 114 SER B C 1
ATOM 2403 O O . SER B 1 114 ? -8.078 22.719 4.078 1 42.06 114 SER B O 1
ATOM 2405 N N . ASP B 1 115 ? -8.539 23.578 6.016 1 41.09 115 ASP B N 1
ATOM 2406 C CA . ASP B 1 115 ? -7.277 24.016 6.594 1 41.09 115 ASP B CA 1
ATOM 2407 C C . ASP B 1 115 ? -6.188 22.969 6.406 1 41.09 115 ASP B C 1
ATOM 2409 O O . ASP B 1 115 ? -6.418 21.781 6.645 1 41.09 115 ASP B O 1
ATOM 2413 N N . VAL B 1 116 ? -5.414 23.078 5.121 1 45.91 116 VAL B N 1
ATOM 2414 C CA . VAL B 1 116 ? -4.125 22.406 5.195 1 45.91 116 VAL B CA 1
ATOM 2415 C C . VAL B 1 116 ? -3.658 22.344 6.648 1 45.91 116 VAL B C 1
ATOM 2417 O O . VAL B 1 116 ? -3.523 23.375 7.312 1 45.91 116 VAL B O 1
ATOM 2420 N N . LEU B 1 117 ? -4.203 21.562 7.422 1 47.66 117 LEU B N 1
ATOM 2421 C CA . LEU B 1 117 ? -3.49 21.422 8.688 1 47.66 117 LEU B CA 1
ATOM 2422 C C . LEU B 1 117 ? -2.021 21.797 8.531 1 47.66 117 LEU B C 1
ATOM 2424 O O . LEU B 1 117 ? -1.409 21.516 7.496 1 47.66 117 LEU B O 1
ATOM 2428 N N . ASP B 1 118 ? -1.735 23.047 8.992 1 43.19 118 ASP B N 1
ATOM 2429 C CA . ASP B 1 118 ? -0.352 23.516 8.992 1 43.19 118 ASP B CA 1
ATOM 2430 C C . ASP B 1 118 ? 0.621 22.344 8.82 1 43.19 118 ASP B C 1
ATOM 2432 O O . ASP B 1 118 ? 0.308 21.219 9.188 1 43.19 118 ASP B O 1
ATOM 2436 N N . ALA B 1 119 ? 1.359 22.344 7.688 1 46.69 119 ALA B N 1
ATOM 2437 C CA . ALA B 1 119 ? 2.629 21.609 7.645 1 46.69 119 ALA B CA 1
ATOM 2438 C C . ALA B 1 119 ? 3.047 21.156 9.039 1 46.69 119 ALA B C 1
ATOM 2440 O O . ALA B 1 119 ? 4.051 21.625 9.578 1 46.69 119 ALA B O 1
ATOM 2441 N N . ALA B 1 120 ? 2.195 21.453 10.023 1 51.56 120 ALA B N 1
ATOM 2442 C CA . ALA B 1 120 ? 2.977 21.266 11.242 1 51.56 120 ALA B CA 1
ATOM 2443 C C . ALA B 1 120 ? 3.926 20.078 11.102 1 51.56 120 ALA B C 1
ATOM 2445 O O . ALA B 1 120 ? 3.934 19.391 10.07 1 51.56 120 ALA B O 1
ATOM 2446 N N . HIS B 1 121 ? 4.316 19.469 12.359 1 67.25 121 HIS B N 1
ATOM 2447 C CA . HIS B 1 121 ? 5.5 18.766 12.844 1 67.25 121 HIS B CA 1
ATOM 2448 C C . HIS B 1 121 ? 5.496 17.312 12.391 1 67.25 121 HIS B C 1
ATOM 2450 O O . HIS B 1 121 ? 4.738 16.5 12.914 1 67.25 121 HIS B O 1
ATOM 2456 N N . HIS B 1 122 ? 5.84 17.328 10.945 1 88.56 122 HIS B N 1
ATOM 2457 C CA . HIS B 1 122 ? 6.148 15.938 10.664 1 88.56 122 HIS B CA 1
ATOM 2458 C C . HIS B 1 122 ? 7.641 15.664 10.805 1 88.56 122 HIS B C 1
ATOM 2460 O O . HIS B 1 122 ? 8.438 16.594 10.969 1 88.56 122 HIS B O 1
ATOM 2466 N N . HIS B 1 123 ? 7.91 14.508 10.906 1 93.25 123 HIS B N 1
ATOM 2467 C CA . HIS B 1 123 ? 9.297 14.102 11.094 1 93.25 123 HIS B CA 1
ATOM 2468 C C . HIS B 1 123 ? 9.914 13.625 9.781 1 93.25 123 HIS B C 1
ATOM 2470 O O . HIS B 1 123 ? 9.25 12.945 8.992 1 93.25 123 HIS B O 1
ATOM 2476 N N . ILE B 1 124 ? 11.203 14.023 9.609 1 96.12 124 ILE B N 1
ATOM 2477 C CA . ILE B 1 124 ? 11.867 13.688 8.352 1 96.12 124 ILE B CA 1
ATOM 2478 C C . ILE B 1 124 ? 13.141 12.898 8.641 1 96.12 124 ILE B C 1
ATOM 2480 O O . ILE B 1 124 ? 13.938 13.289 9.5 1 96.12 124 ILE B O 1
ATOM 2484 N N . PHE B 1 125 ? 13.328 11.828 8.039 1 97.31 125 PHE B N 1
ATOM 2485 C CA . PHE B 1 125 ? 14.602 11.133 7.941 1 97.31 125 PHE B CA 1
ATOM 2486 C C . PHE B 1 125 ? 15.25 11.383 6.586 1 97.31 125 PHE B C 1
ATOM 2488 O O . PHE B 1 125 ? 14.867 10.773 5.586 1 97.31 125 PHE B O 1
ATOM 2495 N N . HIS B 1 126 ? 16.234 12.195 6.543 1 96.94 126 HIS B N 1
ATOM 2496 C CA . HIS B 1 126 ? 16.906 12.562 5.297 1 96.94 126 HIS B CA 1
ATOM 2497 C C . HIS B 1 126 ? 17.891 11.484 4.863 1 96.94 126 HIS B C 1
ATOM 2499 O O . HIS B 1 126 ? 18.469 10.789 5.703 1 96.94 126 HIS B O 1
ATOM 2505 N N . ASN B 1 127 ? 18.062 11.375 3.596 1 97.06 127 ASN B N 1
ATOM 2506 C CA . ASN B 1 127 ? 19.031 10.484 2.977 1 97.06 127 ASN B CA 1
ATOM 2507 C C . ASN B 1 127 ? 18.875 9.055 3.469 1 97.06 127 ASN B C 1
ATOM 2509 O O . ASN B 1 127 ? 19.859 8.398 3.809 1 97.06 127 ASN B O 1
ATOM 2513 N N . ALA B 1 128 ? 17.672 8.617 3.623 1 96.75 128 ALA B N 1
ATOM 2514 C CA . ALA B 1 128 ? 17.375 7.246 4.031 1 96.75 128 ALA B CA 1
ATOM 2515 C C . ALA B 1 128 ? 17.75 6.254 2.943 1 96.75 128 ALA B C 1
ATOM 2517 O O . ALA B 1 128 ? 18.109 5.105 3.236 1 96.75 128 ALA B O 1
ATOM 2518 N N . PHE B 1 129 ? 17.719 6.582 1.73 1 96.12 129 PHE B N 1
ATOM 2519 C CA . PHE B 1 129 ? 18.094 5.84 0.536 1 96.12 129 PHE B CA 1
ATOM 2520 C C . PHE B 1 129 ? 18.531 6.789 -0.572 1 96.12 129 PHE B C 1
ATOM 2522 O O . PHE B 1 129 ? 18.344 8 -0.471 1 96.12 129 PHE B O 1
ATOM 2529 N N . PRO B 1 130 ? 19.219 6.273 -1.584 1 96.56 130 PRO B N 1
ATOM 2530 C CA . PRO B 1 130 ? 19.703 7.176 -2.627 1 96.56 130 PRO B CA 1
ATOM 2531 C C . PRO B 1 130 ? 18.578 7.914 -3.348 1 96.56 130 PRO B C 1
ATOM 2533 O O . PRO B 1 130 ? 17.562 7.316 -3.676 1 96.56 130 PRO B O 1
ATOM 2536 N N . ALA B 1 131 ? 18.766 9.227 -3.594 1 98 131 ALA B N 1
ATOM 2537 C CA . ALA B 1 131 ? 17.797 10.039 -4.309 1 98 131 ALA B CA 1
ATOM 2538 C C . ALA B 1 131 ? 17.5 9.461 -5.688 1 98 131 ALA B C 1
ATOM 2540 O O . ALA B 1 131 ? 18.406 8.984 -6.375 1 98 131 ALA B O 1
ATOM 2541 N N . GLY B 1 132 ? 16.266 9.547 -6.074 1 97.56 132 GLY B N 1
ATOM 2542 C CA . GLY B 1 132 ? 15.875 9.109 -7.406 1 97.56 132 GLY B CA 1
ATOM 2543 C C . GLY B 1 132 ? 15.594 7.625 -7.492 1 97.56 132 GLY B C 1
ATOM 2544 O O . GLY B 1 132 ? 15.062 7.145 -8.5 1 97.56 132 GLY B O 1
ATOM 2545 N N . VAL B 1 133 ? 15.953 6.844 -6.512 1 96.38 133 VAL B N 1
ATOM 2546 C CA . VAL B 1 133 ? 15.719 5.406 -6.52 1 96.38 133 VAL B CA 1
ATOM 2547 C C . VAL B 1 133 ? 14.383 5.098 -5.832 1 96.38 133 VAL B C 1
ATOM 2549 O O . VAL B 1 133 ? 14.227 5.352 -4.637 1 96.38 133 VAL B O 1
ATOM 2552 N N . ARG B 1 134 ? 13.477 4.535 -6.652 1 96.94 134 ARG B N 1
ATOM 2553 C CA . ARG B 1 134 ? 12.164 4.223 -6.109 1 96.94 134 ARG B CA 1
ATOM 2554 C C . ARG B 1 134 ? 12.273 3.301 -4.898 1 96.94 134 ARG B C 1
ATOM 2556 O O . ARG B 1 134 ? 13.094 2.383 -4.883 1 96.94 134 ARG B O 1
ATOM 2563 N N . SER B 1 135 ? 11.43 3.568 -3.92 1 97.5 135 SER B N 1
ATOM 2564 C CA . SER B 1 135 ? 11.484 2.838 -2.656 1 97.5 135 SER B CA 1
ATOM 2565 C C . SER B 1 135 ? 10.094 2.654 -2.061 1 97.5 135 SER B C 1
ATOM 2567 O O . SER B 1 135 ? 9.156 3.35 -2.443 1 97.5 135 SER B O 1
ATOM 2569 N N . ASN B 1 136 ? 9.969 1.688 -1.268 1 97.31 136 ASN B N 1
ATOM 2570 C CA . ASN B 1 136 ? 8.789 1.42 -0.443 1 97.31 136 ASN B CA 1
ATOM 2571 C C . ASN B 1 136 ? 9.156 1.312 1.034 1 97.31 136 ASN B C 1
ATOM 2573 O O . ASN B 1 136 ? 10.266 0.897 1.376 1 97.31 136 ASN B O 1
ATOM 2577 N N . ALA B 1 137 ? 8.211 1.718 1.885 1 97.62 137 ALA B N 1
ATOM 2578 C CA . ALA B 1 137 ? 8.461 1.68 3.322 1 97.62 137 ALA B CA 1
ATOM 2579 C C . ALA B 1 137 ? 7.188 1.368 4.098 1 97.62 137 ALA B C 1
ATOM 2581 O O . ALA B 1 137 ? 6.082 1.666 3.631 1 97.62 137 ALA B O 1
ATOM 2582 N N . VAL B 1 138 ? 7.355 0.739 5.246 1 95.56 138 VAL B N 1
ATOM 2583 C CA . VAL B 1 138 ? 6.23 0.444 6.121 1 95.56 138 VAL B CA 1
ATOM 2584 C C . VAL B 1 138 ? 6.633 0.667 7.578 1 95.56 138 VAL B C 1
ATOM 2586 O O . VAL B 1 138 ? 7.801 0.498 7.938 1 95.56 138 VAL B O 1
ATOM 2589 N N . LEU B 1 139 ? 5.707 1.156 8.336 1 93.25 139 LEU B N 1
ATOM 2590 C CA . LEU B 1 139 ? 5.855 1.28 9.781 1 93.25 139 LEU B CA 1
ATOM 2591 C C . LEU B 1 139 ? 5.289 0.058 10.492 1 93.25 139 LEU B C 1
ATOM 2593 O O . LEU B 1 139 ? 4.16 -0.358 10.211 1 93.25 139 LEU B O 1
ATOM 2597 N N . ARG B 1 140 ? 6.082 -0.461 11.359 1 89.56 140 ARG B N 1
ATOM 2598 C CA . ARG B 1 140 ? 5.656 -1.667 12.062 1 89.56 140 ARG B CA 1
ATOM 2599 C C . ARG B 1 140 ? 6.004 -1.591 13.539 1 89.56 140 ARG B C 1
ATOM 2601 O O . ARG B 1 140 ? 6.809 -0.752 13.953 1 89.56 140 ARG B O 1
ATOM 2608 N N . LYS B 1 141 ? 5.348 -2.432 14.367 1 86.94 141 LYS B N 1
ATOM 2609 C CA . LYS B 1 141 ? 5.652 -2.584 15.789 1 86.94 141 LYS B CA 1
ATOM 2610 C C . LYS B 1 141 ? 5.59 -1.241 16.516 1 86.94 141 LYS B C 1
ATOM 2612 O O . LYS B 1 141 ? 6.527 -0.863 17.219 1 86.94 141 LYS B O 1
ATOM 2617 N N . ILE B 1 142 ? 4.598 -0.56 16.406 1 86.5 142 ILE B N 1
ATOM 2618 C CA . ILE B 1 142 ? 4.438 0.743 17.047 1 86.5 142 ILE B CA 1
ATOM 2619 C C . ILE B 1 142 ? 4.094 0.557 18.516 1 86.5 142 ILE B C 1
ATOM 2621 O O . ILE B 1 142 ? 3.156 -0.167 18.859 1 86.5 142 ILE B O 1
ATOM 2625 N N . ASP B 1 143 ? 4.906 1.112 19.344 1 86 143 ASP B N 1
ATOM 2626 C CA . ASP B 1 143 ? 4.684 1.117 20.781 1 86 143 ASP B CA 1
ATOM 2627 C C . ASP B 1 143 ? 4.633 2.543 21.328 1 86 143 ASP B C 1
ATOM 2629 O O . ASP B 1 143 ? 5.602 3.299 21.188 1 86 143 ASP B O 1
ATOM 2633 N N . LYS B 1 144 ? 3.545 2.945 21.844 1 80 144 LYS B N 1
ATOM 2634 C CA . LYS B 1 144 ? 3.416 4.25 22.5 1 80 144 LYS B CA 1
ATOM 2635 C C . LYS B 1 144 ? 3.793 4.172 23.969 1 80 144 LYS B C 1
ATOM 2637 O O . LYS B 1 144 ? 3.326 3.289 24.688 1 80 144 LYS B O 1
ATOM 2642 N N . VAL B 1 145 ? 4.879 4.848 24.25 1 72.25 145 VAL B N 1
ATOM 2643 C CA . VAL B 1 145 ? 5.465 4.801 25.578 1 72.25 145 VAL B CA 1
ATOM 2644 C C . VAL B 1 145 ? 5.047 6.043 26.375 1 72.25 145 VAL B C 1
ATOM 2646 O O . VAL B 1 145 ? 5.242 7.172 25.922 1 72.25 145 VAL B O 1
ATOM 2649 N N . GLY B 1 146 ? 4.254 5.871 27.578 1 65.25 146 GLY B N 1
ATOM 2650 C CA . GLY B 1 146 ? 3.939 6.926 28.531 1 65.25 146 GLY B CA 1
ATOM 2651 C C . GLY B 1 146 ? 2.514 6.859 29.047 1 65.25 146 GLY B C 1
ATOM 2652 O O . GLY B 1 146 ? 1.684 6.129 28.5 1 65.25 146 GLY B O 1
ATOM 2653 N N . ASP B 1 147 ? 2.328 7.152 30.281 1 55.31 147 ASP B N 1
ATOM 2654 C CA . ASP B 1 147 ? 1.087 7.227 31.047 1 55.31 147 ASP B CA 1
ATOM 2655 C C . ASP B 1 147 ? 0.129 8.25 30.438 1 55.31 147 ASP B C 1
ATOM 2657 O O . ASP B 1 147 ? 0.485 9.414 30.266 1 55.31 147 ASP B O 1
ATOM 2661 N N . ARG B 1 148 ? -0.82 7.734 29.734 1 54.5 148 ARG B N 1
ATOM 2662 C CA . ARG B 1 148 ? -1.885 8.578 29.203 1 54.5 148 ARG B CA 1
ATOM 2663 C C . ARG B 1 148 ? -2.164 9.758 30.125 1 54.5 148 ARG B C 1
ATOM 2665 O O . ARG B 1 148 ? -2.936 10.656 29.781 1 54.5 148 ARG B O 1
ATOM 2672 N N . SER B 1 149 ? -1.835 9.484 31.266 1 50.41 149 SER B N 1
ATOM 2673 C CA . SER B 1 149 ? -2.281 10.453 32.25 1 50.41 149 SER B CA 1
ATOM 2674 C C . SER B 1 149 ? -1.535 11.773 32.094 1 50.41 149 SER B C 1
ATOM 2676 O O . SER B 1 149 ? -1.931 12.789 32.688 1 50.41 149 SER B O 1
ATOM 2678 N N . ILE B 1 150 ? -0.335 11.812 31.484 1 48.31 150 ILE B N 1
ATOM 2679 C CA . ILE B 1 150 ? 0.415 13.062 31.484 1 48.31 150 ILE B CA 1
ATOM 2680 C C . ILE B 1 150 ? 0.214 13.789 30.156 1 48.31 150 ILE B C 1
ATOM 2682 O O . ILE B 1 150 ? 0.137 13.156 29.109 1 48.31 150 ILE B O 1
ATOM 2686 N N . SER B 1 151 ? -0.34 15 30.125 1 53.19 151 SER B N 1
ATOM 2687 C CA . SER B 1 151 ? -0.69 15.984 29.094 1 53.19 151 SER B CA 1
ATOM 2688 C C . SER B 1 151 ? 0.432 16.141 28.078 1 53.19 151 SER B C 1
ATOM 2690 O O . SER B 1 151 ? 0.481 17.141 27.359 1 53.19 151 SER B O 1
ATOM 2692 N N . GLY B 1 152 ? 1.458 15.242 28.078 1 54.94 152 GLY B N 1
ATOM 2693 C CA . GLY B 1 152 ? 2.553 15.516 27.156 1 54.94 152 GLY B CA 1
ATOM 2694 C C . GLY B 1 152 ? 2.572 14.578 25.969 1 54.94 152 GLY B C 1
ATOM 2695 O O . GLY B 1 152 ? 1.711 13.703 25.828 1 54.94 152 GLY B O 1
ATOM 2696 N N . PRO B 1 153 ? 3.371 15.047 25 1 59.94 153 PRO B N 1
ATOM 2697 C CA . PRO B 1 153 ? 3.496 14.203 23.812 1 59.94 153 PRO B CA 1
ATOM 2698 C C . PRO B 1 153 ? 3.832 12.758 24.156 1 59.94 153 PRO B C 1
ATOM 2700 O O . PRO B 1 153 ? 4.602 12.492 25.078 1 59.94 153 PRO B O 1
ATOM 2703 N N . ILE B 1 154 ? 3.072 11.867 23.75 1 66.44 154 ILE B N 1
ATOM 2704 C CA . ILE B 1 154 ? 3.275 10.43 23.906 1 66.44 154 ILE B CA 1
ATOM 2705 C C . ILE B 1 154 ? 4.535 10 23.156 1 66.44 154 ILE B C 1
ATOM 2707 O O . ILE B 1 154 ? 4.75 10.398 22 1 66.44 154 ILE B O 1
ATOM 2711 N N . ALA B 1 155 ? 5.441 9.469 23.938 1 83.69 155 ALA B N 1
ATOM 2712 C CA . ALA B 1 155 ? 6.621 8.859 23.328 1 83.69 155 ALA B CA 1
ATOM 2713 C C . ALA B 1 155 ? 6.234 7.652 22.469 1 83.69 155 ALA B C 1
ATOM 2715 O O . ALA B 1 155 ? 5.281 6.941 22.797 1 83.69 155 ALA B O 1
ATOM 2716 N N . LEU B 1 156 ? 6.855 7.566 21.344 1 88.38 156 LEU B N 1
ATOM 2717 C CA . LEU B 1 156 ? 6.551 6.496 20.391 1 88.38 156 LEU B CA 1
ATOM 2718 C C . LEU B 1 156 ? 7.82 5.758 19.984 1 88.38 156 LEU B C 1
ATOM 2720 O O . LEU B 1 156 ? 8.859 6.383 19.75 1 88.38 156 LEU B O 1
ATOM 2724 N N . ARG B 1 157 ? 7.703 4.469 19.984 1 92.62 157 ARG B N 1
ATOM 2725 C CA . ARG B 1 157 ? 8.727 3.619 19.375 1 92.62 157 ARG B CA 1
ATOM 2726 C C . ARG B 1 157 ? 8.133 2.76 18.266 1 92.62 157 ARG B C 1
ATOM 2728 O O . ARG B 1 157 ? 7.031 2.227 18.406 1 92.62 157 ARG B O 1
ATOM 2735 N N . ALA B 1 158 ? 8.922 2.668 17.188 1 93.5 158 ALA B N 1
ATOM 2736 C CA . ALA B 1 158 ? 8.445 1.857 16.062 1 93.5 158 ALA B CA 1
ATOM 2737 C C . ALA B 1 158 ? 9.617 1.353 15.227 1 93.5 158 ALA B C 1
ATOM 2739 O O . ALA B 1 158 ? 10.758 1.764 15.43 1 93.5 158 ALA B O 1
ATOM 2740 N N . THR B 1 159 ? 9.367 0.443 14.438 1 94.88 159 THR B N 1
ATOM 2741 C CA . THR B 1 159 ? 10.312 -0.029 13.438 1 94.88 159 THR B CA 1
ATOM 2742 C C . THR B 1 159 ? 9.859 0.378 12.031 1 94.88 159 THR B C 1
ATOM 2744 O O . THR B 1 159 ? 8.68 0.257 11.695 1 94.88 159 THR B O 1
ATOM 2747 N N . ILE B 1 160 ? 10.773 0.865 11.234 1 96.38 160 ILE B N 1
ATOM 2748 C CA . ILE B 1 160 ? 10.5 1.215 9.852 1 96.38 160 ILE B CA 1
ATOM 2749 C C . ILE B 1 160 ? 11.297 0.305 8.914 1 96.38 160 ILE B C 1
ATOM 2751 O O . ILE B 1 160 ? 12.516 0.205 9.039 1 96.38 160 ILE B O 1
ATOM 2755 N N . SER B 1 161 ? 10.641 -0.386 8.102 1 96.12 161 SER B N 1
ATOM 2756 C CA . SER B 1 161 ? 11.281 -1.168 7.051 1 96.12 161 SER B CA 1
ATOM 2757 C C . SER B 1 161 ? 11.258 -0.427 5.719 1 96.12 161 SER B C 1
ATOM 2759 O O . SER B 1 161 ? 10.203 0.045 5.281 1 96.12 161 SER B O 1
ATOM 2761 N N . VAL B 1 162 ? 12.391 -0.323 5.078 1 97.06 162 VAL B N 1
ATOM 2762 C CA . VAL B 1 162 ? 12.523 0.356 3.791 1 97.06 162 VAL B CA 1
ATOM 2763 C C . VAL B 1 162 ? 13.219 -0.567 2.789 1 97.06 162 VAL B C 1
ATOM 2765 O O . VAL B 1 162 ? 14.18 -1.255 3.131 1 97.06 162 VAL B O 1
ATOM 2768 N N . ILE B 1 163 ? 12.742 -0.524 1.574 1 95 163 ILE B N 1
ATOM 2769 C CA . ILE B 1 163 ? 13.406 -1.281 0.519 1 95 163 ILE B CA 1
ATOM 2770 C C . ILE B 1 163 ? 13.383 -0.481 -0.782 1 95 163 ILE B C 1
ATOM 2772 O O . ILE B 1 163 ? 12.383 0.171 -1.102 1 95 163 ILE B O 1
ATOM 2776 N N . THR B 1 164 ? 14.445 -0.481 -1.471 1 95.62 164 THR B N 1
ATOM 2777 C CA . THR B 1 164 ? 14.5 0.15 -2.785 1 95.62 164 THR B CA 1
ATOM 2778 C C . THR B 1 164 ? 14.156 -0.85 -3.883 1 95.62 164 THR B C 1
ATOM 2780 O O . THR B 1 164 ? 14.188 -2.062 -3.658 1 95.62 164 THR B O 1
ATOM 2783 N N . TYR B 1 165 ? 13.781 -0.36 -5.035 1 94 165 TYR B N 1
ATOM 2784 C CA . TYR B 1 165 ? 13.445 -1.226 -6.164 1 94 165 TYR B CA 1
ATOM 2785 C C . TYR B 1 165 ? 14.68 -1.981 -6.652 1 94 165 TYR B C 1
ATOM 2787 O O . TYR B 1 165 ? 14.562 -2.943 -7.414 1 94 165 TYR B O 1
ATOM 2795 N N . GLY B 1 166 ? 15.859 -1.617 -6.168 1 88.44 166 GLY B N 1
ATOM 2796 C CA . GLY B 1 166 ? 17.078 -2.375 -6.426 1 88.44 166 GLY B CA 1
ATOM 2797 C C . GLY B 1 166 ? 17.281 -3.518 -5.449 1 88.44 166 GLY B C 1
ATOM 2798 O O . GLY B 1 166 ? 18.234 -4.285 -5.578 1 88.44 166 GLY B O 1
ATOM 2799 N N . GLY B 1 167 ? 16.422 -3.551 -4.414 1 89.5 167 GLY B N 1
ATOM 2800 C CA . GLY B 1 167 ? 16.469 -4.695 -3.52 1 89.5 167 GLY B CA 1
ATOM 2801 C C . GLY B 1 167 ? 17.188 -4.414 -2.219 1 89.5 167 GLY B C 1
ATOM 2802 O O . GLY B 1 167 ? 17.359 -5.309 -1.39 1 89.5 167 GLY B O 1
ATOM 2803 N N . TYR B 1 168 ? 17.719 -3.213 -2.07 1 91.81 168 TYR B N 1
ATOM 2804 C CA . TYR B 1 168 ? 18.406 -2.84 -0.84 1 91.81 168 TYR B CA 1
ATOM 2805 C C . TYR B 1 168 ? 17.406 -2.623 0.294 1 91.81 168 TYR B C 1
ATOM 2807 O O . TYR B 1 168 ? 16.609 -1.682 0.258 1 91.81 168 TYR B O 1
ATOM 2815 N N . PHE B 1 169 ? 17.547 -3.479 1.311 1 93.88 169 PHE B N 1
ATOM 2816 C CA . PHE B 1 169 ? 16.609 -3.48 2.432 1 93.88 169 PHE B CA 1
ATOM 2817 C C . PHE B 1 169 ? 17.281 -2.918 3.686 1 93.88 169 PHE B C 1
ATOM 2819 O O . PHE B 1 169 ? 18.406 -3.301 4.027 1 93.88 169 PHE B O 1
ATOM 2826 N N . GLN B 1 170 ? 16.547 -1.998 4.352 1 95.06 170 GLN B N 1
ATOM 2827 C CA . GLN B 1 170 ? 17 -1.404 5.609 1 95.06 170 GLN B CA 1
ATOM 2828 C C . GLN B 1 170 ? 15.883 -1.403 6.645 1 95.06 170 GLN B C 1
ATOM 2830 O O . GLN B 1 170 ? 14.719 -1.176 6.309 1 95.06 170 GLN B O 1
ATOM 2835 N N . GLU B 1 171 ? 16.25 -1.66 7.871 1 95.44 171 GLU B N 1
ATOM 2836 C CA . GLU B 1 171 ? 15.344 -1.527 9.008 1 95.44 171 GLU B CA 1
ATOM 2837 C C . GLU B 1 171 ? 15.859 -0.497 10.008 1 95.44 171 GLU B C 1
ATOM 2839 O O . GLU B 1 171 ? 17 -0.579 10.453 1 95.44 171 GLU B O 1
ATOM 2844 N N . TYR B 1 172 ? 14.992 0.407 10.375 1 96.62 172 TYR B N 1
ATOM 2845 C CA . TYR B 1 172 ? 15.344 1.459 11.32 1 96.62 172 TYR B CA 1
ATOM 2846 C C . TYR B 1 172 ? 14.477 1.38 12.57 1 96.62 172 TYR B C 1
ATOM 2848 O O . TYR B 1 172 ? 13.273 1.159 12.484 1 96.62 172 TYR B O 1
ATOM 2856 N N . GLY B 1 173 ? 15.117 1.497 13.688 1 96.19 173 GLY B N 1
ATOM 2857 C CA . GLY B 1 173 ? 14.375 1.883 14.875 1 96.19 173 GLY B CA 1
ATOM 2858 C C . GLY B 1 173 ? 14.008 3.355 14.898 1 96.19 173 GLY B C 1
ATOM 2859 O O . GLY B 1 173 ? 14.875 4.215 14.703 1 96.19 173 GLY B O 1
ATOM 2860 N N . PHE B 1 174 ? 12.812 3.635 15.062 1 95.06 174 PHE B N 1
ATOM 2861 C CA . PHE B 1 174 ? 12.289 4.996 15.094 1 95.06 174 PHE B CA 1
ATOM 2862 C C . PHE B 1 174 ? 11.695 5.316 16.453 1 95.06 174 PHE B C 1
ATOM 2864 O O . PHE B 1 174 ? 10.914 4.535 17 1 95.06 174 PHE B O 1
ATOM 2871 N N . ARG B 1 175 ? 12.109 6.496 16.953 1 93.25 175 ARG B N 1
ATOM 2872 C CA . ARG B 1 175 ? 11.602 6.918 18.266 1 93.25 175 ARG B CA 1
ATOM 2873 C C . ARG B 1 175 ? 11.25 8.398 18.25 1 93.25 175 ARG B C 1
ATOM 2875 O O . ARG B 1 175 ? 11.961 9.211 17.656 1 93.25 175 ARG B O 1
ATOM 2882 N N . ILE B 1 176 ? 10.188 8.672 18.859 1 90.31 176 ILE B N 1
ATOM 2883 C CA . ILE B 1 176 ? 9.828 10.047 19.188 1 90.31 176 ILE B CA 1
ATOM 2884 C C . ILE B 1 176 ? 9.75 10.203 20.719 1 90.31 176 ILE B C 1
ATOM 2886 O O . ILE B 1 176 ? 9.023 9.461 21.375 1 90.31 176 ILE B O 1
ATOM 2890 N N . ASN B 1 177 ? 10.445 11.141 21.219 1 89.38 177 ASN B N 1
ATOM 2891 C CA . ASN B 1 177 ? 10.438 11.312 22.656 1 89.38 177 ASN B CA 1
ATOM 2892 C C . ASN B 1 177 ? 9.336 12.266 23.109 1 89.38 177 ASN B C 1
ATOM 2894 O O . ASN B 1 177 ? 8.531 12.719 22.281 1 89.38 177 ASN B O 1
ATOM 2898 N N . HIS B 1 178 ? 9.305 12.57 24.422 1 84.31 178 HIS B N 1
ATOM 2899 C CA . HIS B 1 178 ? 8.242 13.383 25.016 1 84.31 178 HIS B CA 1
ATOM 2900 C C . HIS B 1 178 ? 8.344 14.836 24.562 1 84.31 178 HIS B C 1
ATOM 2902 O O . HIS B 1 178 ? 7.395 15.602 24.719 1 84.31 178 HIS B O 1
ATOM 2908 N N . ARG B 1 179 ? 9.492 15.203 24.062 1 85.06 179 ARG B N 1
ATOM 2909 C CA . ARG B 1 179 ? 9.68 16.547 23.531 1 85.06 179 ARG B CA 1
ATOM 2910 C C . ARG B 1 179 ? 9.398 16.594 22.031 1 85.06 179 ARG B C 1
ATOM 2912 O O . ARG B 1 179 ? 9.758 17.547 21.344 1 85.06 179 ARG B O 1
ATOM 2919 N N . ASN B 1 180 ? 8.906 15.438 21.469 1 84.38 180 ASN B N 1
ATOM 2920 C CA . ASN B 1 180 ? 8.555 15.289 20.062 1 84.38 180 ASN B CA 1
ATOM 2921 C C . ASN B 1 180 ? 9.797 15.305 19.172 1 84.38 180 ASN B C 1
ATOM 2923 O O . ASN B 1 180 ? 9.734 15.758 18.031 1 84.38 180 ASN B O 1
ATOM 2927 N N . GLU B 1 181 ? 10.844 14.898 19.766 1 89.75 181 GLU B N 1
ATOM 2928 C CA . GLU B 1 181 ? 12.078 14.75 19 1 89.75 181 GLU B CA 1
ATOM 2929 C C . GLU B 1 181 ? 12.211 13.344 18.438 1 89.75 181 GLU B C 1
ATOM 2931 O O . GLU B 1 181 ? 12.062 12.359 19.156 1 89.75 181 GLU B O 1
ATOM 2936 N N . ALA B 1 182 ? 12.531 13.352 17.156 1 92.88 182 ALA B N 1
ATOM 2937 C CA . ALA B 1 182 ? 12.625 12.055 16.5 1 92.88 182 ALA B CA 1
ATOM 2938 C C . ALA B 1 182 ? 14.078 11.586 16.422 1 92.88 182 ALA B C 1
ATOM 2940 O O . ALA B 1 182 ? 14.992 12.398 16.281 1 92.88 182 ALA B O 1
ATOM 2941 N N . SER B 1 183 ? 14.266 10.312 16.609 1 95.69 183 SER B N 1
ATOM 2942 C CA . SER B 1 183 ? 15.562 9.672 16.406 1 95.69 183 SER B CA 1
ATOM 2943 C C . SER B 1 183 ? 15.43 8.398 15.586 1 95.69 183 SER B C 1
ATOM 2945 O O . SER B 1 183 ? 14.391 7.73 15.625 1 95.69 183 SER B O 1
ATOM 2947 N N . TRP B 1 184 ? 16.531 8.125 14.844 1 95.31 184 TRP B N 1
ATOM 2948 C CA . TRP B 1 184 ? 16.594 6.988 13.938 1 95.31 184 TRP B CA 1
ATOM 2949 C C . TRP B 1 184 ? 17.859 6.176 14.164 1 95.31 184 TRP B C 1
ATOM 2951 O O . TRP B 1 184 ? 18.953 6.738 14.281 1 95.31 184 TRP B O 1
ATOM 2961 N N . THR B 1 185 ? 17.641 4.93 14.219 1 96.19 185 THR B N 1
ATOM 2962 C CA . THR B 1 185 ? 18.797 4.047 14.352 1 96.19 185 THR B CA 1
ATOM 2963 C C . THR B 1 185 ? 18.719 2.898 13.352 1 96.19 185 THR B C 1
ATOM 2965 O O . THR B 1 185 ? 17.719 2.16 13.32 1 96.19 185 THR B O 1
ATOM 2968 N N . LEU B 1 186 ? 19.734 2.732 12.523 1 95.75 186 LEU B N 1
ATOM 2969 C CA . LEU B 1 186 ? 19.797 1.601 11.602 1 95.75 186 LEU B CA 1
ATOM 2970 C C . LEU B 1 186 ? 20.016 0.295 12.359 1 95.75 186 LEU B C 1
ATOM 2972 O O . LEU B 1 186 ? 21.016 0.147 13.07 1 95.75 186 LEU B O 1
ATOM 2976 N N . GLU B 1 187 ? 19.125 -0.594 12.195 1 95.06 187 GLU B N 1
ATOM 2977 C CA . GLU B 1 187 ? 19.203 -1.834 12.961 1 95.06 187 GLU B CA 1
ATOM 2978 C C . GLU B 1 187 ? 19.641 -3.004 12.086 1 95.06 187 GLU B C 1
ATOM 2980 O O . GLU B 1 187 ? 20.328 -3.908 12.555 1 95.06 187 GLU B O 1
ATOM 2985 N N . HIS B 1 188 ? 19.141 -3.062 10.914 1 91.56 188 HIS B N 1
ATOM 2986 C CA . HIS B 1 188 ? 19.453 -4.145 9.984 1 91.56 188 HIS B CA 1
ATOM 2987 C C . HIS B 1 188 ? 19.5 -3.641 8.547 1 91.56 188 HIS B C 1
ATOM 2989 O O . HIS B 1 188 ? 18.766 -2.723 8.18 1 91.56 188 HIS B O 1
ATOM 2995 N N . GLU B 1 189 ? 20.406 -4.199 7.738 1 90.25 189 GLU B N 1
ATOM 2996 C CA . GLU B 1 189 ? 20.406 -3.936 6.301 1 90.25 189 GLU B CA 1
ATOM 2997 C C . GLU B 1 189 ? 20.875 -5.156 5.516 1 90.25 189 GLU B C 1
ATOM 2999 O O . GLU B 1 189 ? 21.719 -5.926 5.996 1 90.25 189 GLU B O 1
ATOM 3004 N N . LEU B 1 190 ? 20.25 -5.359 4.391 1 86.31 190 LEU B N 1
ATOM 3005 C CA . LEU B 1 190 ? 20.641 -6.457 3.514 1 86.31 190 LEU B CA 1
ATOM 3006 C C . LEU B 1 190 ? 20.156 -6.207 2.088 1 86.31 190 LEU B C 1
ATOM 3008 O O . LEU B 1 190 ? 19.297 -5.359 1.856 1 86.31 190 LEU B O 1
ATOM 3012 N N . ASN B 1 191 ? 20.781 -6.977 1.116 1 83.94 191 ASN B N 1
ATOM 3013 C CA . ASN B 1 191 ? 20.266 -7.004 -0.251 1 83.94 191 ASN B CA 1
ATOM 3014 C C . ASN B 1 191 ? 19.266 -8.133 -0.454 1 83.94 191 ASN B C 1
ATOM 3016 O O . ASN B 1 191 ? 19.625 -9.312 -0.386 1 83.94 191 ASN B O 1
ATOM 3020 N N . LEU B 1 192 ? 18 -7.891 -0.668 1 80.25 192 LEU B N 1
ATOM 3021 C CA . LEU B 1 192 ? 16.938 -8.883 -0.722 1 80.25 192 LEU B CA 1
ATOM 3022 C C . LEU B 1 192 ? 16.672 -9.328 -2.156 1 80.25 192 LEU B C 1
ATOM 3024 O O . LEU B 1 192 ? 16.312 -10.477 -2.396 1 80.25 192 LEU B O 1
ATOM 3028 N N . LEU B 1 193 ? 16.688 -8.531 -3.271 1 71.81 193 LEU B N 1
ATOM 3029 C CA . LEU B 1 193 ? 16.281 -8.859 -4.633 1 71.81 193 LEU B CA 1
ATOM 3030 C C . LEU B 1 193 ? 17.484 -9 -5.547 1 71.81 193 LEU B C 1
ATOM 3032 O O . LEU B 1 193 ? 17.359 -8.93 -6.773 1 71.81 193 LEU B O 1
ATOM 3036 N N . THR B 1 194 ? 18.609 -9.438 -5.164 1 56.56 194 THR B N 1
ATOM 3037 C CA . THR B 1 194 ? 19.75 -9.562 -6.062 1 56.56 194 THR B CA 1
ATOM 3038 C C . THR B 1 194 ? 19.562 -10.758 -7 1 56.56 194 THR B C 1
ATOM 3040 O O . THR B 1 194 ? 19.141 -11.828 -6.574 1 56.56 194 THR B O 1
ATOM 3043 N N . ALA B 1 195 ? 19.328 -10.516 -8.32 1 48.62 195 ALA B N 1
ATOM 3044 C CA . ALA B 1 195 ? 19.312 -11.508 -9.398 1 48.62 195 ALA B CA 1
ATOM 3045 C C . ALA B 1 195 ? 20.453 -12.516 -9.227 1 48.62 195 ALA B C 1
ATOM 3047 O O . ALA B 1 195 ? 21.594 -12.141 -8.984 1 48.62 195 ALA B O 1
ATOM 3048 N N . THR B 1 196 ? 20.188 -13.539 -8.633 1 43.25 196 THR B N 1
ATOM 3049 C CA . THR B 1 196 ? 21.234 -14.547 -8.727 1 43.25 196 THR B CA 1
ATOM 3050 C C . THR B 1 196 ? 21.641 -14.766 -10.18 1 43.25 196 THR B C 1
ATOM 3052 O O . THR B 1 196 ? 20.797 -14.984 -11.039 1 43.25 196 THR B O 1
ATOM 3055 N N . ALA B 1 197 ? 22.641 -14.102 -10.695 1 37.56 197 ALA B N 1
ATOM 3056 C CA . ALA B 1 197 ? 23.266 -14.562 -11.93 1 37.56 197 ALA B CA 1
ATOM 3057 C C . ALA B 1 197 ? 23.328 -16.094 -11.977 1 37.56 197 ALA B C 1
ATOM 3059 O O . ALA B 1 197 ? 23.828 -16.719 -11.047 1 37.56 197 ALA B O 1
ATOM 3060 N N . GLU B 1 198 ? 22.281 -16.672 -12.422 1 37.41 198 GLU B N 1
ATOM 3061 C CA . GLU B 1 198 ? 22.578 -18.047 -12.828 1 37.41 198 GLU B CA 1
ATOM 3062 C C . GLU B 1 198 ? 24.031 -18.172 -13.312 1 37.41 198 GLU B C 1
ATOM 3064 O O . GLU B 1 198 ? 24.438 -17.516 -14.266 1 37.41 198 GLU B O 1
ATOM 3069 N N . ILE B 1 199 ? 24.969 -18.219 -12.438 1 33.06 199 ILE B N 1
ATOM 3070 C CA . ILE B 1 199 ? 26.234 -18.719 -12.961 1 33.06 199 ILE B CA 1
ATOM 3071 C C . ILE B 1 199 ? 26 -19.953 -13.812 1 33.06 199 ILE B C 1
ATOM 3073 O O . ILE B 1 199 ? 25.594 -21 -13.297 1 33.06 199 ILE B O 1
ATOM 3077 N N . ALA B 1 200 ? 25.547 -19.766 -15.031 1 35 200 ALA B N 1
ATOM 3078 C CA . ALA B 1 200 ? 25.781 -20.812 -16.016 1 35 200 ALA B CA 1
ATOM 3079 C C . ALA B 1 200 ? 27.172 -21.422 -15.859 1 35 200 ALA B C 1
ATOM 3081 O O . ALA B 1 200 ? 28.172 -20.75 -16.141 1 35 200 ALA B O 1
ATOM 3082 N N . THR B 1 201 ? 27.453 -22.094 -14.859 1 28.38 201 THR B N 1
ATOM 3083 C CA . THR B 1 201 ? 28.641 -22.922 -15.055 1 28.38 201 THR B CA 1
ATOM 3084 C C . THR B 1 201 ? 28.625 -23.547 -16.453 1 28.38 201 THR B C 1
ATOM 3086 O O . THR B 1 201 ? 27.703 -24.266 -16.812 1 28.38 201 THR B O 1
ATOM 3089 N N . SER B 1 202 ? 29.328 -22.984 -17.297 1 26.78 202 SER B N 1
ATOM 3090 C CA . SER B 1 202 ? 29.828 -23.703 -18.469 1 26.78 202 SER B CA 1
ATOM 3091 C C . SER B 1 202 ? 30.406 -25.062 -18.078 1 26.78 202 SER B C 1
ATOM 3093 O O . SER B 1 202 ? 31.078 -25.188 -17.062 1 26.78 202 SER B O 1
#

Secondary structure (DSSP, 8-state):
----EEEE----SSPEEEEEE-TTSSEEEEEESS-SEEEEEESSSTT-EEEEE--SS---EEEEEE---SSS--EEEEEETTS-EEEEE-HHHHHHHHHHHHH--S---S-----EE-STT-EEETTSS-TT--EEEEEEEEEEES-TTSSSPPEEEEEEEEEETT-EEEEEEEEE-TT--EEEEEEEEEE-----------/----EE------SSPEEEEEE-TTSSEEEEEESS-SEEEEEESSSTT-EEEEE--SS---EEEEEE---SSS--EEEEEETTS-EEEEE-HHHHHHHHHHTTT--S---S-----EE-S---EEETTSS-TT--EEEEEEEEEEES-TTSSSPPEEEEEEEEEETT-EEEEEEEEE-TT--EEEEEEEEEEEEE--------

Radius of gyration: 22.04 Å; Cα contacts (8 Å, |Δi|>4): 979; chains: 2; bounding box: 60×73×54 Å

Organism: NCBI:txid158383

Foldseek 3Di:
DCVVPPLDEPDDPAAWQAKDAAPVRQKMWTAHQQRQKIKIAGPVRSHDIEIAGPHDGGWGWQYKEFADDPPDRQWIWTATLQQKIKIDGDVVPVVVVVVVVPPDPPDPPPVCPPPNPPNPDIDMDGNNDDHRFRKDKYKADKDFDDDPVDPFDTKIWIKMWMATPQQKIWIWIWIQDRVRDIDIDTDDIDRGDDPPPPPPPD/DCVVPPLDEPDDPAAWQAKDAAPVRQKMWTAHQQRQKIKIAGPVRSHDIEIAGPHDGGWGWQYKEFADDPPDRQWIWIATLQQKIKIDGDVVVVVVVVVVVPPPPPDVPPVCPPPNPPNPDIDMDGNNDDHRFRKDKYKADKDFDDDPVDPFDTKIWIKMWMATPQQKIWIWIWIQDRVRDIDIDTDDIDRGDPPPPPPPPD